Protein AF-A0A5F1B6A3-F1 (afdb_monomer_lite)

Sequence (398 aa):
MRKRKLPNDFSDVQSLKRFKNSGQEITPYPVIGRSVSDVEQKLSSSQVVKYSTTGDGNCFFHAVFGDNSSGPYKAERAQDMRMEWHKFLSQFTSLDDHNMPDSLRSQLEKVFNMFLNKPGDLTGESDKIKELVEQTKRKIENVEDNVKRLVNKVVSKLNIPCDQAMLNLREYAETLNNHSEDEYDDQYNSEFITRSFLNESKLYQAYLKAIERPNYFIFIEEVQVLASLANIEINVHCEVDGREEQQKFEPNPEMINPEMINNDQLNELLNRESYKLNDELWGSKERETIYLEGNHYSRAKTKEIQEQEDFLLAKRFQIDEILEYCNIPKNISERAKVEKRFDELLAKNADGKIGDVIGQCINDVQQRIKCLEEPVLSRRCSVEKVHVEKTFYQQHVP

Structure (mmCIF, N/CA/C/O backbone):
data_AF-A0A5F1B6A3-F1
#
_entry.id   AF-A0A5F1B6A3-F1
#
loop_
_atom_site.group_PDB
_atom_site.id
_atom_site.type_symbol
_atom_site.label_atom_id
_atom_site.label_alt_id
_atom_site.label_comp_id
_atom_site.label_asym_id
_atom_site.label_entity_id
_atom_site.label_seq_id
_atom_site.pdbx_PDB_ins_code
_atom_site.Cartn_x
_atom_site.Cartn_y
_atom_site.Cartn_z
_atom_site.occupancy
_atom_site.B_iso_or_equiv
_atom_site.auth_seq_id
_atom_site.auth_comp_id
_atom_site.auth_asym_id
_atom_site.auth_atom_id
_atom_site.pdbx_PDB_model_num
ATOM 1 N N . MET A 1 1 ? -9.289 26.537 -4.562 1.00 31.72 1 MET A N 1
ATOM 2 C CA . MET A 1 1 ? -8.331 25.501 -4.121 1.00 31.72 1 MET A CA 1
ATOM 3 C C . MET A 1 1 ? -7.733 25.921 -2.785 1.00 31.72 1 MET A C 1
ATOM 5 O O . MET A 1 1 ? -7.026 26.918 -2.738 1.00 31.72 1 MET A O 1
ATOM 9 N N . ARG A 1 2 ? -8.100 25.251 -1.684 1.00 23.91 2 ARG A N 1
ATOM 10 C CA . ARG A 1 2 ? -7.574 25.540 -0.338 1.00 23.91 2 ARG A CA 1
ATOM 11 C C . ARG A 1 2 ? -6.390 24.610 -0.067 1.00 23.91 2 ARG A C 1
ATOM 13 O O . ARG A 1 2 ? -6.583 23.400 -0.036 1.00 23.91 2 ARG A O 1
ATOM 20 N N . LYS A 1 3 ? -5.196 25.180 0.120 1.00 29.14 3 LYS A N 1
ATOM 21 C CA . LYS A 1 3 ? -4.011 24.478 0.636 1.00 29.14 3 LYS A CA 1
ATOM 22 C C . LYS A 1 3 ? -4.335 23.971 2.048 1.00 29.14 3 LYS A C 1
ATOM 24 O O . LYS A 1 3 ? -4.728 24.778 2.892 1.00 29.14 3 LYS A O 1
ATOM 29 N N . ARG A 1 4 ? -4.254 22.659 2.282 1.00 31.75 4 ARG A N 1
ATOM 30 C CA . ARG A 1 4 ? -4.461 22.058 3.610 1.00 31.75 4 ARG A CA 1
ATOM 31 C C . ARG A 1 4 ? -3.136 22.081 4.373 1.00 31.75 4 ARG A C 1
ATOM 33 O O . ARG A 1 4 ? -2.096 21.782 3.801 1.00 31.75 4 ARG A O 1
ATOM 40 N N . LYS A 1 5 ? -3.200 22.500 5.636 1.00 25.89 5 LYS A N 1
ATOM 41 C CA . LYS A 1 5 ? -2.109 22.452 6.615 1.00 25.89 5 LYS A CA 1
ATOM 42 C C . LYS A 1 5 ? -2.235 21.146 7.397 1.00 25.89 5 LYS A C 1
ATOM 44 O O . LYS A 1 5 ? -3.328 20.870 7.884 1.00 25.89 5 LYS A O 1
ATOM 49 N N . LEU A 1 6 ? -1.138 20.417 7.556 1.00 35.19 6 LEU A N 1
ATOM 50 C CA . LEU A 1 6 ? -0.937 19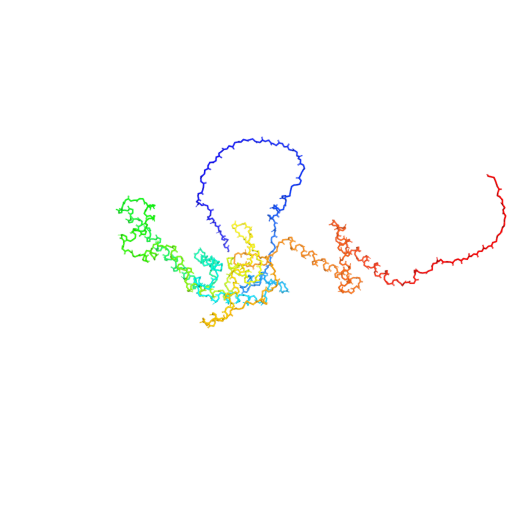.487 8.669 1.00 35.19 6 LEU A CA 1
ATOM 51 C C . LEU A 1 6 ? -0.174 20.241 9.768 1.00 35.19 6 LEU A C 1
ATOM 53 O O . LEU A 1 6 ? 0.682 21.070 9.437 1.00 35.19 6 LEU A O 1
ATOM 57 N N . PRO A 1 7 ? -0.555 20.078 11.045 1.00 36.78 7 PRO A N 1
ATOM 58 C CA . PRO A 1 7 ? 0.483 20.148 12.071 1.00 36.78 7 PRO A CA 1
ATOM 59 C C . PRO A 1 7 ? 0.305 19.181 13.257 1.00 36.78 7 PRO A C 1
ATOM 61 O O . PRO A 1 7 ? -0.812 18.964 13.721 1.00 36.78 7 PRO A O 1
ATOM 64 N N . ASN A 1 8 ? 1.475 18.761 13.757 1.00 29.48 8 ASN A N 1
ATOM 65 C CA . ASN A 1 8 ? 1.900 18.497 15.141 1.00 29.48 8 ASN A CA 1
ATOM 66 C C . ASN A 1 8 ? 1.094 17.521 16.018 1.00 29.48 8 ASN A C 1
ATOM 68 O O . ASN A 1 8 ? -0.027 17.819 16.406 1.00 29.48 8 ASN A O 1
ATOM 72 N N . ASP A 1 9 ? 1.739 16.422 16.435 1.00 29.38 9 ASP A N 1
ATOM 73 C CA . ASP A 1 9 ? 2.183 16.234 17.833 1.00 29.38 9 ASP A CA 1
ATOM 74 C C . ASP A 1 9 ? 2.911 14.882 18.013 1.00 29.38 9 ASP A C 1
ATOM 76 O O . ASP A 1 9 ? 2.305 13.816 18.021 1.00 29.38 9 ASP A O 1
ATOM 80 N N . PHE A 1 10 ? 4.234 14.936 18.199 1.00 30.09 10 PHE A N 1
ATOM 81 C CA . PHE A 1 10 ? 5.026 13.897 18.869 1.00 30.09 10 PHE A CA 1
ATOM 82 C C . PHE A 1 10 ? 6.061 14.590 19.758 1.00 30.09 10 PHE A C 1
ATOM 84 O O . PHE A 1 10 ? 7.218 14.760 19.385 1.00 30.09 10 PHE A O 1
ATOM 91 N N . SER A 1 11 ? 5.631 15.012 20.943 1.00 28.23 11 SER A N 1
ATOM 92 C CA . SER A 1 11 ? 6.508 15.131 22.109 1.00 28.23 11 SER A CA 1
ATOM 93 C C . SER A 1 11 ? 5.666 15.378 23.350 1.00 28.23 11 SER A C 1
ATOM 95 O O . SER A 1 11 ? 5.302 16.513 23.622 1.00 28.23 11 SER A O 1
ATOM 97 N N . ASP A 1 12 ? 5.376 14.321 24.098 1.00 25.55 12 ASP A N 1
ATOM 98 C CA . ASP A 1 12 ? 5.334 14.381 25.557 1.00 25.55 12 ASP A CA 1
ATOM 99 C C . ASP A 1 12 ? 5.190 12.960 26.089 1.00 25.55 12 ASP A C 1
ATOM 101 O O . ASP A 1 12 ? 4.111 12.397 26.028 1.00 25.55 12 ASP A O 1
ATOM 105 N N . VAL A 1 13 ? 6.297 12.371 26.556 1.00 26.31 13 VAL A N 1
ATOM 106 C CA . VAL A 1 13 ? 6.416 11.671 27.848 1.00 26.31 13 VAL A CA 1
ATOM 107 C C . VAL A 1 13 ? 7.916 11.425 28.103 1.00 26.31 13 VAL A C 1
ATOM 109 O O . VAL A 1 13 ? 8.553 10.586 27.482 1.00 26.31 13 VAL A O 1
ATOM 112 N N . GLN A 1 14 ? 8.436 12.177 29.079 1.00 25.69 14 GLN A N 1
ATOM 113 C CA . GLN A 1 14 ? 9.544 11.857 29.994 1.00 25.69 14 GLN A CA 1
ATOM 114 C C . GLN A 1 14 ? 10.969 11.658 29.444 1.00 25.69 14 GLN A C 1
ATOM 116 O O . GLN A 1 14 ? 11.328 10.604 28.936 1.00 25.69 14 GLN A O 1
ATOM 121 N N . SER A 1 15 ? 11.860 12.592 29.808 1.00 26.12 15 SER A N 1
ATOM 122 C CA . SER A 1 15 ? 13.053 12.269 30.617 1.00 26.12 15 SER A CA 1
ATOM 123 C C . SER A 1 15 ? 13.693 13.530 31.203 1.00 26.12 15 SER A C 1
ATOM 125 O O . SER A 1 15 ? 14.362 14.314 30.537 1.00 26.12 15 SER A O 1
ATOM 127 N N . LEU A 1 16 ? 13.483 13.702 32.505 1.00 24.09 16 LEU A N 1
ATOM 128 C CA . LEU A 1 16 ? 14.099 14.698 33.370 1.00 24.09 16 LEU A CA 1
ATOM 129 C C . LEU A 1 16 ? 15.436 14.143 33.901 1.00 24.09 16 LEU A C 1
ATOM 131 O O . LEU A 1 16 ? 15.403 13.119 34.582 1.00 24.09 16 LEU A O 1
ATOM 135 N N . LYS A 1 17 ? 16.575 14.827 33.670 1.00 28.08 17 LYS A N 1
ATOM 136 C CA . LYS A 1 17 ? 17.644 15.113 34.670 1.00 28.08 17 LYS A CA 1
ATOM 137 C C . LYS A 1 17 ? 18.908 15.761 34.055 1.00 28.08 17 LYS A C 1
ATOM 139 O O . LYS A 1 17 ? 19.594 15.149 33.254 1.00 28.08 17 LYS A O 1
ATOM 144 N N . ARG A 1 18 ? 19.186 16.994 34.528 1.00 23.05 18 ARG A N 1
ATOM 145 C CA . ARG A 1 18 ? 20.475 17.681 34.849 1.00 23.05 18 ARG A CA 1
ATOM 146 C C . ARG A 1 18 ? 21.770 17.111 34.222 1.00 23.05 18 ARG A C 1
ATOM 148 O O . ARG A 1 18 ? 22.057 15.941 34.397 1.00 23.05 18 ARG A O 1
ATOM 155 N N . PHE A 1 19 ? 22.678 17.921 33.662 1.00 23.97 19 PHE A N 1
ATOM 156 C CA . PHE A 1 19 ? 23.541 18.861 34.405 1.00 23.97 19 PHE A CA 1
ATOM 157 C C . PHE A 1 19 ? 24.215 19.919 33.496 1.00 23.97 19 PHE A C 1
ATOM 159 O O . PHE A 1 19 ? 24.553 19.645 32.351 1.00 23.97 19 PHE A O 1
ATOM 166 N N . LYS A 1 20 ? 24.444 21.120 34.054 1.00 24.88 20 LYS A N 1
ATOM 167 C CA . LYS A 1 20 ? 25.271 22.220 33.513 1.00 24.88 20 LYS A CA 1
ATOM 168 C C . LYS A 1 20 ? 26.768 21.939 33.726 1.00 24.88 20 LYS A C 1
ATOM 170 O O . LYS A 1 20 ? 27.087 21.368 34.762 1.00 24.88 20 LYS A O 1
ATOM 175 N N . ASN A 1 21 ? 27.622 22.429 32.816 1.00 23.70 21 ASN A N 1
ATOM 176 C CA . ASN A 1 21 ? 28.972 23.021 33.007 1.00 23.70 21 ASN A CA 1
ATOM 177 C C . ASN A 1 21 ? 29.483 23.448 31.605 1.00 23.70 21 ASN A C 1
ATOM 179 O O . ASN A 1 21 ? 29.552 22.615 30.715 1.00 23.70 21 ASN A O 1
ATOM 183 N N . SER A 1 22 ? 29.509 24.734 31.232 1.00 24.67 22 SER A N 1
ATOM 184 C CA . SER A 1 22 ? 30.537 25.772 31.468 1.00 24.67 22 SER A CA 1
ATOM 185 C C . SER A 1 22 ? 31.873 25.571 30.726 1.00 24.67 22 SER A C 1
ATOM 187 O O . SER A 1 22 ? 32.692 24.771 31.161 1.00 24.67 22 SER A O 1
ATOM 189 N N . GLY A 1 23 ? 32.136 26.432 29.733 1.00 23.67 23 GLY A N 1
ATOM 190 C CA . GLY A 1 23 ? 33.435 27.107 29.601 1.00 23.67 23 GLY A CA 1
ATOM 191 C C . GLY A 1 23 ? 34.327 26.774 28.397 1.00 23.67 23 GLY A C 1
ATOM 192 O O . GLY A 1 23 ? 34.851 25.676 28.293 1.00 23.67 23 GLY A O 1
ATOM 193 N N . GLN A 1 24 ? 34.601 27.842 27.637 1.00 26.19 24 GLN A N 1
ATOM 194 C CA . GLN A 1 24 ? 35.830 28.183 26.898 1.00 26.19 24 GLN A CA 1
ATOM 195 C C . GLN A 1 24 ? 35.996 27.797 25.418 1.00 26.19 24 GLN A C 1
ATOM 197 O O . GLN A 1 24 ? 36.400 26.702 25.043 1.00 26.19 24 GLN A O 1
ATOM 202 N N . GLU A 1 25 ? 35.785 28.838 24.603 1.00 26.45 25 GLU A N 1
ATOM 203 C CA . GLU A 1 25 ? 36.449 29.136 23.333 1.00 26.45 25 GLU A CA 1
ATOM 204 C C . GLU A 1 25 ? 37.976 29.063 23.457 1.00 26.45 25 GLU A C 1
ATOM 206 O O . GLU A 1 25 ? 38.511 29.707 24.354 1.00 26.45 25 GLU A O 1
ATOM 211 N N . ILE A 1 26 ? 38.651 28.404 22.503 1.00 27.20 26 ILE A N 1
ATOM 212 C CA . ILE A 1 26 ? 39.839 28.920 21.791 1.00 27.20 26 ILE A CA 1
ATOM 213 C C . ILE A 1 26 ? 39.856 28.285 20.382 1.00 27.20 26 ILE A C 1
ATOM 215 O O . ILE A 1 26 ? 39.816 27.067 20.237 1.00 27.20 26 ILE A O 1
ATOM 219 N N . THR A 1 27 ? 39.942 29.113 19.341 1.00 23.77 27 THR A N 1
ATOM 220 C CA . THR A 1 27 ? 40.439 28.767 17.989 1.00 23.77 27 THR A CA 1
ATOM 221 C C . THR A 1 27 ? 41.724 29.600 17.747 1.00 23.77 27 THR A C 1
ATOM 223 O O . THR A 1 27 ? 41.971 30.477 18.583 1.00 23.77 27 THR A O 1
ATOM 226 N N . PRO A 1 28 ? 42.531 29.462 16.658 1.00 38.03 28 PRO A N 1
ATOM 227 C CA . PRO A 1 28 ? 42.380 28.622 15.450 1.00 38.03 28 PRO A CA 1
ATOM 228 C C . PRO A 1 28 ? 43.697 28.018 14.841 1.00 38.03 28 PRO A C 1
ATOM 230 O O . PRO A 1 28 ? 44.808 28.365 15.232 1.00 38.03 28 PRO A O 1
ATOM 233 N N . TYR A 1 29 ? 43.516 27.219 13.767 1.00 25.03 29 TYR A N 1
ATOM 234 C CA . TYR A 1 29 ? 44.429 26.923 12.623 1.00 25.03 29 TYR A CA 1
ATOM 235 C C . TYR A 1 29 ? 45.428 25.728 12.702 1.00 25.03 29 TYR A C 1
ATOM 237 O O . TYR A 1 29 ? 45.734 25.241 13.784 1.00 25.03 29 TYR A O 1
ATOM 245 N N . PRO A 1 30 ? 45.886 25.163 11.553 1.00 31.50 30 PRO A N 1
ATOM 246 C CA . PRO A 1 30 ? 45.166 24.107 10.823 1.00 31.50 30 PRO A CA 1
ATOM 247 C C . PRO A 1 30 ? 46.099 22.940 10.416 1.00 31.50 30 PRO A C 1
ATOM 249 O O . PRO A 1 30 ? 47.187 23.163 9.890 1.00 31.50 30 PRO A O 1
ATOM 252 N N . VAL A 1 31 ? 45.692 21.676 10.563 1.00 26.77 31 VAL A N 1
ATOM 253 C CA . VAL A 1 31 ? 46.482 20.562 10.005 1.00 26.77 31 VAL A CA 1
ATOM 254 C C . VAL A 1 31 ? 45.612 19.625 9.183 1.00 26.77 31 VAL A C 1
ATOM 256 O O . VAL A 1 31 ? 44.613 19.075 9.630 1.00 26.77 31 VAL A O 1
ATOM 259 N N . ILE A 1 32 ? 46.062 19.517 7.940 1.00 34.00 32 ILE A N 1
ATOM 260 C CA . ILE A 1 32 ? 45.696 18.625 6.853 1.00 34.00 32 ILE A CA 1
ATOM 261 C C . ILE A 1 32 ? 45.537 17.184 7.350 1.00 34.00 32 ILE A C 1
ATOM 263 O O . ILE A 1 32 ? 46.470 16.594 7.888 1.00 34.00 32 ILE A O 1
ATOM 267 N N . GLY A 1 33 ? 44.373 16.599 7.078 1.00 25.95 33 GLY A N 1
ATOM 268 C CA . GLY A 1 33 ? 44.119 15.175 7.243 1.00 25.95 33 GLY A CA 1
ATOM 269 C C . GLY A 1 33 ? 42.725 14.831 6.740 1.00 25.95 33 GLY A C 1
ATOM 270 O O . GLY A 1 33 ? 41.749 15.036 7.448 1.00 25.95 33 GLY A O 1
ATOM 271 N N . ARG A 1 34 ? 42.631 14.332 5.500 1.00 35.75 34 ARG A N 1
ATOM 272 C CA . ARG A 1 34 ? 41.425 13.678 4.971 1.00 35.75 34 ARG A CA 1
ATOM 273 C C . ARG A 1 34 ? 41.052 12.530 5.916 1.00 35.75 34 ARG A C 1
ATOM 275 O O . ARG A 1 34 ? 41.773 11.535 5.956 1.00 35.75 34 ARG A O 1
ATOM 282 N N . SER A 1 35 ? 39.945 12.660 6.645 1.00 26.39 35 SER A N 1
ATOM 283 C CA . SER A 1 35 ? 39.275 11.544 7.313 1.00 26.39 35 SER A CA 1
ATOM 284 C C . SER A 1 35 ? 38.048 11.129 6.512 1.00 26.39 35 SER A C 1
ATOM 286 O O . SER A 1 35 ? 37.354 11.950 5.923 1.00 26.39 35 SER A O 1
ATOM 288 N N . VAL A 1 36 ? 37.823 9.822 6.486 1.00 33.91 36 VAL A N 1
ATOM 289 C CA . VAL A 1 36 ? 36.826 9.065 5.722 1.00 33.91 36 VAL A CA 1
ATOM 290 C C . VAL A 1 36 ? 35.405 9.300 6.269 1.00 33.91 36 VAL A C 1
ATOM 292 O O . VAL A 1 36 ? 34.741 8.375 6.715 1.00 33.91 36 VAL A O 1
ATOM 295 N N . SER A 1 37 ? 34.951 10.553 6.282 1.00 28.50 37 SER A N 1
ATOM 296 C CA . SER A 1 37 ? 33.636 10.964 6.805 1.00 28.50 37 SER A CA 1
ATOM 297 C C . SER A 1 37 ? 32.785 11.751 5.800 1.00 28.50 37 SER A C 1
ATOM 299 O O . SER A 1 37 ? 31.654 12.108 6.106 1.00 28.50 37 SER A O 1
ATOM 301 N N . ASP A 1 38 ? 33.273 11.965 4.576 1.00 28.14 38 ASP A N 1
ATOM 302 C CA . ASP A 1 38 ? 32.547 12.721 3.540 1.00 28.14 38 ASP A CA 1
ATOM 303 C C . ASP A 1 38 ? 31.496 11.891 2.773 1.00 28.14 38 ASP A C 1
ATOM 305 O O . ASP A 1 38 ? 30.896 12.384 1.819 1.00 28.14 38 ASP A O 1
ATOM 309 N N . VAL A 1 39 ? 31.246 10.636 3.169 1.00 34.47 39 VAL A N 1
ATOM 310 C CA . VAL A 1 39 ? 30.260 9.761 2.501 1.00 34.47 39 VAL A CA 1
ATOM 311 C C . VAL A 1 39 ? 28.857 9.880 3.112 1.00 34.47 39 VAL A C 1
ATOM 313 O O . VAL A 1 39 ? 27.879 9.585 2.436 1.00 34.47 39 VAL A O 1
ATOM 316 N N . GLU A 1 40 ? 28.710 10.395 4.335 1.00 32.44 40 GLU A N 1
ATOM 317 C CA . GLU A 1 40 ? 27.398 10.445 5.012 1.00 32.44 40 GLU A CA 1
ATOM 318 C C . GLU A 1 40 ? 26.740 11.830 5.054 1.00 32.44 40 GLU A C 1
ATOM 320 O O . GLU A 1 40 ? 25.639 11.974 5.580 1.00 32.44 40 GLU A O 1
ATOM 325 N N . GLN A 1 41 ? 27.343 12.862 4.453 1.00 34.84 41 GLN A N 1
ATOM 326 C CA . GLN A 1 41 ? 26.806 14.227 4.542 1.00 34.84 41 GLN A CA 1
ATOM 327 C C . GLN A 1 41 ? 26.660 14.933 3.191 1.00 34.84 41 GLN A C 1
ATOM 329 O O . GLN A 1 41 ? 27.028 16.095 3.022 1.00 34.84 41 GLN A O 1
ATOM 334 N N . LYS A 1 42 ? 26.079 14.228 2.211 1.00 32.03 42 LYS A N 1
ATOM 335 C CA . LYS A 1 42 ? 25.676 14.822 0.926 1.00 32.03 42 LYS A CA 1
ATOM 336 C C . LYS A 1 42 ? 24.410 14.203 0.315 1.00 32.03 42 LYS A C 1
ATOM 338 O O . LYS A 1 42 ? 24.324 14.045 -0.892 1.00 32.03 42 LYS A O 1
ATOM 343 N N . LEU A 1 43 ? 23.408 13.874 1.133 1.00 38.22 43 LEU A N 1
ATOM 344 C CA . LEU A 1 43 ? 22.072 13.478 0.643 1.00 38.22 43 LEU A CA 1
ATOM 345 C C . LEU A 1 43 ? 21.034 14.613 0.711 1.00 38.22 43 LEU A C 1
ATOM 347 O O . LEU A 1 43 ? 19.920 14.465 0.228 1.00 38.22 43 LEU A O 1
ATOM 351 N N . SER A 1 44 ? 21.390 15.780 1.252 1.00 39.50 44 SER A N 1
ATOM 352 C CA . SER A 1 44 ? 20.436 16.862 1.540 1.00 39.50 44 SER A CA 1
ATOM 353 C C . SER A 1 44 ? 20.068 17.768 0.350 1.00 39.50 44 SER A C 1
ATOM 355 O O . SER A 1 44 ? 19.540 18.856 0.568 1.00 39.50 44 SER A O 1
ATOM 357 N N . SER A 1 45 ? 20.339 17.381 -0.902 1.00 44.12 45 SER A N 1
ATOM 358 C CA . SER A 1 45 ? 19.900 18.174 -2.066 1.00 44.12 45 SER A CA 1
ATOM 359 C C . SER A 1 45 ? 19.735 17.371 -3.362 1.00 44.12 45 SER A C 1
ATOM 361 O O . SER A 1 45 ? 20.007 17.888 -4.451 1.00 44.12 45 SER A O 1
ATOM 363 N N . SER A 1 46 ? 19.334 16.103 -3.288 1.00 56.31 46 SER A N 1
ATOM 364 C CA . SER A 1 46 ? 18.964 15.346 -4.486 1.00 56.31 46 SER A CA 1
ATOM 365 C C . SER A 1 46 ? 17.605 15.847 -4.979 1.00 56.31 46 SER A C 1
ATOM 367 O O . SER A 1 46 ? 16.556 15.381 -4.559 1.00 56.31 46 SER A O 1
ATOM 369 N N . GLN A 1 47 ? 17.619 16.843 -5.867 1.00 73.69 47 GLN A N 1
ATOM 370 C CA . GLN A 1 47 ? 16.414 17.318 -6.545 1.00 73.69 47 GLN A CA 1
ATOM 371 C C . GLN A 1 47 ? 15.742 16.119 -7.240 1.00 73.69 47 GLN A C 1
ATOM 373 O O . GLN A 1 47 ? 16.340 15.499 -8.123 1.00 73.69 47 GLN A O 1
ATOM 378 N N . VAL A 1 48 ? 14.534 15.751 -6.809 1.00 80.94 48 VAL A N 1
ATOM 379 C CA . VAL A 1 48 ? 13.797 14.618 -7.379 1.00 80.94 48 VAL A CA 1
ATOM 380 C C . VAL A 1 48 ? 13.067 15.078 -8.637 1.00 80.94 48 VAL A C 1
ATOM 382 O O . VAL A 1 48 ? 12.300 16.041 -8.614 1.00 80.94 48 VAL A O 1
ATOM 385 N N . VAL A 1 49 ? 13.303 14.391 -9.753 1.00 87.06 49 VAL A N 1
ATOM 386 C CA . VAL A 1 49 ? 12.566 14.610 -11.001 1.00 87.06 49 VAL A CA 1
ATOM 387 C C . VAL A 1 49 ? 11.359 13.680 -11.011 1.00 87.06 49 VAL A C 1
ATOM 389 O O . VAL A 1 49 ? 11.506 12.468 -10.847 1.00 87.06 49 VAL A O 1
ATOM 392 N N . LYS A 1 50 ? 10.166 14.257 -11.190 1.00 90.69 50 LYS A N 1
ATOM 393 C CA . LYS A 1 50 ? 8.883 13.545 -11.206 1.00 90.69 50 LYS A CA 1
ATOM 394 C C . LYS A 1 50 ? 8.390 13.367 -12.641 1.00 90.69 50 LYS A C 1
ATOM 396 O O . LYS A 1 50 ? 8.430 14.309 -13.430 1.00 90.69 50 LYS A O 1
ATOM 401 N N . TYR A 1 51 ? 7.846 12.196 -12.942 1.00 91.25 51 TYR A N 1
ATOM 402 C CA . TYR A 1 51 ? 7.203 11.879 -14.213 1.00 91.25 51 TYR A CA 1
ATOM 403 C C . TYR A 1 51 ? 5.766 11.435 -13.973 1.00 91.25 51 TYR A C 1
ATOM 405 O O . TYR A 1 51 ? 5.496 10.610 -13.095 1.00 91.25 51 TYR A O 1
ATOM 413 N N . SER A 1 52 ? 4.849 11.979 -14.769 1.00 92.62 52 SER A N 1
ATOM 414 C CA . SER A 1 52 ? 3.431 11.658 -14.670 1.00 92.62 52 SER A CA 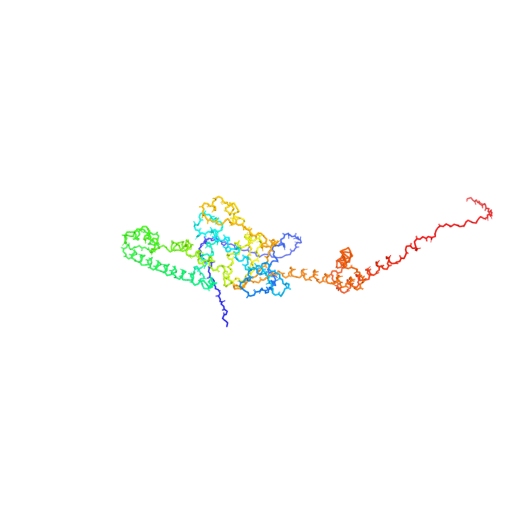1
ATOM 415 C C . SER A 1 52 ? 3.161 10.196 -15.010 1.00 92.62 52 SER A C 1
ATOM 417 O O . SER A 1 52 ? 3.822 9.593 -15.859 1.00 92.62 52 SER A O 1
ATOM 419 N N . THR A 1 53 ? 2.150 9.640 -14.353 1.00 94.44 53 THR A N 1
ATOM 420 C CA . THR A 1 53 ? 1.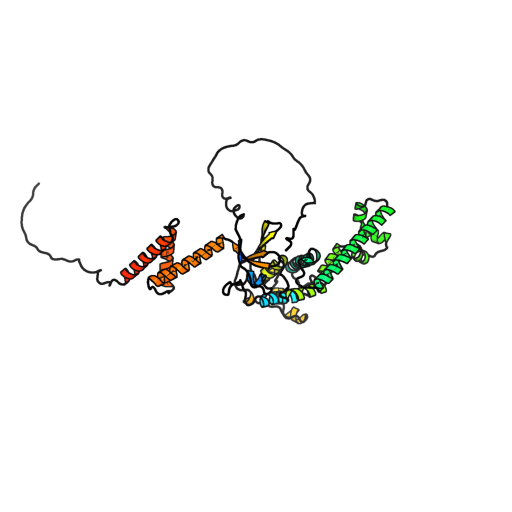600 8.315 -14.636 1.00 94.44 53 THR A CA 1
ATOM 421 C C . THR A 1 53 ? 0.246 8.440 -15.326 1.00 94.44 53 THR A C 1
ATOM 423 O O . THR A 1 53 ? -0.386 9.501 -15.318 1.00 94.44 53 THR A O 1
ATOM 426 N N . THR A 1 54 ? -0.203 7.358 -15.960 1.00 93.12 54 THR A N 1
ATOM 427 C CA . THR A 1 54 ? -1.553 7.293 -16.536 1.00 93.12 54 THR A CA 1
ATOM 428 C C . THR A 1 54 ? -2.624 7.461 -15.443 1.00 93.12 54 THR A C 1
ATOM 430 O O . THR A 1 54 ? -2.486 6.967 -14.326 1.00 93.12 54 THR A O 1
ATOM 433 N N . GLY A 1 55 ? -3.688 8.209 -15.753 1.00 89.06 55 GLY A N 1
ATOM 434 C CA . GLY A 1 55 ? -4.732 8.611 -14.803 1.00 89.06 55 GLY A CA 1
ATOM 435 C C . GLY A 1 55 ? -5.965 7.706 -14.799 1.00 89.06 55 GLY A C 1
ATOM 436 O O . GLY A 1 55 ? -7.072 8.205 -14.971 1.00 89.06 55 GLY A O 1
ATOM 437 N N . ASP A 1 56 ? -5.789 6.396 -14.636 1.00 90.75 56 ASP A N 1
ATOM 438 C CA . ASP A 1 56 ? -6.877 5.400 -14.628 1.00 90.75 56 ASP A CA 1
ATOM 439 C C . ASP A 1 56 ? -7.209 4.855 -13.221 1.00 90.75 56 ASP A C 1
ATOM 441 O O . ASP A 1 56 ? -8.075 3.995 -13.079 1.00 90.75 56 ASP A O 1
ATOM 445 N N . GLY A 1 57 ? -6.525 5.358 -12.186 1.00 89.00 57 GLY A N 1
ATOM 446 C CA . GLY A 1 57 ? -6.634 4.874 -10.805 1.00 89.00 57 GLY A CA 1
ATOM 447 C C . GLY A 1 57 ? -5.533 3.892 -10.382 1.00 89.00 57 GLY A C 1
ATOM 448 O O . GLY A 1 57 ? -5.406 3.567 -9.204 1.00 89.00 57 GLY A O 1
ATOM 449 N N . ASN A 1 58 ? -4.658 3.470 -11.296 1.00 94.25 58 ASN A N 1
ATOM 450 C CA . ASN A 1 58 ? -3.560 2.537 -11.025 1.00 94.25 58 ASN A CA 1
ATOM 451 C C . ASN A 1 58 ? -2.185 3.219 -10.950 1.00 94.25 58 ASN A C 1
ATOM 453 O O . ASN A 1 58 ? -1.153 2.610 -11.238 1.00 94.25 58 ASN A O 1
ATOM 457 N N . CYS A 1 59 ? -2.157 4.489 -10.534 1.00 94.56 59 CYS A N 1
ATOM 458 C CA . CYS A 1 59 ? -0.951 5.320 -10.536 1.00 94.56 59 CYS A CA 1
ATOM 459 C C . CYS A 1 59 ? 0.246 4.700 -9.790 1.00 94.56 59 CYS A C 1
ATOM 461 O O . CYS A 1 59 ? 1.375 4.869 -10.240 1.00 94.56 59 CYS A O 1
ATOM 463 N N . PHE A 1 60 ? 0.020 3.927 -8.719 1.00 95.94 60 PHE A N 1
ATOM 464 C CA . PHE A 1 60 ? 1.080 3.177 -8.033 1.00 95.94 60 PHE A CA 1
ATOM 465 C C . PHE A 1 60 ? 1.760 2.168 -8.970 1.00 95.94 60 PHE A C 1
ATOM 467 O O . PHE A 1 60 ? 2.966 2.238 -9.193 1.00 95.94 60 PHE A O 1
ATOM 474 N N . PHE A 1 61 ? 0.983 1.268 -9.579 1.00 96.06 61 PHE A N 1
ATOM 475 C CA . PHE A 1 61 ? 1.510 0.239 -10.479 1.00 96.06 61 PHE A CA 1
ATOM 476 C C . PHE A 1 61 ? 2.179 0.856 -11.708 1.00 96.06 61 PHE A C 1
ATOM 478 O O . PHE A 1 61 ? 3.217 0.381 -12.160 1.00 96.06 61 PHE A O 1
ATOM 485 N N . HIS A 1 62 ? 1.632 1.957 -12.221 1.00 96.00 62 HIS A N 1
ATOM 486 C CA . HIS A 1 62 ? 2.258 2.723 -13.293 1.00 96.00 62 HIS A CA 1
ATOM 487 C C . HIS A 1 62 ? 3.589 3.359 -12.883 1.00 96.00 62 HIS A C 1
ATOM 489 O O . HIS A 1 62 ? 4.537 3.321 -13.663 1.00 96.00 62 HIS A O 1
ATOM 495 N N . ALA A 1 63 ? 3.684 3.920 -11.676 1.00 95.81 63 ALA A N 1
ATOM 496 C CA . ALA A 1 63 ? 4.920 4.516 -11.179 1.00 95.81 63 ALA A CA 1
ATOM 497 C C . ALA A 1 63 ? 6.020 3.459 -10.999 1.00 95.81 63 ALA A C 1
ATOM 499 O O . ALA A 1 63 ? 7.170 3.688 -11.384 1.00 95.81 63 ALA A O 1
ATOM 500 N N . VAL A 1 64 ? 5.659 2.295 -10.451 1.00 95.50 64 VAL A N 1
ATOM 501 C CA . VAL A 1 64 ? 6.613 1.226 -10.141 1.00 95.50 64 VAL A CA 1
ATOM 502 C C . VAL A 1 64 ? 6.997 0.436 -11.399 1.00 95.50 64 VAL A C 1
ATOM 504 O O . VAL A 1 64 ? 8.172 0.327 -11.753 1.00 95.50 64 VAL A O 1
ATOM 507 N N . PHE A 1 65 ? 6.019 -0.082 -12.138 1.00 94.56 65 PHE A N 1
ATOM 508 C CA . PHE A 1 65 ? 6.255 -1.053 -13.214 1.00 94.56 65 PHE A CA 1
ATOM 509 C C . PHE A 1 65 ? 6.144 -0.469 -14.619 1.00 94.56 65 PHE A C 1
ATOM 511 O O . PHE A 1 65 ? 6.517 -1.139 -15.578 1.00 94.56 65 PHE A O 1
ATOM 518 N N . GLY A 1 66 ? 5.650 0.761 -14.760 1.00 92.25 66 GLY A N 1
ATOM 519 C CA . GLY A 1 66 ? 5.411 1.346 -16.070 1.00 92.25 66 GLY A CA 1
ATOM 520 C C . GLY A 1 66 ? 6.677 1.726 -16.833 1.00 92.25 66 GLY A C 1
ATOM 521 O O . GLY A 1 66 ? 7.756 1.907 -16.256 1.00 92.25 66 GLY A O 1
ATOM 522 N N . ASP A 1 67 ? 6.499 1.904 -18.137 1.00 90.00 67 ASP A N 1
ATOM 523 C CA . ASP A 1 67 ? 7.445 2.558 -19.036 1.00 90.00 67 ASP A CA 1
ATOM 524 C C . ASP A 1 67 ? 6.812 3.807 -19.664 1.00 90.00 67 ASP A C 1
ATOM 526 O O . ASP A 1 67 ? 5.609 4.044 -19.544 1.00 90.00 67 ASP A O 1
ATOM 530 N N . ASN A 1 68 ? 7.635 4.633 -20.306 1.00 88.25 68 ASN A N 1
ATOM 531 C CA . ASN A 1 68 ? 7.229 5.895 -20.923 1.00 88.25 68 ASN A CA 1
ATOM 532 C C . ASN A 1 68 ? 7.130 5.817 -22.458 1.00 88.25 68 ASN A C 1
ATOM 534 O O . ASN A 1 68 ? 7.155 6.851 -23.128 1.00 88.25 68 ASN A O 1
ATOM 538 N N . SER A 1 69 ? 7.021 4.614 -23.035 1.00 83.44 69 SER A N 1
ATOM 539 C CA . SER A 1 69 ? 7.035 4.411 -24.494 1.00 83.44 69 SER A CA 1
ATOM 540 C C . SER A 1 69 ? 5.875 5.101 -25.223 1.00 83.44 69 SER A C 1
ATOM 542 O O . SER A 1 69 ? 6.002 5.462 -26.392 1.00 83.44 69 SER A O 1
ATOM 544 N N . SER A 1 70 ? 4.757 5.324 -24.527 1.00 75.06 70 SER A N 1
ATOM 545 C CA . SER A 1 70 ? 3.524 5.919 -25.057 1.00 75.06 70 SER A CA 1
ATOM 546 C C . SER A 1 70 ? 3.175 7.286 -24.446 1.00 75.06 70 SER A C 1
ATOM 548 O O . SER A 1 70 ? 2.074 7.796 -24.660 1.00 75.06 70 SER A O 1
ATOM 550 N N . GLY A 1 71 ? 4.110 7.912 -23.719 1.00 86.62 71 GLY A N 1
ATOM 551 C CA . GLY A 1 71 ? 3.910 9.201 -23.050 1.00 86.62 71 GLY A CA 1
ATOM 552 C C . GLY A 1 71 ? 4.015 9.084 -21.523 1.00 86.62 71 GLY A C 1
ATOM 553 O O . GLY A 1 71 ? 5.110 8.800 -21.036 1.00 86.62 71 GLY A O 1
ATOM 554 N N . PRO A 1 72 ? 2.938 9.347 -20.749 1.00 91.25 72 PRO A N 1
ATOM 555 C CA . PRO A 1 72 ? 2.942 9.118 -19.303 1.00 91.25 72 PRO A CA 1
ATOM 556 C C . PRO A 1 72 ? 3.354 7.685 -18.964 1.00 91.25 72 PRO A C 1
ATOM 558 O O . PRO A 1 72 ? 3.053 6.763 -19.721 1.00 91.25 72 PRO A O 1
ATOM 561 N N . TYR A 1 73 ? 3.985 7.491 -17.803 1.00 93.88 73 TYR A N 1
ATOM 562 C CA . TYR A 1 73 ? 4.352 6.153 -17.350 1.00 93.88 73 TYR A CA 1
ATOM 563 C C . TYR A 1 73 ? 3.106 5.268 -17.264 1.00 93.88 73 TYR A C 1
ATOM 565 O O . TYR A 1 73 ? 2.107 5.633 -16.627 1.00 93.88 73 TYR A O 1
ATOM 573 N N . LYS A 1 74 ? 3.159 4.114 -17.928 1.00 94.88 74 LYS A N 1
ATOM 574 C CA . LYS A 1 74 ? 2.054 3.161 -17.996 1.00 94.88 74 LYS A CA 1
ATOM 575 C C . LYS A 1 74 ? 2.582 1.738 -17.908 1.00 94.88 74 LYS A C 1
ATOM 577 O O . LYS A 1 74 ? 3.554 1.376 -18.556 1.00 94.88 74 LYS A O 1
ATOM 582 N N . ALA A 1 75 ? 1.903 0.937 -17.100 1.00 94.00 75 ALA A N 1
ATOM 583 C CA . ALA A 1 75 ? 2.065 -0.508 -17.057 1.00 94.00 75 ALA A CA 1
ATOM 584 C C . ALA A 1 75 ? 0.816 -1.116 -17.697 1.00 94.00 75 ALA A C 1
ATOM 586 O O . ALA A 1 75 ? -0.290 -0.887 -17.206 1.00 94.00 75 ALA A O 1
ATOM 587 N N . GLU A 1 76 ? 0.970 -1.867 -18.788 1.00 92.44 76 GLU A N 1
ATOM 588 C CA . GLU A 1 76 ? -0.173 -2.417 -19.539 1.00 92.44 76 GLU A CA 1
ATOM 589 C C . GLU A 1 76 ? -1.032 -3.375 -18.700 1.00 92.44 76 GLU A C 1
ATOM 591 O O . GLU A 1 76 ? -2.236 -3.479 -18.912 1.00 92.44 76 GLU A O 1
ATOM 596 N N . ARG A 1 77 ? -0.427 -4.024 -17.700 1.00 93.44 77 ARG A N 1
ATOM 597 C CA . ARG A 1 77 ? -1.079 -4.992 -16.807 1.00 93.44 77 ARG A CA 1
ATOM 598 C C . ARG A 1 77 ? -1.355 -4.441 -15.404 1.00 93.44 77 ARG A C 1
ATOM 600 O O . ARG A 1 77 ? -1.461 -5.201 -14.451 1.00 93.44 77 ARG A O 1
ATOM 607 N N . ALA A 1 78 ? -1.472 -3.121 -15.255 1.00 94.56 78 ALA A N 1
ATOM 608 C CA . ALA A 1 78 ? -1.649 -2.489 -13.945 1.00 94.56 78 ALA A CA 1
ATOM 609 C C . ALA A 1 78 ? -2.908 -2.966 -13.195 1.00 94.56 78 ALA A C 1
ATOM 611 O O . ALA A 1 78 ? -2.860 -3.186 -11.987 1.00 94.56 78 ALA A O 1
ATOM 612 N N . GLN A 1 79 ? -4.021 -3.178 -13.906 1.00 94.94 79 GLN A N 1
ATOM 613 C CA . GLN A 1 79 ? -5.229 -3.736 -13.295 1.00 94.94 79 GLN A CA 1
ATOM 614 C C . GLN A 1 79 ? -5.034 -5.205 -12.892 1.00 94.94 79 GLN A C 1
ATOM 616 O O . GLN A 1 79 ? -5.496 -5.599 -11.826 1.00 94.94 79 GLN A O 1
ATOM 621 N N . ASP A 1 80 ? -4.319 -6.007 -13.685 1.00 95.19 80 ASP A N 1
ATOM 622 C CA . ASP A 1 80 ? -4.001 -7.393 -13.317 1.00 95.19 80 ASP A CA 1
ATOM 623 C C . ASP A 1 80 ? -3.147 -7.437 -12.039 1.00 95.19 80 ASP A C 1
ATOM 625 O O . ASP A 1 80 ? -3.416 -8.249 -11.162 1.00 95.19 80 ASP A O 1
ATOM 629 N N . MET A 1 81 ? -2.166 -6.535 -11.894 1.00 95.38 81 MET A N 1
ATOM 630 C CA . MET A 1 81 ? -1.338 -6.387 -10.682 1.00 95.38 81 MET A CA 1
ATOM 631 C C . MET A 1 81 ? -2.182 -6.062 -9.445 1.00 95.38 81 MET A C 1
ATOM 633 O O . MET A 1 81 ? -1.998 -6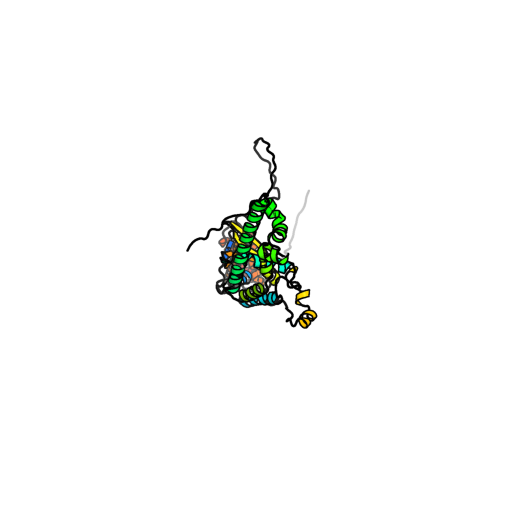.661 -8.384 1.00 95.38 81 MET A O 1
ATOM 637 N N . ARG A 1 82 ? -3.160 -5.159 -9.586 1.00 95.06 82 ARG A N 1
ATOM 638 C CA . ARG A 1 82 ? -4.149 -4.873 -8.536 1.00 95.06 82 ARG A CA 1
ATOM 639 C C . ARG A 1 82 ? -4.965 -6.115 -8.178 1.00 95.06 82 ARG A C 1
ATOM 641 O O . ARG A 1 82 ? -5.165 -6.400 -7.000 1.00 95.06 82 ARG A O 1
ATOM 648 N N . MET A 1 83 ? -5.432 -6.853 -9.182 1.00 94.56 83 MET A N 1
ATOM 649 C CA . MET A 1 83 ? -6.221 -8.062 -8.957 1.00 94.56 83 MET A CA 1
ATOM 650 C C . MET A 1 83 ? -5.397 -9.197 -8.349 1.00 94.56 83 MET A C 1
ATOM 652 O O . MET A 1 83 ? -5.942 -9.972 -7.571 1.00 94.56 83 MET A O 1
ATOM 656 N N . GLU A 1 84 ? -4.100 -9.280 -8.639 1.00 93.50 84 GLU A N 1
ATOM 657 C CA . GLU A 1 84 ? -3.189 -10.238 -8.009 1.00 93.50 84 GLU A CA 1
ATOM 658 C C . GLU A 1 84 ? -3.010 -9.935 -6.519 1.00 93.50 84 GLU A C 1
ATOM 660 O O . GLU A 1 84 ? -3.105 -10.839 -5.690 1.00 93.50 84 GLU A O 1
ATOM 665 N N . TRP A 1 85 ? -2.860 -8.658 -6.159 1.00 94.69 85 TRP A N 1
ATOM 666 C CA . TRP A 1 85 ? -2.869 -8.232 -4.760 1.00 94.69 85 TRP A CA 1
ATOM 667 C C . TRP A 1 85 ? -4.185 -8.584 -4.054 1.00 94.69 85 TRP A C 1
ATOM 669 O O . TRP A 1 85 ? -4.174 -9.149 -2.958 1.00 94.69 85 TRP A O 1
ATOM 679 N N . HIS A 1 86 ? -5.325 -8.329 -4.703 1.00 94.06 86 HIS A N 1
ATOM 680 C CA . HIS A 1 86 ? -6.627 -8.737 -4.178 1.00 94.06 86 HIS A CA 1
ATOM 681 C C . HIS A 1 86 ? -6.742 -10.252 -4.000 1.00 94.06 86 HIS A C 1
ATOM 683 O O . HIS A 1 86 ? -7.187 -10.723 -2.953 1.00 94.06 86 HIS A O 1
ATOM 689 N N . LYS A 1 87 ? -6.319 -11.026 -5.002 1.00 91.75 87 LYS A N 1
ATOM 690 C CA . LYS A 1 87 ? -6.348 -12.489 -4.980 1.00 91.75 87 LYS A CA 1
ATOM 691 C C . LYS A 1 87 ? -5.484 -13.045 -3.849 1.00 91.75 87 LYS A C 1
ATOM 693 O O . LYS A 1 87 ? -5.932 -13.947 -3.146 1.00 91.75 87 LYS A O 1
ATOM 698 N N . PHE A 1 88 ? -4.295 -12.479 -3.643 1.00 91.44 88 PHE A N 1
ATOM 699 C CA . PHE A 1 88 ? -3.418 -12.837 -2.533 1.00 91.44 88 PHE A CA 1
ATOM 700 C C . PHE A 1 88 ? -4.136 -12.674 -1.187 1.00 91.44 88 PHE A C 1
ATOM 702 O O . PHE A 1 88 ? -4.233 -13.634 -0.425 1.00 91.44 88 PHE A O 1
ATOM 709 N N . LEU A 1 89 ? -4.706 -11.495 -0.924 1.00 93.00 89 LEU A N 1
ATOM 710 C CA . LEU A 1 89 ? -5.385 -11.207 0.342 1.00 93.00 89 LEU A CA 1
ATOM 711 C C . LEU A 1 89 ? -6.711 -11.966 0.516 1.00 93.00 89 LEU A C 1
ATOM 713 O O . LEU A 1 89 ? -7.097 -12.286 1.636 1.00 93.00 89 LEU A O 1
ATOM 717 N N . SER A 1 90 ? -7.388 -12.325 -0.575 1.00 91.88 90 SER A N 1
ATOM 718 C CA . SER A 1 90 ? -8.663 -13.064 -0.540 1.00 91.88 90 SER A CA 1
ATOM 719 C C . SER A 1 90 ? -8.563 -14.471 0.062 1.00 91.88 90 SER A C 1
ATOM 721 O O . SER A 1 90 ? -9.587 -15.103 0.317 1.00 91.88 90 SER A O 1
ATOM 723 N N . GLN A 1 91 ? -7.350 -14.969 0.313 1.00 86.81 91 GLN A N 1
ATOM 724 C CA . GLN A 1 91 ? -7.126 -16.226 1.030 1.00 86.81 91 GLN A CA 1
ATOM 725 C C . GLN A 1 91 ? -7.487 -16.155 2.517 1.00 86.81 91 GLN A C 1
ATOM 727 O O . GLN A 1 91 ? -7.667 -17.201 3.141 1.00 86.81 91 GLN A O 1
ATOM 732 N N . PHE A 1 92 ? -7.593 -14.955 3.089 1.00 89.12 92 PHE A N 1
ATOM 733 C CA . PHE A 1 92 ? -7.874 -14.751 4.507 1.00 89.12 92 PHE A CA 1
ATOM 734 C C . PHE A 1 92 ? -9.285 -14.195 4.719 1.00 89.12 92 PHE A C 1
ATOM 736 O O . PHE A 1 92 ? -9.850 -13.520 3.859 1.00 89.12 92 PHE A O 1
ATOM 743 N N . THR A 1 93 ? -9.876 -14.468 5.883 1.00 88.75 93 THR A N 1
ATOM 744 C CA . THR A 1 93 ? -11.242 -14.001 6.203 1.00 88.75 93 THR A CA 1
ATOM 745 C C . THR A 1 93 ? -11.300 -12.794 7.143 1.00 88.75 93 THR A C 1
ATOM 747 O O . THR A 1 93 ? -12.336 -12.121 7.217 1.00 88.75 93 THR A O 1
ATOM 750 N N . SER A 1 94 ? -10.217 -12.545 7.880 1.00 92.19 94 SER A N 1
ATOM 751 C CA . SER A 1 94 ? -10.050 -11.479 8.877 1.00 92.19 94 SER A CA 1
ATOM 752 C C . SER A 1 94 ? -8.566 -11.338 9.253 1.00 92.19 94 SER A C 1
ATOM 754 O O . SER A 1 94 ? -7.751 -12.168 8.851 1.00 92.19 94 SER A O 1
ATOM 756 N N . LEU A 1 95 ? -8.212 -10.320 10.049 1.00 91.88 95 LEU A N 1
ATOM 757 C CA . LEU A 1 95 ? -6.862 -10.206 10.626 1.00 91.88 95 LEU A CA 1
ATOM 758 C C . LEU A 1 95 ? -6.532 -11.362 11.585 1.00 91.88 95 LEU A C 1
ATOM 760 O O . LEU A 1 95 ? -5.400 -11.834 11.606 1.00 91.88 95 LEU A O 1
ATOM 764 N N . ASP A 1 96 ? -7.529 -11.869 12.313 1.00 89.75 96 ASP A N 1
ATOM 765 C CA . ASP A 1 96 ? -7.394 -13.017 13.223 1.00 89.75 96 ASP A CA 1
ATOM 766 C C . ASP A 1 96 ? -7.392 -14.381 12.504 1.00 89.75 96 ASP A C 1
ATOM 768 O O . ASP A 1 96 ? -7.459 -15.425 13.157 1.00 89.75 96 ASP A O 1
ATOM 772 N N . ASP A 1 97 ? -7.341 -14.419 11.165 1.00 88.06 97 ASP A N 1
ATOM 773 C CA . ASP A 1 97 ? -7.190 -15.690 10.453 1.00 88.06 97 ASP A CA 1
ATOM 774 C C . ASP A 1 97 ? -5.868 -16.346 10.887 1.00 88.06 97 ASP A C 1
ATOM 776 O O . ASP A 1 97 ? -4.782 -15.776 10.746 1.00 88.06 97 ASP A O 1
ATOM 780 N N . HIS A 1 98 ? -5.971 -17.553 11.444 1.00 84.94 98 HIS A N 1
ATOM 781 C CA . HIS A 1 98 ? -4.834 -18.326 11.944 1.00 84.94 98 HIS A CA 1
ATOM 782 C C . HIS A 1 98 ? -3.824 -18.676 10.846 1.00 84.94 98 HIS A C 1
ATOM 784 O O . HIS A 1 98 ? -2.679 -18.989 11.159 1.00 84.94 98 HIS A O 1
ATOM 790 N N . ASN A 1 99 ? -4.237 -18.623 9.575 1.00 83.81 99 ASN A N 1
ATOM 791 C CA . ASN A 1 99 ? -3.350 -18.855 8.442 1.00 83.81 99 ASN A CA 1
ATOM 792 C C . ASN A 1 99 ? -2.630 -17.589 7.970 1.00 83.81 99 ASN A C 1
ATOM 794 O O . ASN A 1 99 ? -1.736 -17.688 7.133 1.00 83.81 99 ASN A O 1
ATOM 798 N N . MET A 1 100 ? -3.018 -16.405 8.458 1.00 89.56 100 MET A N 1
ATOM 799 C CA . MET A 1 100 ? -2.356 -15.155 8.102 1.00 89.56 100 MET A CA 1
ATOM 800 C C . MET A 1 100 ? -0.974 -15.090 8.763 1.00 89.56 100 MET A C 1
ATOM 802 O O . MET A 1 100 ? -0.900 -15.191 9.991 1.00 89.56 100 MET A O 1
ATOM 806 N N . PRO A 1 101 ? 0.111 -14.876 7.993 1.00 90.62 101 PRO A N 1
ATOM 807 C CA . PRO A 1 101 ? 1.433 -14.658 8.568 1.00 90.62 101 PRO A CA 1
ATOM 808 C C . PRO A 1 101 ? 1.437 -13.459 9.518 1.00 90.62 101 PRO A C 1
ATOM 810 O O . PRO A 1 101 ? 0.849 -12.421 9.206 1.00 90.62 101 PRO A O 1
ATOM 813 N N . ASP A 1 102 ? 2.139 -13.566 10.646 1.00 91.44 102 ASP A N 1
ATOM 814 C CA . ASP A 1 102 ? 2.168 -12.505 11.663 1.00 91.44 102 ASP A CA 1
ATOM 815 C C . ASP A 1 102 ? 2.700 -11.180 11.099 1.00 91.44 102 ASP A C 1
ATOM 817 O O . ASP A 1 102 ? 2.150 -10.117 11.379 1.00 91.44 102 ASP A O 1
ATOM 821 N N . SER A 1 103 ? 3.711 -11.238 10.229 1.00 92.94 103 SER A N 1
ATOM 822 C CA . SER A 1 103 ? 4.261 -10.066 9.540 1.00 92.94 103 SER A CA 1
ATOM 823 C C . SER A 1 103 ? 3.230 -9.381 8.632 1.00 92.94 103 SER A C 1
ATOM 825 O O . SER A 1 103 ? 3.154 -8.150 8.602 1.00 92.94 103 SER A O 1
ATOM 827 N N . LEU A 1 104 ? 2.388 -10.158 7.937 1.00 94.69 104 LEU A N 1
ATOM 828 C CA . LEU A 1 104 ? 1.277 -9.635 7.142 1.00 94.69 104 LEU A CA 1
ATOM 829 C C . LEU A 1 104 ? 0.185 -9.049 8.043 1.00 94.69 104 LEU A C 1
ATOM 831 O O . LEU A 1 104 ? -0.275 -7.936 7.782 1.00 94.69 104 LEU A O 1
ATOM 835 N N . ARG A 1 105 ? -0.182 -9.751 9.124 1.00 94.69 105 ARG A N 1
ATOM 836 C CA . ARG A 1 105 ? -1.176 -9.293 10.105 1.00 94.69 105 ARG A CA 1
ATOM 837 C C . ARG A 1 105 ? -0.775 -7.948 10.696 1.00 94.69 105 ARG A C 1
ATOM 839 O O . ARG A 1 105 ? -1.549 -7.000 10.610 1.00 94.69 105 ARG A O 1
ATOM 846 N N . SER A 1 106 ? 0.449 -7.831 11.210 1.00 94.81 106 SER A N 1
ATOM 847 C CA . SER A 1 106 ? 0.962 -6.585 11.786 1.00 94.81 106 SER A CA 1
ATOM 848 C C . SER A 1 106 ? 0.994 -5.437 10.777 1.00 94.81 106 SER A C 1
ATOM 850 O O . SER A 1 106 ? 0.801 -4.283 11.156 1.00 94.81 106 SER A O 1
ATOM 852 N N . GLN A 1 107 ? 1.231 -5.713 9.490 1.00 95.56 107 GLN A N 1
ATOM 853 C CA . GLN A 1 107 ? 1.208 -4.665 8.472 1.00 95.56 107 GLN A CA 1
ATOM 854 C C . GLN A 1 107 ? -0.220 -4.227 8.123 1.00 95.56 107 GLN A C 1
ATOM 856 O O . GLN A 1 107 ? -0.479 -3.026 8.046 1.00 95.56 107 GLN A O 1
ATOM 861 N N . LEU A 1 108 ? -1.160 -5.162 7.963 1.00 95.31 108 LEU A N 1
ATOM 862 C CA . LEU A 1 108 ? -2.567 -4.835 7.711 1.00 95.31 108 LEU A CA 1
ATOM 863 C C . LEU A 1 108 ? -3.234 -4.171 8.921 1.00 95.31 108 LEU A C 1
ATOM 865 O O . LEU A 1 108 ? -4.085 -3.305 8.746 1.00 95.31 108 LEU A O 1
ATOM 869 N N . GLU A 1 109 ? -2.806 -4.492 10.141 1.00 94.88 109 GLU A N 1
ATOM 870 C CA . GLU A 1 109 ? -3.250 -3.803 11.352 1.00 94.88 109 GLU A CA 1
ATOM 871 C C . GLU A 1 109 ? -2.907 -2.304 11.301 1.00 94.88 109 GLU A C 1
ATOM 873 O O . GLU A 1 109 ? -3.732 -1.470 11.677 1.00 94.88 109 GLU A O 1
ATOM 878 N N . LYS A 1 110 ? -1.738 -1.923 10.761 1.00 92.88 110 LYS A N 1
ATOM 879 C CA . LYS A 1 110 ? -1.395 -0.505 10.527 1.00 92.88 110 LYS A CA 1
ATOM 880 C C . LYS A 1 110 ? -2.348 0.137 9.519 1.00 92.88 110 LYS A C 1
ATOM 882 O O . LYS A 1 110 ? -2.851 1.228 9.777 1.00 92.88 110 LYS A O 1
ATOM 887 N N . VAL A 1 111 ? -2.639 -0.553 8.413 1.00 91.75 111 VAL A N 1
ATOM 888 C CA . VAL A 1 111 ? -3.594 -0.087 7.389 1.00 91.75 111 VAL A CA 1
ATOM 889 C C . VAL A 1 111 ? -4.985 0.117 8.001 1.00 91.75 111 VAL A C 1
ATOM 891 O O . VAL A 1 111 ? -5.626 1.143 7.783 1.00 91.75 111 VAL A O 1
ATOM 894 N N . PHE A 1 112 ? -5.452 -0.820 8.825 1.00 92.25 112 PHE A N 1
ATOM 895 C CA . PHE A 1 112 ? -6.794 -0.755 9.403 1.00 92.25 112 PHE A CA 1
ATOM 896 C C . PHE A 1 112 ? -6.896 0.297 10.512 1.00 92.25 112 PHE A C 1
ATOM 898 O O . PHE A 1 112 ? -7.896 1.013 10.591 1.00 92.25 112 PHE A O 1
ATOM 905 N N . ASN A 1 113 ? -5.842 0.467 11.313 1.00 90.19 113 ASN A N 1
ATOM 906 C CA . ASN A 1 113 ? -5.743 1.568 12.272 1.00 90.19 113 ASN A CA 1
ATOM 907 C C . ASN A 1 113 ? -5.787 2.931 11.578 1.00 90.19 113 ASN A C 1
ATOM 909 O O . ASN A 1 113 ? -6.408 3.872 12.082 1.00 90.19 113 ASN A O 1
ATOM 913 N N . MET A 1 114 ? -5.177 3.041 10.397 1.00 86.88 114 MET A N 1
ATOM 914 C CA . MET A 1 114 ? -5.239 4.265 9.614 1.00 86.88 114 MET A CA 1
ATOM 915 C C . MET A 1 114 ? -6.693 4.643 9.299 1.00 86.88 114 MET A C 1
ATOM 917 O O . MET A 1 114 ? -7.042 5.808 9.503 1.00 86.88 114 MET A O 1
ATOM 921 N N . PHE A 1 115 ? -7.579 3.697 8.952 1.00 87.44 115 PHE A N 1
ATOM 922 C CA . PHE A 1 115 ? -9.004 3.991 8.709 1.00 87.44 115 PHE A CA 1
ATOM 923 C C . PHE A 1 115 ? -9.687 4.727 9.869 1.00 87.44 115 PHE A C 1
ATOM 925 O O . PHE A 1 115 ? -10.455 5.662 9.631 1.00 87.44 115 PHE A O 1
ATOM 932 N N . LEU A 1 116 ? -9.385 4.355 11.117 1.00 85.31 116 LEU A N 1
ATOM 933 C CA . LEU A 1 116 ? -9.908 5.045 12.300 1.00 85.31 116 LEU A CA 1
ATOM 934 C C . LEU A 1 116 ? -9.273 6.425 12.483 1.00 85.31 116 LEU A C 1
ATOM 936 O O . LEU A 1 116 ? -9.976 7.405 12.754 1.00 85.31 116 LEU A O 1
ATOM 940 N N . ASN A 1 117 ? -7.959 6.525 12.306 1.00 81.56 117 ASN A N 1
ATOM 941 C CA . ASN A 1 117 ? -7.210 7.741 12.607 1.00 81.56 117 ASN A CA 1
ATOM 942 C C . ASN A 1 117 ? -7.423 8.844 11.559 1.00 81.56 117 ASN A C 1
ATOM 944 O O . ASN A 1 117 ? -7.514 10.019 11.916 1.00 81.56 117 ASN A O 1
ATOM 948 N N . LYS A 1 118 ? -7.568 8.491 10.274 1.00 73.56 118 LYS A N 1
ATOM 949 C CA . LYS A 1 118 ? -7.698 9.451 9.160 1.00 73.56 118 LYS A CA 1
ATOM 950 C C . LYS A 1 118 ? -8.797 9.068 8.149 1.00 73.56 118 LYS A C 1
ATOM 952 O O . LYS A 1 118 ? -8.536 8.965 6.952 1.00 73.56 118 LYS A O 1
ATOM 957 N N . PRO A 1 119 ? -10.070 8.930 8.561 1.00 66.50 119 PRO A N 1
ATOM 958 C CA . PRO A 1 119 ? -11.143 8.443 7.679 1.00 66.50 119 PRO A CA 1
ATOM 959 C C . PRO A 1 119 ? -11.380 9.302 6.429 1.00 66.50 119 PRO A C 1
ATOM 961 O O . PRO A 1 119 ? -11.838 8.792 5.408 1.00 66.50 119 PRO A O 1
ATOM 964 N N . GLY A 1 120 ? -11.081 10.606 6.509 1.00 59.59 120 GLY A N 1
ATOM 965 C CA . GLY A 1 120 ? -11.255 11.559 5.409 1.00 59.59 120 GLY A CA 1
ATOM 966 C C . GLY A 1 120 ? -10.187 11.480 4.315 1.00 59.59 120 GLY A C 1
ATOM 967 O O . GLY A 1 120 ? -10.434 11.985 3.222 1.00 59.59 120 GLY A O 1
ATOM 968 N N . ASP A 1 121 ? -9.046 10.845 4.595 1.00 60.84 121 ASP A N 1
ATOM 969 C CA . ASP A 1 121 ? -7.940 10.679 3.642 1.00 60.84 121 ASP A CA 1
ATOM 970 C C . ASP A 1 121 ? -7.935 9.274 3.003 1.00 60.84 121 ASP A C 1
ATOM 972 O O . ASP A 1 121 ? -7.328 9.076 1.954 1.00 60.84 121 ASP A O 1
ATOM 976 N N . LEU A 1 122 ? -8.646 8.310 3.608 1.00 55.47 122 LEU A N 1
ATOM 977 C CA . LEU A 1 122 ? -8.412 6.871 3.412 1.00 55.47 122 LEU A CA 1
ATOM 978 C C . LEU A 1 122 ? -9.613 6.074 2.890 1.00 55.47 122 LEU A C 1
ATOM 980 O O . LEU A 1 122 ? -9.591 4.847 2.833 1.00 55.47 122 LEU A O 1
ATOM 984 N N . THR A 1 123 ? -10.698 6.745 2.521 1.00 53.72 123 THR A N 1
ATOM 985 C CA . THR A 1 123 ? -11.839 6.089 1.878 1.00 53.72 123 THR A CA 1
ATOM 986 C C . THR A 1 123 ? -11.824 6.424 0.397 1.00 53.72 123 THR A C 1
ATOM 988 O O . THR A 1 123 ? -12.571 7.277 -0.072 1.00 53.72 123 THR A O 1
ATOM 991 N N . GLY A 1 124 ? -10.964 5.741 -0.365 1.00 55.78 124 GLY A N 1
ATOM 992 C CA . GLY A 1 124 ? -11.209 5.580 -1.797 1.00 55.78 124 GLY A CA 1
ATOM 993 C C . GLY A 1 124 ? -12.574 4.912 -1.957 1.00 55.78 124 GLY A C 1
ATOM 994 O O . GLY A 1 124 ? -12.691 3.726 -1.691 1.00 55.78 124 GLY A O 1
ATOM 995 N N . GLU A 1 125 ? -13.616 5.708 -2.212 1.00 56.31 125 GLU A N 1
ATOM 996 C CA . GLU A 1 125 ? -15.033 5.349 -2.416 1.00 56.31 125 GLU A CA 1
ATOM 997 C C . GLU A 1 125 ? -15.526 4.025 -1.779 1.00 56.31 125 GLU A C 1
ATOM 999 O O . GLU A 1 125 ? -16.226 3.228 -2.414 1.00 56.31 125 GLU A O 1
ATOM 1004 N N . SER A 1 126 ? -15.180 3.769 -0.512 1.00 72.62 126 SER A N 1
ATOM 1005 C CA . SER A 1 126 ? -15.702 2.628 0.244 1.00 72.62 126 SER A CA 1
ATOM 1006 C C . SER A 1 126 ? -16.635 3.131 1.332 1.00 72.62 126 SER A C 1
ATOM 1008 O O . SER A 1 126 ? -16.267 3.251 2.503 1.00 72.62 126 SER A O 1
ATOM 1010 N N . ASP A 1 127 ? -17.875 3.413 0.926 1.00 81.88 127 ASP A N 1
ATOM 1011 C CA . ASP A 1 127 ? -18.953 3.855 1.821 1.00 81.88 127 ASP A CA 1
ATOM 1012 C C . ASP A 1 127 ? -19.131 2.907 3.014 1.00 81.88 127 ASP A C 1
ATOM 1014 O O . ASP A 1 127 ? -19.432 3.346 4.118 1.00 81.88 127 ASP A O 1
ATOM 1018 N N . LYS A 1 128 ? -18.864 1.610 2.816 1.00 87.12 128 LYS A N 1
ATOM 1019 C CA . LYS A 1 128 ? -18.923 0.600 3.878 1.00 87.12 128 LYS A CA 1
ATOM 1020 C C . LYS A 1 128 ? -17.837 0.775 4.931 1.00 87.12 128 LYS A C 1
ATOM 1022 O O . LYS A 1 128 ? -18.154 0.727 6.112 1.00 87.12 128 LYS A O 1
ATOM 1027 N N . ILE A 1 129 ? -16.577 0.977 4.532 1.00 88.00 129 ILE A N 1
ATOM 1028 C CA . ILE A 1 129 ? -15.497 1.235 5.502 1.00 88.00 129 ILE A CA 1
ATOM 1029 C C . ILE A 1 129 ? -15.803 2.528 6.251 1.00 88.00 129 ILE A C 1
ATOM 1031 O O . ILE A 1 129 ? -15.695 2.569 7.472 1.00 88.00 129 ILE A O 1
ATOM 1035 N N . LYS A 1 130 ? -16.261 3.561 5.535 1.00 87.25 130 LYS A N 1
ATOM 1036 C CA . LYS A 1 130 ? -16.650 4.834 6.141 1.00 87.25 130 LYS A CA 1
ATOM 1037 C C . LYS A 1 130 ? -17.744 4.661 7.196 1.00 87.25 130 LYS A C 1
ATOM 1039 O O . LYS A 1 130 ? -17.596 5.161 8.306 1.00 87.25 130 LYS A O 1
ATOM 1044 N N . GLU A 1 131 ? -18.809 3.935 6.865 1.00 88.88 131 GLU A N 1
ATOM 1045 C CA . GLU A 1 131 ? -19.910 3.653 7.786 1.00 88.88 131 GLU A CA 1
ATOM 1046 C C . GLU A 1 131 ? -19.426 2.886 9.025 1.00 88.88 131 GLU A C 1
ATOM 1048 O O . GLU A 1 131 ? -19.752 3.277 10.147 1.00 88.88 131 GLU A O 1
ATOM 1053 N N . LEU A 1 132 ? -18.607 1.844 8.842 1.00 90.81 132 LEU A N 1
ATOM 1054 C CA . LEU A 1 132 ? -18.035 1.073 9.951 1.00 90.81 132 LEU A CA 1
ATOM 1055 C C . LEU A 1 132 ? -17.165 1.957 10.855 1.00 90.81 132 LEU A C 1
ATOM 1057 O O . LEU A 1 132 ? -17.312 1.922 12.075 1.00 90.81 132 LEU A O 1
ATOM 1061 N N . VAL A 1 133 ? -16.310 2.804 10.275 1.00 90.69 133 VAL A N 1
ATOM 1062 C CA . VAL A 1 133 ? -15.479 3.744 11.038 1.00 90.69 133 VAL A CA 1
ATOM 1063 C C . VAL A 1 133 ? -16.340 4.741 11.813 1.00 90.69 133 VAL A C 1
ATOM 1065 O O . VAL A 1 133 ? -16.083 4.976 12.991 1.00 90.69 133 VAL A O 1
ATOM 1068 N N . GLU A 1 134 ? -17.371 5.322 11.196 1.00 90.69 134 GLU A N 1
ATOM 1069 C CA . GLU A 1 134 ? -18.276 6.255 11.879 1.00 90.69 134 GLU A CA 1
ATOM 1070 C C . GLU A 1 134 ? -19.020 5.584 13.042 1.00 90.69 134 GLU A C 1
ATOM 1072 O O . GLU A 1 134 ? -19.143 6.174 14.118 1.00 90.69 134 GLU A O 1
ATOM 1077 N N . GLN A 1 135 ? -19.486 4.346 12.858 1.00 91.81 135 GLN A N 1
ATOM 1078 C CA . GLN A 1 135 ? -20.122 3.567 13.921 1.00 91.81 135 GLN A CA 1
ATOM 1079 C C . GLN A 1 135 ? -19.147 3.291 15.074 1.00 91.81 135 GLN A C 1
ATOM 1081 O O . GLN A 1 135 ? -19.506 3.495 16.235 1.00 91.81 135 GLN A O 1
ATOM 1086 N N . THR A 1 136 ? -17.912 2.886 14.773 1.00 92.94 136 THR A N 1
ATOM 1087 C CA . THR A 1 136 ? -16.876 2.625 15.782 1.00 92.94 136 THR A CA 1
ATOM 1088 C C . THR A 1 136 ? -16.474 3.890 16.531 1.00 92.94 136 THR A C 1
ATOM 1090 O O . THR A 1 136 ? -16.395 3.864 17.756 1.00 92.94 136 THR A O 1
ATOM 1093 N N . LYS A 1 137 ? -16.308 5.027 15.844 1.00 91.56 137 LYS A N 1
ATOM 1094 C CA . LYS A 1 137 ? -16.005 6.311 16.500 1.00 91.56 137 LYS A CA 1
ATOM 1095 C C . LYS A 1 137 ? -17.081 6.717 17.499 1.00 91.56 137 LYS A C 1
ATOM 1097 O O . LYS A 1 137 ? -16.750 7.057 18.627 1.00 91.56 137 LYS A O 1
ATOM 1102 N N . ARG A 1 138 ? -18.363 6.578 17.140 1.00 93.06 138 ARG A N 1
ATOM 1103 C CA . ARG A 1 138 ? -19.471 6.833 18.079 1.00 93.06 138 ARG A CA 1
ATOM 1104 C C . ARG A 1 138 ? -19.431 5.904 19.294 1.00 93.06 138 ARG A C 1
ATOM 1106 O O . ARG A 1 138 ? -19.772 6.328 20.393 1.00 93.06 138 ARG A O 1
ATOM 1113 N N . LYS A 1 139 ? -19.032 4.637 19.120 1.00 94.38 139 LYS A N 1
ATOM 1114 C CA . LYS A 1 139 ? -18.847 3.711 20.250 1.00 94.38 139 LYS A CA 1
ATOM 1115 C C . LYS A 1 139 ? -17.709 4.169 21.162 1.00 94.38 139 LYS A C 1
ATOM 1117 O O . LYS A 1 139 ? -17.906 4.198 22.370 1.00 94.38 139 LYS A O 1
ATOM 1122 N N . ILE A 1 140 ? -16.569 4.569 20.597 1.00 93.44 140 ILE A N 1
ATOM 1123 C CA . ILE A 1 140 ? -15.424 5.089 21.359 1.00 93.44 140 ILE A CA 1
ATOM 1124 C C . ILE A 1 140 ? -15.822 6.350 22.141 1.00 93.44 140 ILE A C 1
ATOM 1126 O O . ILE A 1 140 ? -15.594 6.408 23.343 1.00 93.44 140 ILE A O 1
ATOM 1130 N N . GLU A 1 141 ? -16.503 7.306 21.506 1.00 94.44 141 GLU A N 1
ATOM 1131 C CA . GLU A 1 141 ? -17.010 8.519 22.169 1.00 94.44 141 GLU A CA 1
ATOM 1132 C C . GLU A 1 141 ? -17.963 8.184 23.334 1.00 94.44 141 GLU A C 1
ATOM 1134 O O . GLU A 1 141 ? -17.828 8.719 24.436 1.00 94.44 141 GLU A O 1
ATOM 1139 N N . ASN A 1 142 ? -18.893 7.241 23.131 1.00 94.94 142 ASN A N 1
ATOM 1140 C CA . ASN A 1 142 ? -19.796 6.782 24.191 1.00 94.94 142 ASN A CA 1
ATOM 1141 C C . ASN A 1 142 ? -19.040 6.142 25.364 1.00 94.94 142 ASN A C 1
ATOM 1143 O O . ASN A 1 142 ? -19.401 6.367 26.522 1.00 94.94 142 ASN A O 1
ATOM 1147 N N . VAL A 1 143 ? -18.004 5.351 25.072 1.00 94.19 143 VAL A N 1
ATOM 1148 C CA . VAL A 1 143 ? -17.129 4.741 26.077 1.00 94.19 143 VAL A CA 1
ATOM 1149 C C . VAL A 1 143 ? -16.391 5.818 26.871 1.00 94.19 143 VAL A C 1
ATOM 1151 O O . VAL A 1 143 ? -16.417 5.798 28.099 1.00 94.19 143 VAL A O 1
ATOM 1154 N N . GLU A 1 144 ? -15.806 6.815 26.210 1.00 93.94 144 GLU A N 1
ATOM 1155 C CA . GLU A 1 144 ? -15.133 7.928 26.889 1.00 93.94 144 GLU A CA 1
ATOM 1156 C C . GLU A 1 144 ? -16.081 8.697 27.821 1.00 93.94 144 GLU A C 1
ATOM 1158 O O . GLU A 1 144 ? -15.716 9.056 28.945 1.00 93.94 144 GLU A O 1
ATOM 1163 N N . ASP A 1 145 ? -17.326 8.918 27.400 1.00 95.50 145 ASP A N 1
ATOM 1164 C CA . ASP A 1 145 ? -18.339 9.576 28.227 1.00 95.50 145 ASP A CA 1
ATOM 1165 C C . ASP A 1 145 ? -18.836 8.694 29.382 1.00 95.50 145 ASP A C 1
ATOM 1167 O O . ASP A 1 145 ? -19.146 9.195 30.471 1.00 95.50 145 ASP A O 1
ATOM 1171 N N . ASN A 1 146 ? -18.887 7.375 29.195 1.00 93.44 146 ASN A N 1
ATOM 1172 C CA . ASN A 1 146 ? -19.137 6.417 30.270 1.00 93.44 146 ASN A CA 1
ATOM 1173 C C . ASN A 1 146 ? -18.016 6.446 31.314 1.00 93.44 146 ASN A C 1
ATOM 1175 O O . ASN A 1 146 ? -18.308 6.549 32.509 1.00 93.44 146 ASN A O 1
ATOM 1179 N N . VAL A 1 147 ? -16.753 6.427 30.876 1.00 93.44 147 VAL A N 1
ATOM 1180 C CA . VAL A 1 147 ? -15.572 6.525 31.746 1.00 93.44 147 VAL A CA 1
ATOM 1181 C C . VAL A 1 147 ? -15.632 7.811 32.567 1.00 93.44 147 VAL A C 1
ATOM 1183 O O . VAL A 1 147 ? -15.603 7.748 33.796 1.00 93.44 147 VAL A O 1
ATOM 1186 N N . LYS A 1 148 ? -15.832 8.976 31.930 1.00 94.62 148 LYS A N 1
ATOM 1187 C CA . LYS A 1 148 ? -15.966 10.268 32.635 1.00 94.62 148 LYS A CA 1
ATOM 1188 C C . LYS A 1 148 ? -17.072 10.233 33.695 1.00 94.62 148 LYS A C 1
ATOM 1190 O O . LYS A 1 148 ? -16.880 10.712 34.815 1.00 94.62 148 LYS A O 1
ATOM 1195 N N . ARG A 1 149 ? -18.238 9.662 33.368 1.00 93.31 149 ARG A N 1
ATOM 1196 C CA . ARG A 1 149 ? -19.364 9.531 34.311 1.00 93.31 149 ARG A CA 1
ATOM 1197 C C . ARG A 1 149 ? -19.020 8.639 35.499 1.00 93.31 149 ARG A C 1
ATOM 1199 O O . ARG A 1 149 ? -19.340 9.002 36.633 1.00 93.31 149 ARG A O 1
ATOM 1206 N N . LEU A 1 150 ? -18.372 7.501 35.257 1.00 92.06 150 LEU A N 1
ATOM 1207 C CA . LEU A 1 150 ? -17.970 6.579 36.313 1.00 92.06 150 LEU A CA 1
ATOM 1208 C C . LEU A 1 150 ? -16.906 7.205 37.222 1.00 92.06 150 LEU A C 1
ATOM 1210 O O . LEU A 1 150 ? -17.084 7.192 38.436 1.00 92.06 150 LEU A O 1
ATOM 1214 N N . VAL A 1 151 ? -15.879 7.844 36.659 1.00 93.44 151 VAL A N 1
ATOM 1215 C CA . VAL A 1 151 ? -14.843 8.555 37.429 1.00 93.44 151 VAL A CA 1
ATOM 1216 C C . VAL A 1 151 ? -15.467 9.610 38.338 1.00 93.44 151 VAL A C 1
ATOM 1218 O O . VAL A 1 151 ? -15.218 9.608 39.541 1.00 93.44 151 VAL A O 1
ATOM 1221 N N . ASN A 1 152 ? -16.354 10.459 37.814 1.00 93.25 152 ASN A N 1
ATOM 1222 C CA . ASN A 1 152 ? -17.037 11.477 38.620 1.00 93.25 152 ASN A CA 1
ATOM 1223 C C . ASN A 1 152 ? -17.894 10.860 39.742 1.00 93.25 152 ASN A C 1
ATOM 1225 O O . ASN A 1 152 ? -17.934 11.370 40.867 1.00 93.25 152 ASN A O 1
ATOM 1229 N N . LYS A 1 153 ? -18.565 9.733 39.467 1.00 92.12 153 LYS A N 1
ATOM 1230 C CA . LYS A 1 153 ? -19.332 8.977 40.470 1.00 92.12 153 LYS A CA 1
ATOM 1231 C C . LYS A 1 153 ? -18.420 8.415 41.567 1.00 92.12 153 LYS A C 1
ATOM 1233 O O . LYS A 1 153 ? -18.774 8.499 42.738 1.00 92.12 153 LYS A O 1
ATOM 1238 N N . VAL A 1 154 ? -17.256 7.881 41.207 1.00 92.38 154 VAL A N 1
ATOM 1239 C CA . VAL A 1 154 ? -16.265 7.334 42.146 1.00 92.38 154 VAL A CA 1
ATOM 1240 C C . VAL A 1 154 ? -15.667 8.440 43.012 1.00 92.38 154 VAL A C 1
ATOM 1242 O O . VAL A 1 154 ? -15.711 8.341 44.235 1.00 92.38 154 VAL A O 1
ATOM 1245 N N . VAL A 1 155 ? -15.182 9.521 42.397 1.00 93.31 155 VAL A N 1
ATOM 1246 C CA . VAL A 1 155 ? -14.585 10.671 43.095 1.00 93.31 155 VAL A CA 1
ATOM 1247 C C . VAL A 1 155 ? -15.577 11.271 44.093 1.00 93.31 155 VAL A C 1
ATOM 1249 O O . VAL A 1 155 ? -15.228 11.498 45.248 1.00 93.31 155 VAL A O 1
ATOM 1252 N N . SER A 1 156 ? -16.838 11.461 43.690 1.00 92.62 156 SER A N 1
ATOM 1253 C CA . SER A 1 156 ? -17.874 12.024 44.570 1.00 92.62 156 SER A CA 1
ATOM 1254 C C . SER A 1 156 ? -18.308 11.090 45.706 1.00 92.62 156 SER A C 1
ATOM 1256 O O . SER A 1 156 ? -18.588 11.568 46.803 1.00 92.62 156 SER A O 1
ATOM 1258 N N . LYS A 1 157 ? -18.373 9.770 45.475 1.00 91.88 157 LYS A N 1
ATOM 1259 C CA . LYS A 1 157 ? -18.819 8.806 46.494 1.00 91.88 157 LYS A CA 1
ATOM 1260 C C . LYS A 1 157 ? -17.717 8.390 47.460 1.00 91.88 157 LYS A C 1
ATOM 1262 O O . LYS A 1 157 ? -18.003 8.185 48.635 1.00 91.88 157 LYS A O 1
ATOM 1267 N N . LEU A 1 158 ? -16.496 8.214 46.962 1.00 90.56 158 LEU A N 1
ATOM 1268 C CA . LEU A 1 158 ? -15.371 7.670 47.727 1.00 90.56 158 LEU A CA 1
ATOM 1269 C C . LEU A 1 158 ? -14.367 8.742 48.163 1.00 90.56 158 LEU A C 1
ATOM 1271 O O . LEU A 1 158 ? -13.484 8.443 48.961 1.00 90.56 158 LEU A O 1
ATOM 1275 N N . ASN A 1 159 ? -14.513 9.982 47.681 1.00 91.94 159 ASN A N 1
ATOM 1276 C CA . ASN A 1 159 ? -13.638 11.110 48.004 1.00 91.94 159 ASN A CA 1
ATOM 1277 C C . ASN A 1 159 ? -12.150 10.816 47.721 1.00 91.94 159 ASN A C 1
ATOM 1279 O O . ASN A 1 159 ? -11.276 11.118 48.535 1.00 91.94 159 ASN A O 1
ATOM 1283 N N . ILE A 1 160 ? -11.876 10.199 46.567 1.00 92.88 160 ILE A N 1
ATOM 1284 C CA . ILE A 1 160 ? -10.523 9.870 46.093 1.00 92.88 160 ILE A CA 1
ATOM 1285 C C . ILE A 1 160 ? -10.113 10.758 44.905 1.00 92.88 160 ILE A C 1
ATOM 1287 O O . ILE A 1 160 ? -10.988 11.291 44.220 1.00 92.88 160 ILE A O 1
ATOM 1291 N N . PRO A 1 161 ? -8.807 10.912 44.618 1.00 93.00 161 PRO A N 1
ATOM 1292 C CA . PRO A 1 161 ? -8.332 11.637 43.438 1.00 93.00 161 PRO A CA 1
ATOM 1293 C C . PRO A 1 161 ? -8.752 10.979 42.114 1.00 93.00 161 PRO A C 1
ATOM 1295 O O . PRO A 1 161 ? -8.841 9.753 42.027 1.00 93.00 161 PRO A O 1
ATOM 1298 N N . CYS A 1 162 ? -8.925 11.786 41.058 1.00 90.81 162 CYS A N 1
ATOM 1299 C CA . CYS A 1 162 ? -9.277 11.304 39.714 1.00 90.81 162 CYS A CA 1
ATOM 1300 C C . CYS A 1 162 ? -8.302 10.243 39.185 1.00 90.81 162 CYS A C 1
ATOM 1302 O O . CYS A 1 162 ? -8.743 9.230 38.653 1.00 90.81 162 CYS A O 1
ATOM 1304 N N . ASP A 1 163 ? -6.996 10.436 39.377 1.00 92.12 163 ASP A N 1
ATOM 1305 C CA . ASP A 1 163 ? -5.975 9.505 38.878 1.00 92.12 163 ASP A CA 1
ATOM 1306 C C . ASP A 1 163 ? -6.113 8.119 39.525 1.00 92.12 163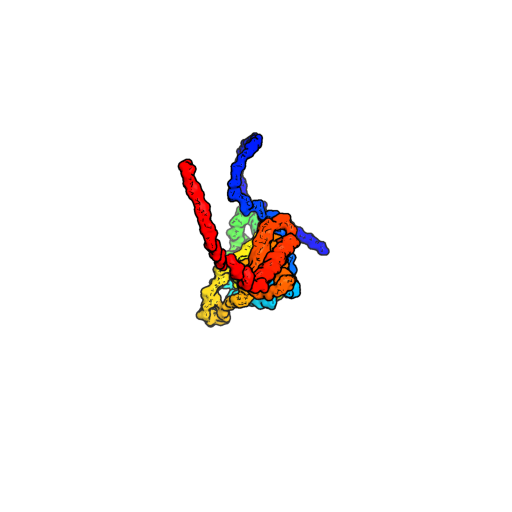 ASP A C 1
ATOM 1308 O O . ASP A 1 163 ? -5.994 7.091 38.862 1.00 92.12 163 ASP A O 1
ATOM 1312 N N . GLN A 1 164 ? -6.452 8.082 40.818 1.00 92.25 164 GLN A N 1
ATOM 1313 C CA . GLN A 1 164 ? -6.709 6.836 41.539 1.00 92.25 164 GLN A CA 1
ATOM 1314 C C . GLN A 1 164 ? -8.030 6.185 41.100 1.00 92.25 164 GLN A C 1
ATOM 1316 O O . GLN A 1 164 ? -8.122 4.960 41.036 1.00 92.25 164 GLN A O 1
ATOM 1321 N N . ALA A 1 165 ? -9.046 6.989 40.770 1.00 90.06 165 ALA A N 1
ATOM 1322 C CA . ALA A 1 165 ? -10.299 6.492 40.204 1.00 90.06 165 ALA A CA 1
ATOM 1323 C C . ALA A 1 165 ? -10.101 5.869 38.810 1.00 90.06 165 ALA A C 1
ATOM 1325 O O . ALA A 1 165 ? -10.705 4.841 38.516 1.00 90.06 165 ALA A O 1
ATOM 1326 N N . MET A 1 166 ? -9.235 6.460 37.981 1.00 89.50 166 MET A N 1
ATOM 1327 C CA . MET A 1 166 ? -8.880 5.942 36.656 1.00 89.50 166 MET A CA 1
ATOM 1328 C C . MET A 1 166 ? -8.087 4.632 36.728 1.00 89.50 166 MET A C 1
ATOM 1330 O O . MET A 1 166 ? -8.363 3.721 35.954 1.00 89.50 166 MET A O 1
ATOM 1334 N N . LEU A 1 167 ? -7.137 4.508 37.663 1.00 91.00 167 LEU A N 1
ATOM 1335 C CA . LEU A 1 167 ? -6.321 3.294 37.816 1.00 91.00 167 LEU A CA 1
ATOM 1336 C C . LEU A 1 167 ? -7.150 2.052 38.176 1.00 91.00 167 LEU A C 1
ATOM 1338 O O . LEU A 1 167 ? -6.860 0.966 37.685 1.00 91.00 167 LEU A O 1
ATOM 1342 N N . ASN A 1 168 ? -8.201 2.220 38.983 1.00 90.69 168 ASN A N 1
ATOM 1343 C CA . ASN A 1 168 ? -9.042 1.116 39.462 1.00 90.69 168 ASN A CA 1
ATOM 1344 C C . ASN A 1 168 ? -10.440 1.125 38.814 1.00 90.69 168 ASN A C 1
ATOM 1346 O O . ASN A 1 168 ? -11.409 0.640 39.400 1.00 90.69 168 ASN A O 1
ATOM 1350 N N . LEU A 1 169 ? -10.574 1.702 37.613 1.00 90.00 169 LEU A N 1
ATOM 1351 C CA . LEU A 1 169 ? -11.871 1.923 36.963 1.00 90.00 169 LEU A CA 1
ATOM 1352 C C . LEU A 1 169 ? -12.692 0.630 36.814 1.00 90.00 169 LEU A C 1
ATOM 1354 O O . LEU A 1 169 ? -13.904 0.645 37.028 1.00 90.00 169 LEU A O 1
ATOM 1358 N N . ARG A 1 170 ? -12.022 -0.486 36.498 1.00 89.44 170 ARG A N 1
ATOM 1359 C CA . ARG A 1 170 ? -12.633 -1.817 36.356 1.00 89.44 170 ARG A CA 1
ATOM 1360 C C . ARG A 1 170 ? -13.295 -2.290 37.652 1.00 89.44 170 ARG A C 1
ATOM 1362 O O . ARG A 1 170 ? -14.476 -2.623 37.640 1.00 89.44 170 ARG A O 1
ATOM 1369 N N . GLU A 1 171 ? -12.580 -2.218 38.773 1.00 89.06 171 GLU A N 1
ATOM 1370 C CA . GLU A 1 171 ? -13.109 -2.588 40.096 1.00 89.06 171 GLU A CA 1
ATOM 1371 C C . GLU A 1 171 ? -14.312 -1.714 40.483 1.00 89.06 171 GLU A C 1
ATOM 1373 O O . GLU A 1 171 ? -15.292 -2.179 41.071 1.00 89.06 171 GLU A O 1
ATOM 1378 N N . TYR A 1 172 ? -14.277 -0.427 40.128 1.00 89.38 172 TYR A N 1
ATOM 1379 C CA . TYR A 1 172 ? -15.387 0.481 40.403 1.00 89.38 172 TYR A CA 1
ATOM 1380 C C . TYR A 1 172 ? -16.600 0.252 39.505 1.00 89.38 172 TYR A C 1
ATOM 1382 O O . TYR A 1 172 ? -17.727 0.434 39.967 1.00 89.38 172 TYR A O 1
ATOM 1390 N N . ALA A 1 173 ? -16.407 -0.141 38.248 1.00 87.38 173 ALA A N 1
ATOM 1391 C CA . ALA A 1 173 ? -17.509 -0.514 37.369 1.00 87.38 173 ALA A CA 1
ATOM 1392 C C . ALA A 1 173 ? -18.250 -1.743 37.916 1.00 87.38 173 ALA A C 1
ATOM 1394 O O . ALA A 1 173 ? -19.478 -1.717 38.031 1.00 87.38 173 ALA A O 1
ATOM 1395 N N . GLU A 1 174 ? -17.504 -2.765 38.339 1.00 86.44 174 GLU A N 1
ATOM 1396 C CA . GLU A 1 174 ? -18.055 -3.973 38.954 1.00 86.44 174 GLU A CA 1
ATOM 1397 C C . GLU A 1 174 ? -18.803 -3.635 40.252 1.00 86.44 174 GLU A C 1
ATOM 1399 O O . GLU A 1 174 ? -19.990 -3.918 40.393 1.00 86.44 174 GLU A O 1
ATOM 1404 N N . THR A 1 175 ? -18.160 -2.928 41.183 1.00 85.25 175 THR A N 1
ATOM 1405 C CA . THR A 1 175 ? -18.737 -2.676 42.516 1.00 85.25 175 THR A CA 1
ATOM 1406 C C . THR A 1 175 ? -19.867 -1.641 42.540 1.00 85.25 175 THR A C 1
ATOM 1408 O O . THR A 1 175 ? -20.762 -1.732 43.382 1.00 85.25 175 THR A O 1
ATOM 1411 N N . LEU A 1 176 ? -19.851 -0.626 41.664 1.00 82.00 176 LEU A N 1
ATOM 1412 C CA . LEU A 1 176 ? -20.842 0.464 41.686 1.00 82.00 176 LEU A CA 1
ATOM 1413 C C . LEU A 1 176 ? -21.984 0.301 40.685 1.00 82.00 176 LEU A C 1
ATOM 1415 O O . LEU A 1 176 ? -23.002 0.994 40.848 1.00 82.00 176 LEU A O 1
ATOM 1419 N N . ASN A 1 177 ? -21.800 -0.525 39.653 1.00 80.56 177 ASN A N 1
ATOM 1420 C CA . ASN A 1 177 ? -22.791 -0.755 38.604 1.00 80.56 177 ASN A CA 1
ATOM 1421 C C . ASN A 1 177 ? -23.146 -2.243 38.419 1.00 80.56 177 ASN A C 1
ATOM 1423 O O . ASN A 1 177 ? -24.059 -2.519 37.650 1.00 80.56 177 ASN A O 1
ATOM 1427 N N . ASN A 1 178 ? -22.511 -3.175 39.146 1.00 79.75 178 ASN A N 1
ATOM 1428 C CA . ASN A 1 178 ? -22.686 -4.629 39.003 1.00 79.75 178 ASN A CA 1
ATOM 1429 C C . ASN A 1 178 ? -22.398 -5.141 37.584 1.00 79.75 178 ASN A C 1
ATOM 1431 O O . ASN A 1 178 ? -23.063 -6.071 37.131 1.00 79.75 178 ASN A O 1
ATOM 1435 N N . HIS A 1 179 ? -21.454 -4.521 36.873 1.00 76.12 179 HIS A N 1
ATOM 1436 C CA . HIS A 1 179 ? -21.110 -4.978 35.529 1.00 76.12 179 HIS A CA 1
ATOM 1437 C C . HIS A 1 179 ? -20.273 -6.256 35.574 1.00 76.12 179 HIS A C 1
ATOM 1439 O O . HIS A 1 179 ? -19.385 -6.383 36.421 1.00 76.12 179 HIS A O 1
ATOM 1445 N N . SER A 1 180 ? -20.534 -7.169 34.639 1.00 76.81 180 SER A N 1
ATOM 1446 C CA . SER A 1 180 ? -19.632 -8.284 34.339 1.00 76.81 180 SER A CA 1
ATOM 1447 C C . SER A 1 180 ? -18.348 -7.803 33.644 1.00 76.81 180 SER A C 1
ATOM 1449 O O . SER A 1 180 ? -18.236 -6.645 33.234 1.00 76.81 180 SER A O 1
ATOM 1451 N N . GLU A 1 181 ? -17.367 -8.697 33.494 1.00 70.12 181 GLU A N 1
ATOM 1452 C CA . GLU A 1 181 ? -16.123 -8.395 32.772 1.00 70.12 181 GLU A CA 1
ATOM 1453 C C . GLU A 1 181 ? -16.387 -8.011 31.305 1.00 70.12 181 GLU A C 1
ATOM 1455 O O . GLU A 1 181 ? -15.885 -6.987 30.842 1.00 70.12 181 GLU A O 1
ATOM 1460 N N . ASP A 1 182 ? -17.265 -8.748 30.620 1.00 75.62 182 ASP A N 1
ATOM 1461 C CA . ASP A 1 182 ? -17.663 -8.451 29.238 1.00 75.62 182 ASP A CA 1
ATOM 1462 C C . ASP A 1 182 ? -18.388 -7.094 29.134 1.00 75.62 182 ASP A C 1
ATOM 1464 O O . ASP A 1 182 ? -18.141 -6.296 28.230 1.00 75.62 182 ASP A O 1
ATOM 1468 N N . GLU A 1 183 ? -19.248 -6.779 30.109 1.00 82.88 183 GLU A N 1
ATOM 1469 C CA . GLU A 1 183 ? -19.959 -5.497 30.164 1.00 82.88 183 GLU A CA 1
ATOM 1470 C C . GLU A 1 183 ? -19.030 -4.319 30.476 1.00 82.88 183 GLU A C 1
ATOM 1472 O O . GLU A 1 183 ? -19.347 -3.179 30.123 1.00 82.88 183 GLU A O 1
ATOM 1477 N N . TYR A 1 184 ? -17.899 -4.560 31.146 1.00 88.00 184 TYR A N 1
ATOM 1478 C CA . TYR A 1 184 ? -16.887 -3.531 31.343 1.00 88.00 184 TYR A CA 1
ATOM 1479 C C . TYR A 1 184 ? -16.215 -3.175 30.021 1.00 88.00 184 TYR A C 1
ATOM 1481 O O . TYR A 1 184 ? -16.135 -1.992 29.679 1.00 88.00 184 TYR A O 1
ATOM 1489 N N . ASP A 1 185 ? -15.744 -4.179 29.284 1.00 87.31 185 ASP A N 1
ATOM 1490 C CA . ASP A 1 185 ? -14.969 -3.947 28.070 1.00 87.31 185 ASP A CA 1
ATOM 1491 C C . ASP A 1 185 ? -15.811 -3.248 26.985 1.00 87.31 185 ASP A C 1
ATOM 1493 O O . ASP A 1 185 ? -15.357 -2.268 26.390 1.00 87.31 185 ASP A O 1
ATOM 1497 N N . ASP A 1 186 ? -17.084 -3.624 26.835 1.00 85.62 186 ASP A N 1
ATOM 1498 C CA . ASP A 1 186 ? -18.009 -2.974 25.898 1.00 85.62 186 ASP A CA 1
ATOM 1499 C C . ASP A 1 186 ? -18.372 -1.525 26.272 1.00 85.62 186 ASP A C 1
ATOM 1501 O O . ASP A 1 186 ? -18.706 -0.715 25.399 1.00 85.62 186 ASP A O 1
ATOM 1505 N N . GLN A 1 187 ? -18.355 -1.176 27.564 1.00 87.81 187 GLN A N 1
ATOM 1506 C CA . GLN A 1 187 ? -18.869 0.114 28.042 1.00 87.81 187 GLN A CA 1
ATOM 1507 C C . GLN A 1 187 ? -17.796 1.108 28.484 1.00 87.81 187 GLN A C 1
ATOM 1509 O O . GLN A 1 187 ? -18.093 2.305 28.529 1.00 87.81 187 GLN A O 1
ATOM 1514 N N . TYR A 1 188 ? -16.588 0.646 28.810 1.00 88.88 188 TYR A N 1
ATOM 1515 C CA . TYR A 1 188 ? -15.537 1.466 29.421 1.00 88.88 188 TYR A CA 1
ATOM 1516 C C . TYR A 1 188 ? -14.145 1.292 28.796 1.00 88.88 188 TYR A C 1
ATOM 1518 O O . TYR A 1 188 ? -13.257 2.080 29.120 1.00 88.88 188 TYR A O 1
ATOM 1526 N N . ASN A 1 189 ? -13.929 0.322 27.900 1.00 90.31 189 ASN A N 1
ATOM 1527 C CA . ASN A 1 189 ? -12.606 0.035 27.341 1.00 90.31 189 ASN A CA 1
ATOM 1528 C C . ASN A 1 189 ? -12.510 0.402 25.847 1.00 90.31 189 ASN A C 1
ATOM 1530 O O . ASN A 1 189 ? -12.856 -0.376 24.960 1.00 90.31 189 ASN A O 1
ATOM 1534 N N . SER A 1 190 ? -12.001 1.600 25.543 1.00 89.38 190 SER A N 1
ATOM 1535 C CA . SER A 1 190 ? -11.864 2.070 24.155 1.00 89.38 190 SER A CA 1
ATOM 1536 C C . SER A 1 190 ? -10.839 1.265 23.345 1.00 89.38 190 SER A C 1
ATOM 1538 O O . SER A 1 190 ? -10.990 1.125 22.127 1.00 89.38 190 SER A O 1
ATOM 1540 N N . GLU A 1 191 ? -9.829 0.689 24.001 1.00 90.81 191 GLU A N 1
ATOM 1541 C CA . GLU A 1 191 ? -8.849 -0.190 23.361 1.00 90.81 191 GLU A CA 1
ATOM 1542 C C . GLU A 1 191 ? -9.508 -1.496 22.903 1.00 90.81 191 GLU A C 1
ATOM 1544 O O . GLU A 1 191 ? -9.284 -1.936 21.774 1.00 90.81 191 GLU A O 1
ATOM 1549 N N . PHE A 1 192 ? -10.390 -2.070 23.727 1.00 90.44 192 PHE A N 1
ATOM 1550 C CA . PHE A 1 192 ? -11.173 -3.249 23.357 1.00 90.44 192 PHE A CA 1
ATOM 1551 C C . PHE A 1 192 ? -12.074 -2.984 22.144 1.00 90.44 192 PHE A C 1
ATOM 1553 O O . PHE A 1 192 ? -12.088 -3.780 21.201 1.00 90.44 192 PHE A O 1
ATOM 1560 N N . ILE A 1 193 ? -12.768 -1.840 22.113 1.00 90.69 193 ILE A N 1
ATOM 1561 C CA . ILE A 1 193 ? -13.589 -1.434 20.959 1.00 90.69 193 ILE A CA 1
ATOM 1562 C C . ILE A 1 193 ? -12.735 -1.279 19.695 1.00 90.69 193 ILE A C 1
ATOM 1564 O O . ILE A 1 193 ? -13.139 -1.719 18.618 1.00 90.69 193 ILE A O 1
ATOM 1568 N N . THR A 1 194 ? -11.546 -0.686 19.825 1.00 90.75 194 THR A N 1
ATOM 1569 C CA . THR A 1 194 ? -10.610 -0.507 18.707 1.00 90.75 194 THR A CA 1
ATOM 1570 C C . THR A 1 194 ? -10.154 -1.856 18.158 1.00 90.75 194 THR A C 1
ATOM 1572 O O . THR A 1 194 ? -10.318 -2.110 16.968 1.00 90.75 194 THR A O 1
ATOM 1575 N N . ARG A 1 195 ? -9.669 -2.764 19.015 1.00 90.00 195 ARG A N 1
ATOM 1576 C CA . ARG A 1 195 ? -9.254 -4.118 18.606 1.00 90.00 195 ARG A CA 1
ATOM 1577 C C . ARG A 1 195 ? -10.402 -4.908 17.974 1.00 90.00 195 ARG A C 1
ATOM 1579 O O . ARG A 1 195 ? -10.222 -5.522 16.926 1.00 90.00 195 ARG A O 1
ATOM 1586 N N . SER A 1 196 ? -11.599 -4.818 18.554 1.00 89.75 196 SER A N 1
ATOM 1587 C CA . SER A 1 196 ? -12.805 -5.460 18.016 1.00 89.75 196 SER A CA 1
ATOM 1588 C C . SER A 1 196 ? -13.144 -4.980 16.603 1.00 89.75 196 SER A C 1
ATOM 1590 O O . SER A 1 196 ? -13.550 -5.782 15.765 1.00 89.75 196 SER A O 1
ATOM 1592 N N . PHE A 1 197 ? -12.954 -3.689 16.313 1.00 91.00 197 PHE A N 1
ATOM 1593 C CA . PHE A 1 197 ? -13.129 -3.145 14.966 1.00 91.00 197 PHE A CA 1
ATOM 1594 C C . PHE A 1 197 ? -12.079 -3.677 13.983 1.00 91.00 197 PHE A C 1
ATOM 1596 O O . PHE A 1 197 ? -12.442 -4.092 12.884 1.00 91.00 197 PHE A O 1
ATOM 1603 N N . LEU A 1 198 ? -10.797 -3.691 14.368 1.00 90.44 198 LEU A N 1
ATOM 1604 C CA . LEU A 1 198 ? -9.709 -4.169 13.502 1.00 90.44 198 LEU A CA 1
ATOM 1605 C C . LEU A 1 198 ? -9.925 -5.632 13.083 1.00 90.44 198 LEU A C 1
ATOM 1607 O O . LEU A 1 198 ? -9.672 -5.999 11.936 1.00 90.44 198 LEU A O 1
ATOM 1611 N N . ASN A 1 199 ? -10.475 -6.441 13.988 1.00 89.31 199 ASN A N 1
ATOM 1612 C CA . ASN A 1 199 ? -10.721 -7.862 13.761 1.00 89.31 199 ASN A CA 1
ATOM 1613 C C . ASN A 1 199 ? -12.100 -8.157 13.148 1.00 89.31 199 ASN A C 1
ATOM 1615 O O . ASN A 1 199 ? -12.433 -9.317 12.886 1.00 89.31 199 ASN A O 1
ATOM 1619 N N . GLU A 1 200 ? -12.911 -7.133 12.867 1.00 89.19 200 GLU A N 1
ATOM 1620 C CA . GLU A 1 200 ? -14.240 -7.327 12.302 1.00 89.19 200 GLU A CA 1
ATOM 1621 C C . GLU A 1 200 ? -14.141 -7.878 10.871 1.00 89.19 200 GLU A C 1
ATOM 1623 O O . GLU A 1 200 ? -13.669 -7.216 9.946 1.00 89.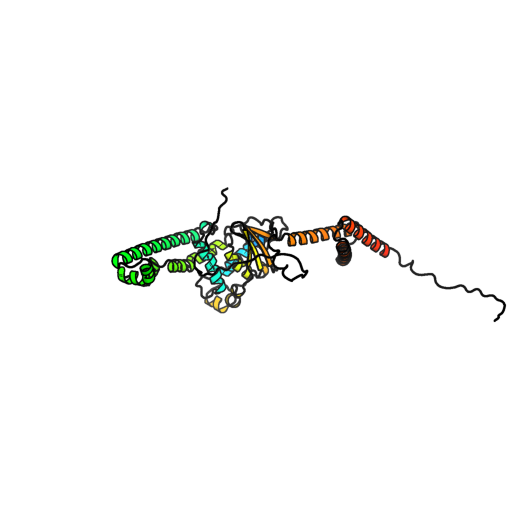19 200 GLU A O 1
ATOM 1628 N N . SER A 1 201 ? -14.673 -9.083 10.638 1.00 90.06 201 SER A N 1
ATOM 1629 C CA . SER A 1 201 ? -14.672 -9.690 9.296 1.00 90.06 201 SER A CA 1
ATOM 1630 C C . SER A 1 201 ? -15.331 -8.783 8.244 1.00 90.06 201 SER A C 1
ATOM 1632 O O . SER A 1 201 ? -14.888 -8.727 7.098 1.00 90.06 201 SER A O 1
ATOM 1634 N N . LYS A 1 202 ? -16.344 -7.988 8.622 1.00 92.12 202 LYS A N 1
ATOM 1635 C CA . LYS A 1 202 ? -16.968 -7.014 7.711 1.00 92.12 202 LYS A CA 1
ATOM 1636 C C . LYS A 1 202 ? -16.005 -5.918 7.256 1.00 92.12 202 LYS A C 1
ATOM 1638 O O . LYS A 1 202 ? -16.111 -5.509 6.101 1.00 92.12 202 LYS A O 1
ATOM 1643 N N . LEU A 1 203 ? -15.093 -5.462 8.120 1.00 92.19 203 LEU A N 1
ATOM 1644 C CA . LEU A 1 203 ? -14.059 -4.496 7.751 1.00 92.19 203 LEU A CA 1
ATOM 1645 C C . LEU A 1 203 ? -13.123 -5.110 6.712 1.00 92.19 203 LEU A C 1
ATOM 1647 O O . LEU A 1 203 ? -12.929 -4.522 5.651 1.00 92.19 203 LEU A O 1
ATOM 1651 N N . TYR A 1 204 ? -12.640 -6.329 6.964 1.00 93.75 204 TYR A N 1
ATOM 1652 C CA . TYR A 1 204 ? -11.778 -7.050 6.025 1.00 93.75 204 TYR A CA 1
ATOM 1653 C C . TYR A 1 204 ? -12.453 -7.256 4.658 1.00 93.75 204 TYR A C 1
ATOM 1655 O O . TYR A 1 204 ? -11.881 -6.974 3.610 1.00 93.75 204 TYR A O 1
ATOM 1663 N N . GLN A 1 205 ? -13.722 -7.665 4.647 1.00 92.25 205 GLN A N 1
ATOM 1664 C CA . GLN A 1 205 ? -14.492 -7.836 3.412 1.00 92.25 205 GLN A CA 1
ATOM 1665 C C . GLN A 1 205 ? -14.761 -6.512 2.684 1.00 92.25 205 GLN A C 1
ATOM 1667 O O . GLN A 1 205 ? -14.827 -6.470 1.454 1.00 92.25 205 GLN A O 1
ATOM 1672 N N . ALA A 1 206 ? -14.955 -5.419 3.423 1.00 91.69 206 ALA A N 1
ATOM 1673 C CA . ALA A 1 206 ? -15.099 -4.093 2.834 1.00 91.69 206 ALA A CA 1
ATOM 1674 C C . ALA A 1 206 ? -13.772 -3.590 2.247 1.00 91.69 206 ALA A C 1
ATOM 1676 O O . ALA A 1 206 ? -13.792 -2.930 1.209 1.00 91.69 206 ALA A O 1
ATOM 1677 N N . TYR A 1 207 ? -12.650 -3.946 2.874 1.00 93.00 207 TYR A N 1
ATOM 1678 C CA . TYR A 1 207 ? -11.299 -3.689 2.393 1.00 93.00 207 TYR A CA 1
ATOM 1679 C C . TYR A 1 207 ? -10.999 -4.433 1.087 1.00 93.00 207 TYR A C 1
ATOM 1681 O O . TYR A 1 207 ? -10.668 -3.784 0.097 1.00 93.00 207 TYR A O 1
ATOM 1689 N N . LEU A 1 208 ? -11.241 -5.748 1.027 1.00 93.06 208 LEU A N 1
ATOM 1690 C CA . LEU A 1 208 ? -11.094 -6.532 -0.209 1.00 93.06 208 LEU A CA 1
ATOM 1691 C C . LEU A 1 208 ? -11.909 -5.936 -1.370 1.00 93.06 208 LEU A C 1
ATOM 1693 O O . LEU A 1 208 ? -11.398 -5.713 -2.461 1.00 93.06 208 LEU A O 1
ATOM 1697 N N . LYS A 1 209 ? -13.165 -5.555 -1.120 1.00 91.25 209 LYS A N 1
ATOM 1698 C CA . LYS A 1 209 ? -14.009 -4.908 -2.142 1.00 91.25 209 LYS A CA 1
ATOM 1699 C C . LYS A 1 209 ? -13.520 -3.528 -2.571 1.00 91.25 209 LYS A C 1
ATOM 1701 O O . LYS A 1 209 ? -13.903 -3.057 -3.641 1.00 91.25 209 LYS A O 1
ATOM 1706 N N . ALA A 1 210 ? -12.767 -2.842 -1.716 1.00 90.38 210 ALA A N 1
ATOM 1707 C CA . ALA A 1 210 ? -12.208 -1.542 -2.037 1.00 90.38 210 ALA A CA 1
ATOM 1708 C C . ALA A 1 210 ? -11.007 -1.707 -2.974 1.00 90.38 210 ALA A C 1
ATOM 1710 O O . ALA A 1 210 ? -10.995 -1.096 -4.038 1.00 90.38 210 ALA A O 1
ATOM 1711 N N . ILE A 1 211 ? -10.061 -2.595 -2.645 1.00 91.62 211 ILE A N 1
ATOM 1712 C CA . ILE A 1 211 ? -8.820 -2.769 -3.416 1.00 91.62 211 ILE A CA 1
ATOM 1713 C C . ILE A 1 211 ? -9.052 -3.214 -4.866 1.00 91.62 211 ILE A C 1
ATOM 1715 O O . ILE A 1 211 ? -8.262 -2.840 -5.730 1.00 91.62 211 ILE A O 1
ATOM 1719 N N . GLU A 1 212 ? -10.146 -3.930 -5.164 1.00 89.88 212 GLU A N 1
ATOM 1720 C CA . GLU A 1 212 ? -10.542 -4.304 -6.535 1.00 89.88 212 GLU A CA 1
ATOM 1721 C C . GLU A 1 212 ? -10.774 -3.085 -7.442 1.00 89.88 212 GLU A C 1
ATOM 1723 O O . GLU A 1 212 ? -10.605 -3.152 -8.665 1.00 89.88 212 GLU A O 1
ATOM 1728 N N . ARG A 1 213 ? -11.194 -1.958 -6.858 1.00 87.00 213 ARG A N 1
ATOM 1729 C CA . ARG A 1 213 ? -11.663 -0.797 -7.608 1.00 87.00 213 ARG A CA 1
ATOM 1730 C C . ARG A 1 213 ? -10.502 0.141 -7.951 1.00 87.00 213 ARG A C 1
ATOM 1732 O O . ARG A 1 213 ? -9.718 0.488 -7.070 1.00 87.00 213 ARG A O 1
ATOM 1739 N N . PRO A 1 214 ? -10.426 0.665 -9.186 1.00 84.75 214 PRO A N 1
ATOM 1740 C CA . PRO A 1 214 ? -9.385 1.627 -9.558 1.00 84.75 214 PRO A CA 1
ATOM 1741 C C . PRO A 1 214 ? -9.436 2.944 -8.766 1.00 84.75 214 PRO A C 1
ATOM 1743 O O . PRO A 1 214 ? -8.422 3.611 -8.607 1.00 84.75 214 PRO A O 1
ATOM 1746 N N . ASN A 1 215 ? -10.601 3.327 -8.238 1.00 83.56 215 ASN A N 1
ATOM 1747 C CA . ASN A 1 215 ? -10.758 4.518 -7.392 1.00 83.56 215 ASN A CA 1
ATOM 1748 C C . ASN A 1 215 ? -10.191 4.342 -5.969 1.00 83.56 215 ASN A C 1
ATOM 1750 O O . ASN A 1 215 ? -10.143 5.311 -5.208 1.00 83.56 215 ASN A O 1
ATOM 1754 N N . TYR A 1 216 ? -9.767 3.130 -5.602 1.00 87.50 216 TYR A N 1
ATOM 1755 C CA . TYR A 1 216 ? -9.057 2.889 -4.362 1.00 87.50 216 TYR A CA 1
ATOM 1756 C C . TYR A 1 216 ? -7.588 3.273 -4.515 1.00 87.50 216 TYR A C 1
ATOM 1758 O O . TYR A 1 216 ? -6.830 2.659 -5.281 1.00 87.50 216 TYR A O 1
ATOM 1766 N N . PHE A 1 217 ? -7.207 4.301 -3.763 1.00 85.75 217 PHE A N 1
ATOM 1767 C CA . PHE A 1 217 ? -5.839 4.784 -3.664 1.00 85.75 217 PHE A CA 1
ATOM 1768 C C . PHE A 1 217 ? -5.045 3.878 -2.731 1.00 85.75 217 PHE A C 1
ATOM 1770 O O . PHE A 1 217 ? -5.476 3.627 -1.611 1.00 85.75 217 PHE A O 1
ATOM 1777 N N . ILE A 1 218 ? -3.886 3.420 -3.200 1.00 90.44 218 ILE A N 1
ATOM 1778 C CA . ILE A 1 218 ? -2.955 2.638 -2.387 1.00 90.44 218 ILE A CA 1
ATOM 1779 C C . ILE A 1 218 ? -2.342 3.552 -1.324 1.00 90.44 218 ILE A C 1
ATOM 1781 O O . ILE A 1 218 ? -1.880 4.649 -1.641 1.00 90.44 218 ILE A O 1
ATOM 1785 N N . PHE A 1 219 ? -2.342 3.111 -0.073 1.00 89.19 219 PHE A N 1
ATOM 1786 C CA . PHE A 1 219 ? -1.700 3.814 1.029 1.00 89.19 219 PHE A CA 1
ATOM 1787 C C . PHE A 1 219 ? -0.227 3.465 1.125 1.00 89.19 219 PHE A C 1
ATOM 1789 O O . PHE A 1 219 ? 0.212 2.384 0.732 1.00 89.19 219 PHE A O 1
ATOM 1796 N N . ILE A 1 220 ? 0.543 4.375 1.718 1.00 90.31 220 ILE A N 1
ATOM 1797 C CA . ILE A 1 220 ? 1.968 4.146 1.936 1.00 90.31 220 ILE A CA 1
ATOM 1798 C C . ILE A 1 220 ? 2.208 2.911 2.818 1.00 90.31 220 ILE A C 1
ATOM 1800 O O . ILE A 1 220 ? 3.135 2.147 2.567 1.00 90.31 220 ILE A O 1
ATOM 1804 N N . GLU A 1 221 ? 1.315 2.633 3.770 1.00 91.25 221 GLU A N 1
ATOM 1805 C CA . GLU A 1 221 ? 1.349 1.428 4.599 1.00 91.25 221 GLU A CA 1
ATOM 1806 C C . GLU A 1 221 ? 1.098 0.137 3.794 1.00 91.25 221 GLU A C 1
ATOM 1808 O O . GLU A 1 221 ? 1.533 -0.938 4.199 1.00 91.25 221 GLU A O 1
ATOM 1813 N N . GLU A 1 222 ? 0.448 0.202 2.634 1.00 94.75 222 GLU A N 1
ATOM 1814 C CA . GLU A 1 222 ? 0.218 -0.968 1.774 1.00 94.75 222 GLU A CA 1
ATOM 1815 C C . GLU A 1 222 ? 1.414 -1.262 0.860 1.00 94.75 222 GLU A C 1
ATOM 1817 O O . GLU A 1 222 ? 1.567 -2.388 0.380 1.00 94.75 222 GLU A O 1
ATOM 1822 N N . VAL A 1 223 ? 2.310 -0.286 0.669 1.00 96.00 223 VAL A N 1
ATOM 1823 C CA . VAL A 1 223 ? 3.500 -0.424 -0.185 1.00 96.00 223 VAL A CA 1
ATOM 1824 C C . VAL A 1 223 ? 4.385 -1.574 0.281 1.00 96.00 223 VAL A C 1
ATOM 1826 O O . VAL A 1 223 ? 4.901 -2.302 -0.557 1.00 96.00 223 VAL A O 1
ATOM 1829 N N . GLN A 1 224 ? 4.504 -1.812 1.591 1.00 96.75 224 GLN A N 1
ATOM 1830 C CA . GLN A 1 224 ? 5.273 -2.941 2.125 1.00 96.75 224 GLN A CA 1
ATOM 1831 C C . GLN A 1 224 ? 4.713 -4.304 1.676 1.00 96.75 224 GLN A C 1
ATOM 1833 O O . GLN A 1 224 ? 5.479 -5.217 1.359 1.00 96.75 224 GLN A O 1
ATOM 1838 N N . VAL A 1 225 ? 3.382 -4.450 1.619 1.00 96.00 225 VAL A N 1
ATOM 1839 C CA . VAL A 1 225 ? 2.727 -5.679 1.137 1.00 96.00 225 VAL A CA 1
ATOM 1840 C C . VAL A 1 225 ? 3.021 -5.860 -0.352 1.00 96.00 225 VAL A C 1
ATOM 1842 O O . VAL A 1 225 ? 3.424 -6.940 -0.774 1.00 96.00 225 VAL A O 1
ATOM 1845 N N . LEU A 1 226 ? 2.881 -4.789 -1.136 1.00 96.19 226 LEU A N 1
ATOM 1846 C CA . LEU A 1 226 ? 3.090 -4.805 -2.585 1.00 96.19 226 LEU A CA 1
ATOM 1847 C C . LEU A 1 226 ? 4.561 -5.030 -2.970 1.00 96.19 226 LEU A C 1
ATOM 1849 O O . LEU A 1 226 ? 4.833 -5.801 -3.885 1.00 96.19 226 LEU A O 1
ATOM 1853 N N . ALA A 1 227 ? 5.505 -4.423 -2.246 1.00 96.12 227 ALA A N 1
ATOM 1854 C CA . ALA A 1 227 ? 6.945 -4.645 -2.399 1.00 96.12 227 ALA A CA 1
ATOM 1855 C C . ALA A 1 227 ? 7.313 -6.113 -2.150 1.00 96.12 227 ALA A C 1
ATOM 1857 O O . ALA A 1 227 ? 8.088 -6.702 -2.901 1.00 96.12 227 ALA A O 1
ATOM 1858 N N . SER A 1 228 ? 6.704 -6.722 -1.127 1.00 94.12 228 SER A N 1
ATOM 1859 C CA . SER A 1 228 ? 6.907 -8.135 -0.797 1.00 94.12 228 SER A CA 1
ATOM 1860 C C . SER A 1 228 ? 6.290 -9.058 -1.849 1.00 94.12 228 SER A C 1
ATOM 1862 O O . SER A 1 228 ? 6.941 -10.002 -2.281 1.00 94.12 228 SER A O 1
ATOM 1864 N N . LEU A 1 229 ? 5.069 -8.758 -2.309 1.00 92.50 229 LEU A N 1
ATOM 1865 C CA . LEU A 1 229 ? 4.362 -9.551 -3.319 1.00 92.50 229 LEU A CA 1
ATOM 1866 C C . LEU A 1 229 ? 5.075 -9.539 -4.678 1.00 92.50 229 LEU A C 1
ATOM 1868 O O . LEU A 1 229 ? 5.146 -10.564 -5.346 1.00 92.50 229 LEU A O 1
ATOM 1872 N N . ALA A 1 230 ? 5.615 -8.386 -5.072 1.00 93.00 230 ALA A N 1
ATOM 1873 C CA . ALA A 1 230 ? 6.345 -8.214 -6.324 1.00 93.00 230 ALA A CA 1
ATOM 1874 C C . ALA A 1 230 ? 7.855 -8.490 -6.203 1.00 93.00 230 ALA A C 1
ATOM 1876 O O . ALA A 1 230 ? 8.570 -8.381 -7.197 1.00 93.00 230 ALA A O 1
ATOM 1877 N N . ASN A 1 231 ? 8.340 -8.812 -4.999 1.00 92.81 231 ASN A N 1
ATOM 1878 C CA . ASN A 1 231 ? 9.753 -9.025 -4.687 1.00 92.81 231 ASN A CA 1
ATOM 1879 C C . ASN A 1 231 ? 10.681 -7.906 -5.216 1.00 92.81 231 ASN A C 1
ATOM 1881 O O . ASN A 1 231 ? 11.693 -8.162 -5.867 1.00 92.81 231 ASN A O 1
ATOM 1885 N N . ILE A 1 232 ? 10.316 -6.651 -4.938 1.00 94.69 232 ILE A N 1
ATOM 1886 C CA . ILE A 1 232 ? 11.020 -5.444 -5.392 1.00 94.69 232 ILE A CA 1
ATOM 1887 C C . ILE A 1 232 ? 11.246 -4.456 -4.243 1.00 94.69 232 ILE A C 1
ATOM 1889 O O . ILE A 1 232 ? 10.353 -4.208 -3.435 1.00 94.69 232 ILE A O 1
ATOM 1893 N N . GLU A 1 233 ? 12.426 -3.839 -4.184 1.00 96.69 233 GLU A N 1
ATOM 1894 C CA . GLU A 1 233 ? 12.674 -2.705 -3.288 1.00 96.69 233 GLU A CA 1
ATOM 1895 C C . GLU A 1 233 ? 11.977 -1.440 -3.816 1.00 96.69 233 GLU A C 1
ATOM 1897 O O . GLU A 1 233 ? 12.221 -1.019 -4.946 1.00 96.69 233 GLU A O 1
ATOM 1902 N N . ILE A 1 234 ? 11.150 -0.780 -3.003 1.00 96.94 234 ILE A N 1
ATOM 1903 C CA . ILE A 1 234 ? 10.462 0.459 -3.393 1.00 96.94 234 ILE A CA 1
ATOM 1904 C C . ILE A 1 234 ? 10.929 1.610 -2.503 1.00 96.94 234 ILE A C 1
ATOM 1906 O O . ILE A 1 234 ? 10.755 1.597 -1.287 1.00 96.94 234 ILE A O 1
ATOM 1910 N N . ASN A 1 235 ? 11.493 2.640 -3.124 1.00 94.94 235 ASN A N 1
ATOM 1911 C CA . ASN A 1 235 ? 11.867 3.896 -2.489 1.00 94.94 235 ASN A CA 1
ATOM 1912 C C . ASN A 1 235 ? 10.786 4.942 -2.772 1.00 94.94 235 ASN A C 1
ATOM 1914 O O . ASN A 1 235 ? 10.606 5.363 -3.916 1.00 94.94 235 ASN A O 1
ATOM 1918 N N . VAL A 1 236 ? 10.066 5.371 -1.740 1.00 94.75 236 VAL A N 1
ATOM 1919 C CA . VAL A 1 236 ? 8.999 6.371 -1.847 1.00 94.75 236 VAL A CA 1
ATOM 1920 C C . VAL A 1 236 ? 9.507 7.702 -1.315 1.00 94.75 236 VAL A C 1
ATOM 1922 O O . VAL A 1 236 ? 9.808 7.826 -0.131 1.00 94.75 236 VAL A O 1
ATOM 1925 N N . HIS A 1 237 ? 9.571 8.707 -2.181 1.00 92.50 237 HIS A N 1
ATOM 1926 C CA . HIS A 1 237 ? 9.724 10.097 -1.764 1.00 92.50 237 HIS A CA 1
ATOM 1927 C C . HIS A 1 237 ? 8.350 10.689 -1.458 1.00 92.50 237 HIS A C 1
ATOM 1929 O O . HIS A 1 237 ? 7.441 10.594 -2.281 1.00 92.50 237 HIS A O 1
ATOM 1935 N N . CYS A 1 238 ? 8.188 11.312 -0.299 1.00 88.81 238 CYS A N 1
ATOM 1936 C CA . CYS A 1 238 ? 6.947 11.968 0.097 1.00 88.81 238 CYS A CA 1
ATOM 1937 C C . CYS A 1 238 ? 7.237 13.258 0.863 1.00 88.81 238 CYS A C 1
ATOM 1939 O O . CYS A 1 238 ? 8.252 13.372 1.544 1.00 88.81 238 CYS A O 1
ATOM 1941 N N . GLU A 1 239 ? 6.339 14.234 0.775 1.00 79.50 239 GLU A N 1
ATOM 1942 C CA . GLU A 1 239 ? 6.440 15.462 1.564 1.00 79.50 239 GLU A CA 1
ATOM 1943 C C . GLU A 1 239 ? 5.730 15.275 2.913 1.00 79.50 239 GLU A C 1
ATOM 1945 O O . GLU A 1 239 ? 4.512 15.092 2.965 1.00 79.50 239 GLU A O 1
ATOM 1950 N N . VAL A 1 240 ? 6.490 15.336 4.007 1.00 71.50 240 VAL A N 1
ATOM 1951 C CA . VAL A 1 240 ? 5.998 15.274 5.388 1.00 71.50 240 VAL A CA 1
ATOM 1952 C C . VAL A 1 240 ? 6.305 16.613 6.056 1.00 71.50 240 VAL A C 1
ATOM 1954 O O . VAL A 1 240 ? 7.456 17.034 6.153 1.00 71.50 240 VAL A O 1
ATOM 1957 N N . ASP A 1 241 ? 5.261 17.338 6.461 1.00 66.94 241 ASP A N 1
ATOM 1958 C CA . ASP A 1 241 ? 5.366 18.652 7.118 1.00 66.94 241 ASP A CA 1
ATOM 1959 C C . ASP A 1 241 ? 6.233 19.684 6.367 1.00 66.94 241 ASP A C 1
ATOM 1961 O O . ASP A 1 241 ? 6.956 20.487 6.963 1.00 66.94 241 ASP A O 1
ATOM 1965 N N . GLY A 1 242 ? 6.159 19.678 5.032 1.00 68.31 242 GLY A N 1
ATOM 1966 C CA . GLY A 1 242 ? 6.929 20.592 4.183 1.00 68.31 242 GLY A CA 1
ATOM 1967 C C . GLY A 1 242 ? 8.389 20.183 3.970 1.00 68.31 242 GLY A C 1
ATOM 1968 O O . GLY A 1 242 ? 9.170 20.970 3.431 1.00 68.31 242 GLY A O 1
ATOM 1969 N N . ARG A 1 243 ? 8.782 18.985 4.421 1.00 73.12 243 ARG A N 1
ATOM 1970 C CA . ARG A 1 243 ? 10.100 18.387 4.186 1.00 73.12 243 ARG A CA 1
ATOM 1971 C C . ARG A 1 243 ? 9.953 17.147 3.319 1.00 73.12 243 ARG A C 1
ATOM 1973 O O . ARG A 1 243 ? 9.073 16.327 3.551 1.00 73.12 243 ARG A O 1
ATOM 1980 N N . GLU A 1 244 ? 10.816 17.011 2.318 1.00 77.56 244 GLU A N 1
ATOM 1981 C CA . GLU A 1 244 ? 10.894 15.767 1.556 1.00 77.56 244 GLU A CA 1
ATOM 1982 C C . GLU A 1 244 ? 11.559 14.694 2.419 1.00 77.56 244 GLU A C 1
ATOM 1984 O O . GLU A 1 244 ? 12.708 14.836 2.841 1.00 77.56 244 GLU A O 1
ATOM 1989 N N . GLU A 1 245 ? 10.817 13.626 2.680 1.00 83.81 245 GLU A N 1
ATOM 1990 C CA . GLU A 1 245 ? 11.286 12.415 3.332 1.00 83.81 245 GLU A CA 1
ATOM 1991 C C . GLU A 1 245 ? 11.342 11.274 2.317 1.00 83.81 245 GLU A C 1
ATOM 1993 O O . GLU A 1 245 ? 10.606 11.245 1.326 1.00 83.81 245 GLU A O 1
ATOM 1998 N N . GLN A 1 246 ? 12.236 10.322 2.568 1.00 86.94 246 GLN A N 1
ATOM 1999 C CA . GLN A 1 246 ? 12.336 9.093 1.798 1.00 86.94 246 GLN A CA 1
ATOM 2000 C C . GLN A 1 246 ? 12.032 7.917 2.719 1.00 86.94 246 GLN A C 1
ATOM 2002 O O . GLN A 1 246 ? 12.672 7.751 3.756 1.00 86.94 246 GLN A O 1
ATOM 2007 N N . GLN A 1 247 ? 11.083 7.084 2.309 1.00 92.12 247 GLN A N 1
ATOM 2008 C CA . GLN A 1 247 ? 10.782 5.815 2.955 1.00 92.12 247 GLN A CA 1
ATOM 2009 C C . GLN A 1 247 ? 11.214 4.669 2.049 1.00 92.12 247 GLN A C 1
ATOM 2011 O O . GLN A 1 247 ? 10.918 4.657 0.852 1.00 92.12 247 GLN A O 1
ATOM 2016 N N . LYS A 1 248 ? 11.937 3.714 2.628 1.00 94.62 248 LYS A N 1
ATOM 2017 C CA . LYS A 1 248 ? 12.440 2.531 1.938 1.00 94.62 248 LYS A CA 1
ATOM 2018 C C . LYS A 1 248 ? 11.610 1.315 2.344 1.00 94.62 248 LYS A C 1
ATOM 2020 O O . LYS A 1 248 ? 11.481 1.045 3.535 1.00 94.62 248 LYS A O 1
ATOM 2025 N N . PHE A 1 249 ? 11.104 0.582 1.358 1.00 96.44 249 PHE A N 1
ATOM 2026 C CA . PHE A 1 249 ? 10.343 -0.653 1.537 1.00 96.44 249 PHE A CA 1
ATOM 2027 C C . PHE A 1 249 ? 11.095 -1.804 0.872 1.00 96.44 249 PHE A C 1
ATOM 2029 O O . PHE A 1 249 ? 11.146 -1.894 -0.355 1.00 96.44 249 PHE A O 1
ATOM 2036 N N . GLU A 1 250 ? 11.708 -2.663 1.679 1.00 95.69 250 GLU A N 1
ATOM 2037 C CA . GLU A 1 250 ? 12.369 -3.881 1.202 1.00 95.69 250 GLU A CA 1
ATOM 2038 C C . GLU A 1 250 ? 11.371 -5.047 1.198 1.00 95.69 250 GLU A C 1
ATOM 2040 O O . GLU A 1 250 ? 10.530 -5.113 2.098 1.00 95.69 250 GLU A O 1
ATOM 2045 N N . PRO A 1 251 ? 11.436 -5.982 0.233 1.00 93.31 251 PRO A N 1
ATOM 2046 C CA . PRO A 1 251 ? 10.585 -7.168 0.239 1.00 93.31 251 PRO A CA 1
ATOM 2047 C C . PRO A 1 251 ? 10.736 -7.960 1.537 1.00 93.31 251 PRO A C 1
ATOM 2049 O O . PRO A 1 251 ? 11.850 -8.299 1.936 1.00 93.31 251 PRO A O 1
ATOM 2052 N N . ASN A 1 252 ? 9.615 -8.296 2.174 1.00 93.00 252 ASN A N 1
ATOM 2053 C CA . ASN A 1 252 ? 9.600 -9.188 3.323 1.00 93.00 252 ASN A CA 1
ATOM 2054 C C . ASN A 1 252 ? 9.000 -10.549 2.921 1.00 93.00 252 ASN A C 1
ATOM 2056 O O . ASN A 1 252 ? 7.773 -10.677 2.856 1.00 93.00 252 ASN A O 1
ATOM 2060 N N . PRO A 1 253 ? 9.829 -11.581 2.680 1.00 87.31 253 PRO A N 1
ATOM 2061 C CA . PRO A 1 253 ? 9.341 -12.894 2.267 1.00 87.31 253 PRO A CA 1
ATOM 2062 C C . PRO A 1 253 ? 8.464 -13.569 3.331 1.00 87.31 253 PRO A C 1
ATOM 2064 O O . PRO A 1 253 ? 7.609 -14.378 2.983 1.00 87.31 253 PRO A O 1
ATOM 2067 N N . GLU A 1 254 ? 8.595 -13.208 4.614 1.00 89.00 254 GLU A N 1
ATOM 2068 C CA . GLU A 1 254 ? 7.743 -13.749 5.680 1.00 89.00 254 GLU A CA 1
ATOM 2069 C C . GLU A 1 254 ? 6.275 -13.328 5.520 1.00 89.00 254 GLU A C 1
ATOM 2071 O O . GLU A 1 254 ? 5.385 -14.013 6.021 1.00 89.00 254 GLU A O 1
ATOM 2076 N N . MET A 1 255 ? 6.002 -12.214 4.825 1.00 89.19 255 MET A N 1
ATOM 2077 C CA . MET A 1 255 ? 4.631 -11.759 4.550 1.00 89.19 255 MET A CA 1
ATOM 2078 C C . MET A 1 255 ? 3.950 -12.599 3.469 1.00 89.19 255 MET A C 1
ATOM 2080 O O . MET A 1 255 ? 2.726 -12.698 3.453 1.00 89.19 255 MET A O 1
ATOM 2084 N N . ILE A 1 256 ? 4.738 -13.191 2.571 1.00 83.56 256 ILE A N 1
ATOM 2085 C CA . ILE A 1 256 ? 4.287 -13.971 1.418 1.00 83.56 256 ILE A CA 1
ATOM 2086 C C . ILE A 1 256 ? 4.744 -15.419 1.634 1.00 83.56 256 ILE A C 1
ATOM 2088 O O . ILE A 1 256 ? 5.493 -15.961 0.833 1.00 83.56 256 ILE A O 1
ATOM 2092 N N . ASN A 1 257 ? 4.380 -16.036 2.764 1.00 68.00 257 ASN A N 1
ATOM 2093 C CA . ASN A 1 257 ? 4.870 -17.375 3.106 1.00 68.00 257 ASN A CA 1
ATOM 2094 C C . ASN A 1 257 ? 4.431 -18.423 2.048 1.00 68.00 257 ASN A C 1
ATOM 2096 O O . ASN A 1 257 ? 3.251 -18.800 2.020 1.00 68.00 257 ASN A O 1
ATOM 2100 N N . PRO A 1 258 ? 5.346 -18.949 1.206 1.00 56.09 258 PRO A N 1
ATOM 2101 C CA . PRO A 1 258 ? 4.989 -19.828 0.091 1.00 56.09 258 PRO A CA 1
ATOM 2102 C C . PRO A 1 258 ? 4.518 -21.216 0.541 1.00 56.09 258 PRO A C 1
ATOM 2104 O O . PRO A 1 258 ? 3.791 -21.883 -0.197 1.00 56.09 258 PRO A O 1
ATOM 2107 N N . GLU A 1 259 ? 4.924 -21.658 1.736 1.00 55.88 259 GLU A N 1
ATOM 2108 C CA . GLU A 1 259 ? 4.598 -22.984 2.277 1.00 55.88 259 GLU A CA 1
ATOM 2109 C C . GLU A 1 259 ? 3.133 -23.087 2.730 1.00 55.88 259 GLU A C 1
ATOM 2111 O O . GLU A 1 259 ? 2.542 -24.164 2.671 1.00 55.88 259 GLU A O 1
ATOM 2116 N N . MET A 1 260 ? 2.515 -21.968 3.126 1.00 53.78 260 MET A N 1
ATOM 2117 C CA . MET A 1 260 ? 1.089 -21.918 3.486 1.00 53.78 260 MET A CA 1
ATOM 2118 C C . MET A 1 260 ? 0.193 -21.682 2.266 1.00 53.78 260 MET A C 1
ATOM 2120 O O . MET A 1 260 ? -0.894 -22.245 2.173 1.00 53.78 260 MET A O 1
ATOM 2124 N N . ILE A 1 261 ? 0.689 -20.908 1.302 1.00 54.84 261 ILE A N 1
ATOM 2125 C CA . ILE A 1 261 ? 0.028 -20.599 0.029 1.00 54.84 261 ILE A CA 1
ATOM 2126 C C . ILE A 1 261 ? -0.143 -21.859 -0.848 1.00 54.84 261 ILE A C 1
ATOM 2128 O O . ILE A 1 261 ? -1.191 -22.056 -1.464 1.00 54.84 261 ILE A O 1
ATOM 2132 N N . ASN A 1 262 ? 0.852 -22.755 -0.842 1.00 52.31 262 ASN A N 1
ATOM 2133 C CA . ASN A 1 262 ? 0.881 -23.974 -1.662 1.00 52.31 262 ASN A CA 1
ATOM 2134 C C . ASN A 1 262 ? 0.504 -25.262 -0.904 1.00 52.31 262 ASN A C 1
ATOM 2136 O O . ASN A 1 262 ? 0.843 -26.358 -1.355 1.00 52.31 262 ASN A O 1
ATOM 2140 N N . ASN A 1 263 ? -0.173 -25.183 0.248 1.00 59.47 263 ASN A N 1
ATOM 2141 C CA . ASN A 1 263 ? -0.613 -26.396 0.939 1.00 59.47 263 ASN A CA 1
ATOM 2142 C C . ASN A 1 263 ? -1.899 -26.947 0.302 1.00 59.47 263 ASN A C 1
ATOM 2144 O O . ASN A 1 263 ? -3.006 -26.743 0.802 1.00 59.47 263 ASN A O 1
ATOM 2148 N N . ASP A 1 264 ? -1.738 -27.647 -0.822 1.00 60.22 264 ASP A N 1
ATOM 2149 C CA . ASP A 1 264 ? -2.832 -28.235 -1.602 1.00 60.22 264 ASP A CA 1
ATOM 2150 C C . ASP A 1 264 ? -3.764 -29.119 -0.743 1.00 60.22 264 ASP A C 1
ATOM 2152 O O . ASP A 1 264 ? -4.971 -29.114 -0.960 1.00 60.22 264 ASP A O 1
ATOM 2156 N N . GLN A 1 265 ? -3.249 -29.792 0.297 1.00 57.88 265 GLN A N 1
ATOM 2157 C CA . GLN A 1 265 ? -4.058 -30.623 1.204 1.00 57.88 265 GLN A CA 1
ATOM 2158 C C . GLN A 1 265 ? -4.960 -29.799 2.138 1.00 57.88 265 GLN A C 1
ATOM 2160 O O . GLN A 1 265 ? -6.105 -30.174 2.387 1.00 57.88 265 GLN A O 1
ATOM 2165 N N . LEU A 1 266 ? -4.463 -28.674 2.664 1.00 59.12 266 LEU A N 1
ATOM 2166 C CA . LEU A 1 266 ? -5.250 -27.771 3.513 1.00 59.12 266 LEU A CA 1
ATOM 2167 C C . LEU A 1 266 ? -6.279 -26.989 2.684 1.00 59.12 266 LEU A C 1
ATOM 2169 O O . LEU A 1 266 ? -7.411 -26.785 3.123 1.00 59.12 266 LEU A O 1
ATOM 2173 N N . ASN A 1 267 ? -5.901 -26.598 1.467 1.00 59.91 267 ASN A N 1
ATOM 2174 C CA . ASN A 1 267 ? -6.774 -25.911 0.520 1.00 59.91 267 ASN A CA 1
ATOM 2175 C C . ASN A 1 267 ? -7.938 -26.808 0.062 1.00 59.91 267 ASN A C 1
ATOM 2177 O O . ASN A 1 267 ? -9.084 -26.358 0.047 1.00 59.91 267 ASN A O 1
ATOM 2181 N N . GLU A 1 268 ? -7.679 -28.095 -0.194 1.00 61.69 268 GLU A N 1
ATOM 2182 C CA . GLU A 1 268 ? -8.711 -29.093 -0.507 1.00 61.69 268 GLU A CA 1
ATOM 2183 C C . GLU A 1 268 ? -9.647 -29.356 0.691 1.00 61.69 268 GLU A C 1
ATOM 2185 O O . GLU A 1 268 ? -10.862 -29.449 0.520 1.00 61.69 268 GLU A O 1
ATOM 2190 N N . LEU A 1 269 ? -9.120 -29.375 1.925 1.00 57.50 269 LEU A N 1
ATOM 2191 C CA . LEU A 1 269 ? -9.920 -29.520 3.151 1.00 57.50 269 LEU A CA 1
ATOM 2192 C C . LEU A 1 269 ? -10.841 -28.311 3.415 1.00 57.50 269 LEU A C 1
ATOM 2194 O O . LEU A 1 269 ? -11.938 -28.471 3.953 1.00 57.50 269 LEU A O 1
ATOM 2198 N N . LEU A 1 270 ? -10.399 -27.102 3.056 1.00 59.12 270 LEU A N 1
ATOM 2199 C CA . LEU A 1 270 ? -11.112 -25.844 3.306 1.00 59.12 270 LEU A CA 1
ATOM 2200 C C . LEU A 1 270 ? -11.936 -25.346 2.104 1.00 59.12 270 LEU A C 1
ATOM 2202 O O . LEU A 1 270 ? -12.520 -24.265 2.195 1.00 59.12 270 LEU A O 1
ATOM 2206 N N . ASN A 1 271 ? -12.003 -26.102 0.997 1.00 57.28 271 ASN A N 1
ATOM 2207 C CA . ASN A 1 271 ? -12.583 -25.660 -0.283 1.00 57.28 271 ASN A CA 1
ATOM 2208 C C . ASN A 1 271 ? -12.027 -24.297 -0.754 1.00 57.28 271 ASN A C 1
ATOM 2210 O O . ASN A 1 271 ? -12.773 -23.446 -1.244 1.00 57.28 271 ASN A O 1
ATOM 2214 N N . ARG A 1 272 ? -10.722 -24.065 -0.578 1.00 57.75 272 ARG A N 1
ATOM 2215 C CA . ARG A 1 272 ? -10.022 -22.861 -1.051 1.00 57.75 272 ARG A CA 1
ATOM 2216 C C . ARG A 1 272 ? -9.269 -23.199 -2.339 1.00 57.75 272 ARG A C 1
ATOM 2218 O O . ARG A 1 272 ? -8.647 -24.253 -2.431 1.00 57.75 272 ARG A O 1
ATOM 2225 N N . GLU A 1 273 ? -9.312 -22.321 -3.341 1.00 56.56 273 GLU A N 1
ATOM 2226 C CA . GLU A 1 273 ? -8.392 -22.436 -4.481 1.00 56.56 273 GLU A CA 1
ATOM 2227 C C . GLU A 1 273 ? -6.965 -22.219 -3.968 1.00 56.56 273 GLU A C 1
ATOM 2229 O O . GLU A 1 273 ? -6.708 -21.219 -3.293 1.00 56.56 273 GLU A O 1
ATOM 2234 N N . SER A 1 274 ? -6.039 -23.140 -4.262 1.00 62.66 274 SER A N 1
ATOM 2235 C CA . SER A 1 274 ? -4.639 -22.924 -3.902 1.00 62.66 274 SER A CA 1
ATOM 2236 C C . SER A 1 274 ? -4.113 -21.693 -4.634 1.00 62.66 274 SER A C 1
ATOM 2238 O O . SER A 1 274 ? -4.221 -21.564 -5.859 1.00 62.66 274 SER A O 1
ATOM 2240 N N . TYR A 1 275 ? -3.597 -20.734 -3.869 1.00 71.31 275 TYR A N 1
ATOM 2241 C CA . TYR A 1 275 ? -3.014 -19.540 -4.451 1.00 71.31 275 TYR A CA 1
ATOM 2242 C C . TYR A 1 275 ? -1.636 -19.888 -5.000 1.00 71.31 275 TYR A C 1
ATOM 2244 O O . TYR A 1 275 ? -0.859 -20.617 -4.395 1.00 71.31 275 TYR A O 1
ATOM 2252 N N . LYS A 1 276 ? -1.340 -19.366 -6.184 1.00 75.12 276 LYS A N 1
ATOM 2253 C CA . LYS A 1 276 ? -0.014 -19.425 -6.785 1.00 75.12 276 LYS A CA 1
ATOM 2254 C C . LYS A 1 276 ? 0.322 -18.020 -7.226 1.00 75.12 276 LYS A C 1
ATOM 2256 O O . LYS A 1 276 ? -0.463 -17.424 -7.968 1.00 75.12 276 LYS A O 1
ATOM 2261 N N . LEU A 1 277 ? 1.452 -17.524 -6.732 1.00 78.75 277 LEU A N 1
ATOM 2262 C CA . LEU A 1 277 ? 1.975 -16.217 -7.094 1.00 78.75 277 LEU A CA 1
ATOM 2263 C C . LEU A 1 277 ? 2.216 -16.174 -8.604 1.00 78.75 277 LEU A C 1
ATOM 2265 O O . LEU A 1 277 ? 2.791 -17.101 -9.180 1.00 78.75 277 LEU A O 1
ATOM 2269 N N . ASN A 1 278 ? 1.742 -15.114 -9.250 1.00 81.25 278 ASN A N 1
ATOM 2270 C CA . ASN A 1 278 ? 1.977 -14.906 -10.671 1.00 81.25 278 ASN A CA 1
ATOM 2271 C C . ASN A 1 278 ? 3.294 -14.153 -10.912 1.00 81.25 278 ASN A C 1
ATOM 2273 O O . ASN A 1 278 ? 3.290 -12.937 -11.098 1.00 81.25 278 ASN A O 1
ATOM 2277 N N . ASP A 1 279 ? 4.415 -14.873 -10.945 1.00 76.06 279 ASP A N 1
ATOM 2278 C CA . ASP A 1 279 ? 5.743 -14.269 -11.148 1.00 76.06 279 ASP A CA 1
ATOM 2279 C C . ASP A 1 279 ? 5.873 -13.547 -12.503 1.00 76.06 279 ASP A C 1
ATOM 2281 O O . ASP A 1 279 ? 6.564 -12.535 -12.617 1.00 76.06 279 ASP A O 1
ATOM 2285 N N . GLU A 1 280 ? 5.157 -14.006 -13.537 1.00 84.06 280 GLU A N 1
ATOM 2286 C CA . GLU A 1 280 ? 5.170 -13.383 -14.870 1.00 84.06 280 GLU A CA 1
ATOM 2287 C C . GLU A 1 280 ? 4.530 -11.986 -14.884 1.00 84.06 280 GLU A C 1
ATOM 2289 O O . GLU A 1 280 ? 4.695 -11.223 -15.841 1.00 84.06 280 GLU A O 1
ATOM 2294 N N . LEU A 1 281 ? 3.771 -11.641 -13.842 1.00 87.25 281 LEU A N 1
ATOM 2295 C CA . LEU A 1 281 ? 3.091 -10.359 -13.737 1.00 87.25 281 LEU A CA 1
ATOM 2296 C C . LEU A 1 281 ? 4.033 -9.223 -13.332 1.00 87.25 281 LEU A C 1
ATOM 2298 O O . LEU A 1 281 ? 3.844 -8.093 -13.782 1.00 87.25 281 LEU A O 1
ATOM 2302 N N . TRP A 1 282 ? 5.033 -9.513 -12.497 1.00 84.00 282 TRP A N 1
ATOM 2303 C CA . TRP A 1 282 ? 5.754 -8.495 -11.725 1.00 84.00 282 TRP A CA 1
ATOM 2304 C C . TRP A 1 282 ? 7.018 -7.934 -12.397 1.00 84.00 282 TRP A C 1
ATOM 2306 O O . TRP A 1 282 ? 7.630 -6.994 -11.893 1.00 84.00 282 TRP A O 1
ATOM 2316 N N . GLY A 1 283 ? 7.370 -8.398 -13.596 1.00 79.69 283 GLY A N 1
ATOM 2317 C CA . GLY A 1 283 ? 8.594 -7.966 -14.277 1.00 79.69 283 GLY A CA 1
ATOM 2318 C C . GLY A 1 283 ? 9.861 -8.356 -13.503 1.00 79.69 283 GLY A C 1
ATOM 2319 O O . GLY A 1 283 ? 9.812 -9.081 -12.519 1.00 79.69 283 GLY A O 1
ATOM 2320 N N . SER A 1 284 ? 11.028 -7.902 -13.963 1.00 83.06 284 SER A N 1
ATOM 2321 C CA . SER A 1 284 ? 12.330 -8.313 -13.404 1.00 83.06 284 SER A CA 1
ATOM 2322 C C . SER A 1 284 ? 13.071 -7.179 -12.687 1.00 83.06 284 SER A C 1
ATOM 2324 O O . SER A 1 284 ? 14.302 -7.146 -12.683 1.00 83.06 284 SER A O 1
ATOM 2326 N N . LYS A 1 285 ? 12.347 -6.176 -12.182 1.00 87.44 285 LYS A N 1
ATOM 2327 C CA . LYS A 1 285 ? 12.964 -5.019 -11.524 1.00 87.44 285 LYS A CA 1
ATOM 2328 C C . LYS A 1 285 ? 13.333 -5.376 -10.087 1.00 87.44 285 LYS A C 1
ATOM 2330 O O . LYS A 1 285 ? 12.477 -5.795 -9.326 1.00 87.44 285 LYS A O 1
ATOM 2335 N N . GLU A 1 286 ? 14.585 -5.136 -9.709 1.00 89.81 286 GLU A N 1
ATOM 2336 C CA . GLU A 1 286 ? 15.050 -5.354 -8.329 1.00 89.81 286 GLU A CA 1
ATOM 2337 C C . GLU A 1 286 ? 14.712 -4.186 -7.398 1.00 89.81 286 GLU A C 1
ATOM 2339 O O . GLU A 1 286 ? 14.524 -4.370 -6.197 1.00 89.81 286 GLU A O 1
ATOM 2344 N N . ARG A 1 287 ? 14.660 -2.965 -7.943 1.00 92.62 287 ARG A N 1
ATOM 2345 C CA . ARG A 1 287 ? 14.392 -1.749 -7.177 1.00 92.62 287 ARG A CA 1
ATOM 2346 C C . ARG A 1 287 ? 13.683 -0.697 -8.005 1.00 92.62 287 ARG A C 1
ATOM 2348 O O . ARG A 1 287 ? 13.850 -0.649 -9.226 1.00 92.62 287 ARG A O 1
ATOM 2355 N N . GLU A 1 288 ? 12.975 0.194 -7.328 1.00 94.00 288 GLU A N 1
ATOM 2356 C CA . GLU A 1 288 ? 12.328 1.324 -7.963 1.00 94.00 288 GLU A CA 1
ATOM 2357 C C . GLU A 1 288 ? 12.190 2.550 -7.063 1.00 94.00 288 GLU A C 1
ATOM 2359 O O . GLU A 1 288 ? 12.076 2.426 -5.846 1.00 94.00 288 GLU A O 1
ATOM 2364 N N . THR A 1 289 ? 12.164 3.738 -7.673 1.00 93.31 289 THR A N 1
ATOM 2365 C CA . THR A 1 289 ? 11.931 5.007 -6.977 1.00 93.31 289 THR A CA 1
ATOM 2366 C C . THR A 1 289 ? 10.659 5.682 -7.487 1.00 93.31 289 THR A C 1
ATOM 2368 O O . THR A 1 289 ? 10.468 5.909 -8.684 1.00 93.31 289 THR A O 1
ATOM 2371 N N . ILE A 1 290 ? 9.773 6.039 -6.562 1.00 95.50 290 ILE A N 1
ATOM 2372 C CA . ILE A 1 290 ? 8.499 6.708 -6.842 1.00 95.50 290 ILE A CA 1
ATOM 2373 C C . ILE A 1 290 ? 8.319 7.922 -5.930 1.00 95.50 290 ILE A C 1
ATOM 2375 O O . ILE A 1 290 ? 9.003 8.068 -4.918 1.00 95.50 290 ILE A O 1
ATOM 2379 N N . TYR A 1 291 ? 7.402 8.809 -6.300 1.00 94.38 291 TYR A N 1
ATOM 2380 C CA . TYR A 1 291 ? 7.014 9.962 -5.494 1.00 94.38 291 TYR A CA 1
ATOM 2381 C C . TYR A 1 291 ? 5.537 9.865 -5.136 1.00 94.38 291 TYR A C 1
ATOM 2383 O O . TYR A 1 291 ? 4.719 9.587 -6.014 1.00 94.38 291 TYR A O 1
ATOM 2391 N N . LEU A 1 292 ? 5.200 10.138 -3.881 1.00 92.38 292 LEU A N 1
ATOM 2392 C CA . LEU A 1 292 ? 3.837 10.243 -3.380 1.00 92.38 292 LEU A CA 1
ATOM 2393 C C . LEU A 1 292 ? 3.505 11.711 -3.091 1.00 92.38 292 LEU A C 1
ATOM 2395 O O . LEU A 1 292 ? 4.108 12.339 -2.222 1.00 92.38 292 LEU A O 1
ATOM 2399 N N . GLU A 1 293 ? 2.525 12.252 -3.816 1.00 88.19 293 GLU A N 1
ATOM 2400 C CA . GLU A 1 293 ? 1.996 13.604 -3.613 1.00 88.19 293 GLU A CA 1
ATOM 2401 C C . GLU A 1 293 ? 0.481 13.539 -3.378 1.00 88.19 293 GLU A C 1
ATOM 2403 O O . GLU A 1 293 ? -0.302 13.231 -4.282 1.00 88.19 293 GLU A O 1
ATOM 2408 N N . GLY A 1 294 ? 0.054 13.792 -2.137 1.00 84.38 294 GLY A N 1
ATOM 2409 C CA . GLY A 1 294 ? -1.321 13.517 -1.717 1.00 84.38 294 GLY A CA 1
ATOM 2410 C C . GLY A 1 294 ? -1.639 12.025 -1.860 1.00 84.38 294 GLY A C 1
ATOM 2411 O O . GLY A 1 294 ? -1.013 11.207 -1.198 1.00 84.38 294 GLY A O 1
ATOM 2412 N N . ASN A 1 295 ? -2.569 11.684 -2.757 1.00 83.88 295 ASN A N 1
ATOM 2413 C CA . ASN A 1 295 ? -2.982 10.301 -3.042 1.00 83.88 295 ASN A CA 1
ATOM 2414 C C . ASN A 1 295 ? -2.500 9.814 -4.422 1.00 83.88 295 ASN A C 1
ATOM 2416 O O . ASN A 1 295 ? -3.039 8.853 -4.970 1.00 83.88 295 ASN A O 1
ATOM 2420 N N . HIS A 1 296 ? -1.549 10.522 -5.038 1.00 90.00 296 HIS A N 1
ATOM 2421 C CA . HIS A 1 296 ? -1.076 10.223 -6.383 1.00 90.00 296 HIS A CA 1
ATOM 2422 C C . HIS A 1 296 ? 0.383 9.780 -6.373 1.00 90.00 296 HIS A C 1
ATOM 2424 O O . HIS A 1 296 ? 1.254 10.485 -5.859 1.00 90.00 296 HIS A O 1
ATOM 2430 N N . TYR A 1 297 ? 0.640 8.636 -7.007 1.00 94.12 297 TYR A N 1
ATOM 2431 C CA . TYR A 1 297 ? 1.987 8.150 -7.256 1.00 94.12 297 TYR A CA 1
ATOM 2432 C C . TYR A 1 297 ? 2.472 8.566 -8.639 1.00 94.12 297 TYR A C 1
ATOM 2434 O O . TYR A 1 297 ? 1.821 8.344 -9.663 1.00 94.12 297 TYR A O 1
ATOM 2442 N N . SER A 1 298 ? 3.663 9.143 -8.658 1.00 94.75 298 SER A N 1
ATOM 2443 C CA . SER A 1 298 ? 4.410 9.477 -9.862 1.00 94.75 298 SER A CA 1
ATOM 2444 C C . SER A 1 298 ? 5.709 8.694 -9.893 1.00 94.75 298 SER A C 1
ATOM 2446 O O . SER A 1 298 ? 6.258 8.313 -8.857 1.00 94.75 298 SER A O 1
ATOM 2448 N N . ARG A 1 299 ? 6.236 8.477 -11.093 1.00 93.81 299 ARG A N 1
ATOM 2449 C CA . ARG A 1 299 ? 7.580 7.931 -11.235 1.00 93.81 299 ARG A CA 1
ATOM 2450 C C . ARG A 1 299 ? 8.593 8.986 -10.791 1.00 93.81 299 ARG A C 1
ATOM 2452 O O . ARG A 1 299 ? 8.436 10.157 -11.128 1.00 93.81 299 ARG A O 1
ATOM 2459 N N . ALA A 1 300 ? 9.633 8.580 -10.068 1.00 91.50 300 ALA A N 1
ATOM 2460 C CA . ALA A 1 300 ? 10.684 9.473 -9.611 1.00 91.50 300 ALA A CA 1
ATOM 2461 C C . ALA A 1 300 ? 12.075 8.975 -9.992 1.00 91.50 300 ALA A C 1
ATOM 2463 O O . ALA A 1 300 ? 12.334 7.776 -10.061 1.00 91.50 300 ALA A O 1
ATOM 2464 N N . LYS A 1 301 ? 12.981 9.921 -10.227 1.00 86.44 301 LYS A N 1
ATOM 2465 C CA . LYS A 1 301 ? 14.417 9.671 -10.352 1.00 86.44 301 LYS A CA 1
ATOM 2466 C C . LYS A 1 301 ? 15.169 10.763 -9.612 1.00 86.44 301 LYS A C 1
ATOM 2468 O O . LYS A 1 301 ? 14.735 11.916 -9.591 1.00 86.44 301 LYS A O 1
ATOM 2473 N N . THR A 1 302 ? 16.307 10.420 -9.019 1.00 80.44 302 THR A N 1
ATOM 2474 C CA . THR A 1 302 ? 17.230 11.457 -8.557 1.00 80.44 302 THR A CA 1
ATOM 2475 C C . THR A 1 302 ? 17.832 12.151 -9.775 1.00 80.44 302 THR A C 1
ATOM 2477 O O . THR A 1 302 ? 18.049 11.527 -10.816 1.00 80.44 302 THR A O 1
ATOM 2480 N N . LYS A 1 303 ? 18.100 13.453 -9.657 1.00 79.31 303 LYS A N 1
ATOM 2481 C CA . LYS A 1 303 ? 18.703 14.232 -10.741 1.00 79.31 303 LYS A CA 1
ATOM 2482 C C . LYS A 1 303 ? 20.011 13.630 -11.259 1.00 79.31 303 LYS A C 1
ATOM 2484 O O . LYS A 1 303 ? 20.207 13.602 -12.460 1.00 79.31 303 LYS A O 1
ATOM 2489 N N . GLU A 1 304 ? 20.848 13.088 -10.380 1.00 76.56 304 GLU A N 1
ATOM 2490 C CA . GLU A 1 304 ? 22.105 12.435 -10.765 1.00 76.56 304 GLU A CA 1
ATOM 2491 C C . GLU A 1 304 ? 21.873 11.196 -11.646 1.00 76.56 304 GLU A C 1
ATOM 2493 O O . GLU A 1 304 ? 22.514 11.044 -12.683 1.00 76.56 304 GLU A O 1
ATOM 2498 N N . ILE A 1 305 ? 20.901 10.346 -11.289 1.00 76.75 305 ILE A N 1
ATOM 2499 C CA . ILE A 1 305 ? 20.519 9.191 -12.117 1.00 76.75 305 ILE A CA 1
ATOM 2500 C C . ILE A 1 305 ? 19.958 9.667 -13.459 1.00 76.75 305 ILE A C 1
ATOM 2502 O O . ILE A 1 305 ? 20.310 9.118 -14.501 1.00 76.75 305 ILE A O 1
ATOM 2506 N N . GLN A 1 306 ? 19.114 10.701 -13.445 1.00 78.50 306 GLN A N 1
ATOM 2507 C CA . GLN A 1 306 ? 18.539 11.258 -14.665 1.00 78.50 306 GLN A CA 1
ATOM 2508 C C . GLN A 1 306 ? 19.615 11.829 -15.599 1.00 78.50 306 GLN A C 1
ATOM 2510 O O . GLN A 1 306 ? 19.636 11.496 -16.780 1.00 78.50 306 GLN A O 1
ATOM 2515 N N . GLU A 1 307 ? 20.530 12.642 -15.073 1.00 81.25 307 GLU A N 1
ATOM 2516 C CA . GLU A 1 307 ? 21.637 13.233 -15.829 1.00 81.25 307 GLU A CA 1
ATOM 2517 C C . GLU A 1 307 ? 22.546 12.152 -16.427 1.00 81.25 307 GLU A C 1
ATOM 2519 O O . GLU A 1 307 ? 22.969 12.269 -17.578 1.00 81.25 307 GLU A O 1
ATOM 2524 N N . GLN A 1 308 ? 22.795 11.068 -15.688 1.00 81.06 308 GLN A N 1
ATOM 2525 C CA . GLN A 1 308 ? 23.577 9.936 -16.176 1.00 81.06 308 GLN A CA 1
ATOM 2526 C C . GLN A 1 308 ? 22.875 9.192 -17.324 1.00 81.06 308 GLN A C 1
ATOM 2528 O O . GLN A 1 308 ? 23.516 8.844 -18.318 1.00 81.06 308 GLN A O 1
ATOM 2533 N N . GLU A 1 309 ? 21.572 8.933 -17.216 1.00 81.19 309 GLU A N 1
ATOM 2534 C CA . GLU A 1 309 ? 20.806 8.293 -18.291 1.00 81.19 309 GLU A CA 1
ATOM 2535 C C . GLU A 1 309 ? 20.706 9.182 -19.537 1.00 81.19 309 GLU A C 1
ATOM 2537 O O . GLU A 1 309 ? 20.912 8.696 -20.652 1.00 81.19 309 GLU A O 1
ATOM 2542 N N . ASP A 1 310 ? 20.456 10.481 -19.356 1.00 84.50 310 ASP A N 1
ATOM 2543 C CA . ASP A 1 310 ? 20.411 11.460 -20.445 1.00 84.50 310 ASP A CA 1
ATOM 2544 C C . ASP A 1 310 ? 21.761 11.548 -21.158 1.00 84.50 310 ASP A C 1
ATOM 2546 O O . ASP A 1 310 ? 21.820 11.571 -22.391 1.00 84.50 310 ASP A O 1
ATOM 2550 N N . PHE A 1 311 ? 22.859 11.519 -20.399 1.00 86.50 311 PHE A N 1
ATOM 2551 C CA . PHE A 1 311 ? 24.207 11.451 -20.950 1.00 86.50 311 PHE A CA 1
ATOM 2552 C C . PHE A 1 311 ? 24.415 10.188 -21.798 1.00 86.50 311 PHE A C 1
ATOM 2554 O O . PHE A 1 311 ? 24.891 10.279 -22.933 1.00 86.50 311 PHE A O 1
ATOM 2561 N N . LEU A 1 312 ? 24.033 9.011 -21.290 1.00 86.56 312 LEU A N 1
ATOM 2562 C CA . LEU A 1 312 ? 24.158 7.749 -22.027 1.00 86.56 312 LEU A CA 1
ATOM 2563 C C . LEU A 1 312 ? 23.293 7.733 -23.297 1.00 86.56 312 LEU A C 1
ATOM 2565 O O . LEU A 1 312 ? 23.734 7.236 -24.338 1.00 86.56 312 LEU A O 1
ATOM 2569 N N . LEU A 1 313 ? 22.086 8.299 -23.244 1.00 87.50 313 LEU A N 1
ATOM 2570 C CA . LEU A 1 313 ? 21.197 8.412 -24.398 1.00 87.50 313 LEU A CA 1
ATOM 2571 C C . LEU A 1 313 ? 21.761 9.372 -25.453 1.00 87.50 313 LEU A C 1
ATOM 2573 O O . LEU A 1 313 ? 21.823 9.025 -26.634 1.00 87.50 313 LEU A O 1
ATOM 2577 N N . ALA A 1 314 ? 22.229 10.548 -25.033 1.00 87.75 314 ALA A N 1
ATOM 2578 C CA . ALA A 1 314 ? 22.881 11.507 -25.917 1.00 87.75 314 ALA A CA 1
ATOM 2579 C C . ALA A 1 314 ? 24.125 10.893 -26.576 1.00 87.75 314 ALA A C 1
ATOM 2581 O O . ALA A 1 314 ? 24.275 10.970 -27.796 1.00 87.75 314 ALA A O 1
ATOM 2582 N N . LYS A 1 315 ? 24.968 10.199 -25.798 1.00 90.62 315 LYS A N 1
ATOM 2583 C CA . LYS A 1 315 ? 26.119 9.439 -26.306 1.00 90.62 315 LYS A CA 1
ATOM 2584 C C . LYS A 1 315 ? 25.690 8.430 -27.370 1.00 90.62 315 LYS A C 1
ATOM 2586 O O . LYS A 1 315 ? 26.308 8.352 -28.432 1.00 90.62 315 LYS A O 1
ATOM 2591 N N . ARG A 1 316 ? 24.622 7.670 -27.114 1.00 89.31 316 ARG A N 1
ATOM 2592 C CA . ARG A 1 316 ? 24.101 6.675 -28.058 1.00 89.31 316 ARG A CA 1
ATOM 2593 C C . ARG A 1 316 ? 23.711 7.313 -29.393 1.00 89.31 316 ARG A C 1
ATOM 2595 O O . ARG A 1 316 ? 24.113 6.788 -30.431 1.00 89.31 316 ARG A O 1
ATOM 2602 N N . PHE A 1 317 ? 22.975 8.425 -29.366 1.00 90.19 317 PHE A N 1
ATOM 2603 C CA . PHE A 1 317 ? 22.580 9.141 -30.581 1.00 90.19 317 PHE A CA 1
ATOM 2604 C C . PHE A 1 317 ? 23.776 9.718 -31.335 1.00 90.19 317 PHE A C 1
ATOM 2606 O O . PHE A 1 317 ? 23.838 9.582 -32.553 1.00 90.19 317 PHE A O 1
ATOM 2613 N N . GLN A 1 318 ? 24.756 10.278 -30.625 1.00 91.88 318 GLN A N 1
ATOM 2614 C CA . GLN A 1 318 ? 25.981 10.786 -31.242 1.00 91.88 318 GLN A CA 1
ATOM 2615 C C . GLN A 1 318 ? 26.779 9.676 -31.938 1.00 91.88 318 GLN A C 1
ATOM 2617 O O . GLN A 1 318 ? 27.244 9.856 -33.059 1.00 91.88 318 GLN A O 1
ATOM 2622 N N . ILE A 1 319 ? 26.885 8.490 -31.331 1.00 90.31 319 ILE A N 1
ATOM 2623 C CA . ILE A 1 319 ? 27.522 7.333 -31.980 1.00 90.31 319 ILE A CA 1
ATOM 2624 C C . ILE A 1 319 ? 26.744 6.908 -33.230 1.00 90.31 319 ILE A C 1
ATOM 2626 O O . ILE A 1 319 ? 27.358 6.620 -34.256 1.00 90.31 319 ILE A O 1
ATOM 2630 N N . ASP A 1 320 ? 25.411 6.872 -33.166 1.00 89.44 320 ASP A N 1
ATOM 2631 C CA . ASP A 1 320 ? 24.577 6.527 -34.322 1.00 89.44 320 ASP A CA 1
ATOM 2632 C C . ASP A 1 320 ? 24.738 7.529 -35.477 1.00 89.44 320 ASP A C 1
ATOM 2634 O O . ASP A 1 320 ? 24.822 7.102 -36.630 1.00 89.44 320 ASP A O 1
ATOM 2638 N N . GLU A 1 321 ? 24.849 8.823 -35.171 1.00 91.06 321 GLU A N 1
ATOM 2639 C CA . GLU A 1 321 ? 25.105 9.898 -36.136 1.00 91.06 321 GLU A CA 1
ATOM 2640 C C . GLU A 1 321 ? 26.507 9.790 -36.757 1.00 91.06 321 GLU A C 1
ATOM 2642 O O . GLU A 1 321 ? 26.646 9.881 -37.974 1.00 91.06 321 GLU A O 1
ATOM 2647 N N . ILE A 1 322 ? 27.545 9.509 -35.957 1.00 90.25 322 ILE A N 1
ATOM 2648 C CA . ILE A 1 322 ? 28.916 9.288 -36.454 1.00 90.25 322 ILE A CA 1
ATOM 2649 C C . ILE A 1 322 ? 28.966 8.079 -37.392 1.00 90.25 322 ILE A C 1
ATOM 2651 O O . ILE A 1 322 ? 29.571 8.151 -38.462 1.00 90.25 322 ILE A O 1
ATOM 2655 N N . LEU A 1 323 ? 28.339 6.963 -37.005 1.00 89.56 323 LEU A N 1
ATOM 2656 C CA . LEU A 1 323 ? 28.281 5.762 -37.841 1.00 89.56 323 LEU A CA 1
ATOM 2657 C C . LEU A 1 323 ? 27.614 6.064 -39.185 1.00 89.56 323 LEU A C 1
ATOM 2659 O O . LEU A 1 323 ? 28.114 5.637 -40.224 1.00 89.56 323 LEU A O 1
ATOM 2663 N N . GLU A 1 324 ? 26.520 6.824 -39.168 1.00 90.50 324 GLU A N 1
ATOM 2664 C CA . GLU A 1 324 ? 25.786 7.223 -40.366 1.00 90.50 324 GLU A CA 1
ATOM 2665 C C . GLU A 1 324 ? 26.599 8.175 -41.250 1.00 90.50 324 GLU A C 1
ATOM 2667 O O . GLU A 1 324 ? 26.757 7.919 -42.442 1.00 90.50 324 GLU A O 1
ATOM 2672 N N . TYR A 1 325 ? 27.217 9.199 -40.660 1.00 90.44 325 TYR A N 1
ATOM 2673 C CA . TYR A 1 325 ? 28.081 10.146 -41.364 1.00 90.44 325 TYR A CA 1
ATOM 2674 C C . TYR A 1 325 ? 29.296 9.467 -42.015 1.00 90.44 325 TYR A C 1
ATOM 2676 O O . TYR A 1 325 ? 29.696 9.806 -43.130 1.00 90.44 325 TYR A O 1
ATOM 2684 N N . CYS A 1 326 ? 29.886 8.482 -41.337 1.00 87.12 326 CYS A N 1
ATOM 2685 C CA . CYS A 1 326 ? 31.028 7.718 -41.833 1.00 87.12 326 CYS A CA 1
ATOM 2686 C C . CYS A 1 326 ? 30.636 6.540 -42.743 1.00 87.12 326 CYS A C 1
ATOM 2688 O O . CYS A 1 326 ? 31.523 5.790 -43.149 1.00 87.12 326 CYS A O 1
ATOM 2690 N N . ASN A 1 327 ? 29.348 6.360 -43.069 1.00 87.06 327 ASN A N 1
ATOM 2691 C CA . ASN A 1 327 ? 28.820 5.230 -43.846 1.00 87.06 327 ASN A CA 1
ATOM 2692 C C . ASN A 1 327 ? 29.212 3.848 -43.281 1.00 87.06 327 ASN A C 1
ATOM 2694 O O . ASN A 1 327 ? 29.443 2.892 -44.025 1.00 87.06 327 ASN A O 1
ATOM 2698 N N . ILE A 1 328 ? 29.294 3.725 -41.956 1.00 85.00 328 ILE A N 1
ATOM 2699 C CA . ILE A 1 328 ? 29.630 2.474 -41.276 1.00 85.00 328 ILE A CA 1
ATOM 2700 C C . ILE A 1 328 ? 28.348 1.691 -40.967 1.00 85.00 328 ILE A C 1
ATOM 2702 O O . ILE A 1 328 ? 27.400 2.248 -40.407 1.00 85.00 328 ILE A O 1
ATOM 2706 N N . PRO A 1 329 ? 28.306 0.373 -41.246 1.00 81.56 329 PRO A N 1
ATOM 2707 C CA . PRO A 1 329 ? 27.185 -0.466 -40.841 1.00 81.56 329 PRO A CA 1
ATOM 2708 C C . PRO A 1 329 ? 26.979 -0.425 -39.321 1.00 81.56 329 PRO A C 1
ATOM 2710 O O . PRO A 1 329 ? 27.918 -0.660 -38.561 1.00 81.56 329 PRO A O 1
ATOM 2713 N N . LYS A 1 330 ? 25.734 -0.235 -38.863 1.00 80.50 330 LYS A N 1
ATOM 2714 C CA . LYS A 1 330 ? 25.353 -0.190 -37.432 1.00 80.50 330 LYS A CA 1
ATOM 2715 C C . LYS A 1 330 ? 25.409 -1.568 -36.730 1.00 80.50 330 LYS A C 1
ATOM 2717 O O . LYS A 1 330 ? 24.624 -1.846 -35.828 1.00 80.50 330 LYS A O 1
ATOM 2722 N N . ASN A 1 331 ? 26.310 -2.459 -37.152 1.00 84.06 331 ASN A N 1
ATOM 2723 C CA . ASN A 1 331 ? 26.503 -3.765 -36.524 1.00 84.06 331 ASN A CA 1
ATOM 2724 C C . ASN A 1 331 ? 27.217 -3.636 -35.164 1.00 84.06 331 ASN A C 1
ATOM 2726 O O . ASN A 1 331 ? 27.898 -2.647 -34.886 1.00 84.06 331 ASN A O 1
ATOM 2730 N N . ILE A 1 332 ? 27.070 -4.658 -34.315 1.00 79.88 332 ILE A N 1
ATOM 2731 C CA . ILE A 1 332 ? 27.559 -4.647 -32.925 1.00 79.88 332 ILE A CA 1
ATOM 2732 C C . ILE A 1 332 ? 29.078 -4.410 -32.854 1.00 79.88 332 ILE A C 1
ATOM 2734 O O . ILE A 1 332 ? 29.549 -3.679 -31.985 1.00 79.88 332 ILE A O 1
ATOM 2738 N N . SER A 1 333 ? 29.853 -4.991 -33.777 1.00 85.62 333 SER A N 1
ATOM 2739 C CA . SER A 1 333 ? 31.318 -4.918 -33.731 1.00 85.62 333 SER A CA 1
ATOM 2740 C C . SER A 1 333 ? 31.854 -3.526 -34.060 1.00 85.62 333 SER A C 1
ATOM 2742 O O . SER A 1 333 ? 32.731 -3.034 -33.352 1.00 85.62 333 SER A O 1
ATOM 2744 N N . GLU A 1 334 ? 31.349 -2.877 -35.110 1.00 84.25 334 GLU A N 1
ATOM 2745 C CA . GLU A 1 334 ? 31.811 -1.535 -35.471 1.00 84.25 334 GLU A CA 1
ATOM 2746 C C . GLU A 1 334 ? 31.278 -0.475 -34.510 1.00 84.25 334 GLU A C 1
ATOM 2748 O O . GLU A 1 334 ? 32.041 0.405 -34.106 1.00 84.25 334 GLU A O 1
ATOM 2753 N N . ARG A 1 335 ? 30.032 -0.623 -34.037 1.00 90.06 335 ARG A N 1
ATOM 2754 C CA . ARG A 1 335 ? 29.481 0.234 -32.981 1.00 90.06 335 ARG A CA 1
ATOM 2755 C C . ARG A 1 335 ? 30.368 0.232 -31.738 1.00 90.06 335 ARG A C 1
ATOM 2757 O O . ARG A 1 335 ? 30.754 1.300 -31.282 1.00 90.06 335 ARG A O 1
ATOM 2764 N N . ALA A 1 336 ? 30.763 -0.945 -31.247 1.00 89.19 336 ALA A N 1
ATOM 2765 C CA . ALA A 1 336 ? 31.605 -1.064 -30.056 1.00 89.19 336 ALA A CA 1
ATOM 2766 C C . ALA A 1 336 ? 32.991 -0.410 -30.225 1.00 89.19 336 ALA A C 1
ATOM 2768 O O . ALA A 1 336 ? 33.545 0.135 -29.272 1.00 89.19 336 ALA A O 1
ATOM 2769 N N . LYS A 1 337 ? 33.568 -0.437 -31.435 1.00 89.38 337 LYS A N 1
ATOM 2770 C CA . LYS A 1 337 ? 34.865 0.205 -31.717 1.00 89.38 337 LYS A CA 1
ATOM 2771 C C . LYS A 1 337 ? 34.756 1.728 -31.732 1.00 89.38 337 LYS A C 1
ATOM 2773 O O . LYS A 1 337 ? 35.629 2.393 -31.177 1.00 89.38 337 LYS A O 1
ATOM 2778 N N . VAL A 1 338 ? 33.708 2.263 -32.362 1.00 90.75 338 VAL A N 1
ATOM 2779 C CA . VAL A 1 338 ? 33.432 3.709 -32.368 1.00 90.75 338 VAL A CA 1
ATOM 2780 C C . VAL A 1 338 ? 33.120 4.184 -30.954 1.00 90.75 338 VAL A C 1
ATOM 2782 O O . VAL A 1 338 ? 33.708 5.162 -30.508 1.00 90.75 338 VAL A O 1
ATOM 2785 N N . GLU A 1 339 ? 32.292 3.444 -30.218 1.00 93.12 339 GLU A N 1
ATOM 2786 C CA . GLU A 1 339 ? 31.961 3.734 -28.824 1.00 93.12 339 GLU A CA 1
ATOM 2787 C C . GLU A 1 339 ? 33.204 3.782 -27.933 1.00 93.12 339 GLU A C 1
ATOM 2789 O O . GLU A 1 339 ? 33.435 4.783 -27.260 1.00 93.12 339 GLU A O 1
ATOM 2794 N N . LYS A 1 340 ? 34.066 2.759 -28.005 1.00 93.06 340 LYS A N 1
ATOM 2795 C CA . LYS A 1 340 ? 35.324 2.734 -27.250 1.00 93.06 340 LYS A CA 1
ATOM 2796 C C . LYS A 1 340 ? 36.192 3.955 -27.554 1.00 93.06 340 LYS A C 1
ATOM 2798 O O . LYS A 1 340 ? 36.768 4.547 -26.644 1.00 93.06 340 LYS A O 1
ATOM 2803 N N . ARG A 1 341 ? 36.306 4.338 -28.830 1.00 91.56 341 ARG A N 1
ATOM 2804 C CA . ARG A 1 341 ? 37.110 5.503 -29.211 1.00 91.56 341 ARG A CA 1
ATOM 2805 C C . ARG A 1 341 ? 36.487 6.810 -28.726 1.00 91.56 341 ARG A C 1
ATOM 2807 O O . ARG A 1 341 ? 37.212 7.688 -28.270 1.00 91.56 341 ARG A O 1
ATOM 2814 N N . PHE A 1 342 ? 35.168 6.928 -28.813 1.00 93.00 342 PHE A N 1
ATOM 2815 C CA . PHE A 1 342 ? 34.425 8.071 -28.297 1.00 93.00 342 PHE A CA 1
ATOM 2816 C C . PHE A 1 342 ? 34.653 8.236 -26.786 1.00 93.00 342 PHE A C 1
ATOM 2818 O O . PHE A 1 342 ? 34.985 9.330 -26.341 1.00 93.00 342 PHE A O 1
ATOM 2825 N N . ASP A 1 343 ? 34.606 7.142 -26.021 1.00 92.62 343 ASP A N 1
ATOM 2826 C CA . ASP A 1 343 ? 34.883 7.140 -24.577 1.00 92.62 343 ASP A CA 1
ATOM 2827 C C . ASP A 1 343 ? 36.321 7.549 -24.242 1.00 92.62 343 ASP A C 1
ATOM 2829 O O . ASP A 1 343 ? 36.550 8.348 -23.333 1.00 92.62 343 ASP A O 1
ATOM 2833 N N . GLU A 1 344 ? 37.306 7.059 -25.001 1.00 93.25 344 GLU A N 1
ATOM 2834 C CA . GLU A 1 344 ? 38.706 7.471 -24.842 1.00 93.25 344 GLU A CA 1
ATOM 2835 C C . GLU A 1 344 ? 38.898 8.978 -25.065 1.00 93.25 344 GLU A C 1
ATOM 2837 O O . GLU A 1 344 ? 39.723 9.601 -24.393 1.00 93.25 344 GLU A O 1
ATOM 2842 N N . LEU A 1 345 ? 38.177 9.560 -26.027 1.00 92.50 345 LEU A N 1
ATOM 2843 C CA . LEU A 1 345 ? 38.251 10.986 -26.340 1.00 92.50 345 LEU A CA 1
ATOM 2844 C C . LEU A 1 345 ? 37.501 11.834 -25.307 1.00 92.50 345 LEU A C 1
ATOM 2846 O O . LEU A 1 345 ? 38.026 12.866 -24.896 1.00 92.50 345 LEU A O 1
ATOM 2850 N N . LEU A 1 346 ? 36.340 11.375 -24.831 1.00 89.75 346 LEU A N 1
ATOM 2851 C CA . LEU A 1 346 ? 35.619 11.999 -23.719 1.00 89.75 346 LEU A CA 1
ATOM 2852 C C . LEU A 1 346 ? 36.486 12.065 -22.458 1.00 89.75 346 LEU A C 1
ATOM 2854 O O . LEU A 1 346 ? 36.620 13.129 -21.862 1.00 89.75 346 LEU A O 1
ATOM 2858 N N . ALA A 1 347 ? 37.138 10.959 -22.089 1.00 89.94 347 ALA A N 1
ATOM 2859 C CA . ALA A 1 347 ? 37.996 10.905 -20.905 1.00 89.94 347 ALA A CA 1
ATOM 2860 C C . ALA A 1 347 ? 39.213 11.842 -21.008 1.00 89.94 347 ALA A C 1
ATOM 2862 O O . ALA A 1 347 ? 39.648 12.416 -20.012 1.00 89.94 347 ALA A O 1
ATOM 2863 N N . LYS A 1 348 ? 39.769 12.013 -22.215 1.00 89.38 348 LYS A N 1
ATOM 2864 C CA . LYS A 1 348 ? 40.895 12.930 -22.471 1.00 89.38 348 LYS A CA 1
ATOM 2865 C C . LYS A 1 348 ? 40.479 14.396 -22.531 1.00 89.38 348 LYS A C 1
ATOM 2867 O O . LYS A 1 348 ? 41.336 15.258 -22.367 1.00 89.38 348 LYS A O 1
ATOM 2872 N N . ASN A 1 349 ? 39.203 14.667 -22.790 1.00 87.50 349 ASN A N 1
ATOM 2873 C CA . ASN A 1 349 ? 38.674 16.007 -23.005 1.00 87.50 349 ASN A CA 1
ATOM 2874 C C . ASN A 1 349 ? 37.571 16.352 -21.993 1.00 87.50 349 ASN A C 1
ATOM 2876 O O . ASN A 1 349 ? 36.560 16.946 -22.361 1.00 87.50 349 ASN A O 1
ATOM 2880 N N . ALA A 1 350 ? 37.770 15.963 -20.728 1.00 75.31 350 ALA A N 1
ATOM 2881 C CA . ALA A 1 350 ? 36.770 16.073 -19.663 1.00 75.31 350 ALA A CA 1
ATOM 2882 C C . ALA A 1 350 ? 36.221 17.503 -19.463 1.00 75.31 350 ALA A C 1
ATOM 2884 O O . ALA A 1 350 ? 35.051 17.655 -19.129 1.00 75.31 350 ALA A O 1
ATOM 2885 N N . ASP A 1 351 ? 37.031 18.533 -19.739 1.00 78.75 351 ASP A N 1
ATOM 2886 C CA . ASP A 1 351 ? 36.656 19.953 -19.612 1.00 78.75 351 ASP A CA 1
ATOM 2887 C C . ASP A 1 351 ? 36.428 20.656 -20.969 1.00 78.75 351 ASP A C 1
ATOM 2889 O O . ASP A 1 351 ? 36.253 21.877 -21.036 1.00 78.75 351 ASP A O 1
ATOM 2893 N N . GLY A 1 352 ? 36.490 19.915 -22.078 1.00 79.19 352 GLY A N 1
ATOM 2894 C CA . GLY A 1 352 ? 36.413 20.468 -23.429 1.00 79.19 352 GLY A CA 1
ATOM 2895 C C . GLY A 1 352 ? 35.012 20.479 -24.029 1.00 79.19 352 GLY A C 1
ATOM 2896 O O . GLY A 1 352 ? 34.036 19.993 -23.461 1.00 79.19 352 GLY A O 1
ATOM 2897 N N . LYS A 1 353 ? 34.898 21.036 -25.240 1.00 87.81 353 LYS A N 1
ATOM 2898 C CA . LYS A 1 353 ? 33.628 21.043 -25.973 1.00 87.81 353 LYS A CA 1
ATOM 2899 C C . LYS A 1 353 ? 33.376 19.673 -26.594 1.00 87.81 353 LYS A C 1
ATOM 2901 O O . LYS A 1 353 ? 34.225 19.135 -27.302 1.00 87.81 353 LYS A O 1
ATOM 2906 N N . ILE A 1 354 ? 32.153 19.167 -26.436 1.00 86.38 354 ILE A N 1
ATOM 2907 C CA . ILE A 1 354 ? 31.721 17.896 -27.039 1.00 86.38 354 ILE A CA 1
ATOM 2908 C C . ILE A 1 354 ? 31.897 17.869 -28.568 1.00 86.38 354 ILE A C 1
ATOM 2910 O O . ILE A 1 354 ? 32.232 16.832 -29.132 1.00 86.38 354 ILE A O 1
ATOM 2914 N N . GLY A 1 355 ? 31.762 19.020 -29.239 1.00 86.88 355 GLY A N 1
ATOM 2915 C CA . GLY A 1 355 ? 31.987 19.139 -30.684 1.00 86.88 355 GLY A CA 1
ATOM 2916 C C . GLY A 1 355 ? 33.409 18.763 -31.116 1.00 86.88 355 GLY A C 1
ATOM 2917 O O . GLY A 1 355 ? 33.582 18.158 -32.171 1.00 86.88 355 GLY A O 1
ATOM 2918 N N . ASP A 1 356 ? 34.414 19.038 -30.280 1.00 88.94 356 ASP A N 1
ATOM 2919 C CA . ASP A 1 356 ? 35.805 18.677 -30.571 1.00 88.94 356 ASP A CA 1
ATOM 2920 C C . ASP A 1 356 ? 36.004 17.159 -30.469 1.00 88.94 356 ASP A C 1
ATOM 2922 O O . ASP A 1 356 ? 36.685 16.562 -31.302 1.00 88.94 356 ASP A O 1
ATOM 2926 N N . VAL A 1 357 ? 35.357 16.523 -29.484 1.00 90.25 357 VAL A N 1
ATOM 2927 C CA . VAL A 1 357 ? 35.345 15.061 -29.309 1.00 90.25 357 VAL A CA 1
ATOM 2928 C C . VAL A 1 357 ? 34.688 14.382 -30.509 1.00 90.25 357 VAL A C 1
ATOM 2930 O O . VAL A 1 357 ? 35.269 13.458 -31.077 1.00 90.25 357 VAL A O 1
ATOM 2933 N N . ILE A 1 358 ? 33.516 14.865 -30.932 1.00 89.88 358 ILE A N 1
ATOM 2934 C CA . ILE A 1 358 ? 32.793 14.341 -32.099 1.00 89.88 358 ILE A CA 1
ATOM 2935 C C . ILE A 1 358 ? 33.651 14.485 -33.362 1.00 89.88 358 ILE A C 1
ATOM 2937 O O . ILE A 1 358 ? 33.862 13.506 -34.078 1.00 89.88 358 ILE A O 1
ATOM 2941 N N . GLY A 1 359 ? 34.210 15.675 -33.609 1.00 88.81 359 GLY A N 1
ATOM 2942 C CA . GLY A 1 359 ? 35.052 15.934 -34.778 1.00 88.81 359 GLY A CA 1
ATOM 2943 C C . GLY A 1 359 ? 36.310 15.062 -34.818 1.00 88.81 359 GLY A C 1
ATOM 2944 O O . GLY A 1 359 ? 36.650 14.511 -35.865 1.00 88.81 359 GLY A O 1
ATOM 2945 N N . GLN A 1 360 ? 36.983 14.879 -33.677 1.00 91.38 360 GLN A N 1
ATOM 2946 C CA . GLN A 1 360 ? 38.135 13.977 -33.571 1.00 91.38 360 GLN A CA 1
ATOM 2947 C C . GLN A 1 360 ? 37.736 12.516 -33.790 1.00 91.38 360 GLN A C 1
ATOM 2949 O O . GLN A 1 360 ? 38.423 11.804 -34.517 1.00 91.38 360 GLN A O 1
ATOM 2954 N N . CYS A 1 361 ? 36.602 12.084 -33.235 1.00 91.69 361 CYS A N 1
ATOM 2955 C CA . CYS A 1 361 ? 36.103 10.727 -33.424 1.00 91.69 361 CYS A CA 1
ATOM 2956 C C . CYS A 1 361 ? 35.807 10.440 -34.905 1.00 91.69 361 CYS A C 1
ATOM 2958 O O . CYS A 1 361 ? 36.272 9.432 -35.433 1.00 91.69 361 CYS A O 1
ATOM 2960 N N . ILE A 1 362 ? 35.125 11.355 -35.605 1.00 91.38 362 ILE A N 1
ATOM 2961 C CA . ILE A 1 362 ? 34.866 11.252 -37.051 1.00 91.38 362 ILE A CA 1
ATOM 2962 C C . ILE A 1 362 ? 36.178 11.150 -37.834 1.00 91.38 362 ILE A C 1
ATOM 2964 O O . ILE A 1 362 ? 36.319 10.265 -38.681 1.00 91.38 362 ILE A O 1
ATOM 2968 N N . ASN A 1 363 ? 37.152 12.016 -37.539 1.00 91.06 363 ASN A N 1
ATOM 2969 C CA . ASN A 1 363 ? 38.451 12.004 -38.213 1.00 91.06 363 ASN A CA 1
ATOM 2970 C C . ASN A 1 363 ? 39.190 10.673 -38.010 1.00 91.06 363 ASN A C 1
ATOM 2972 O O . ASN A 1 363 ? 39.670 10.088 -38.981 1.00 91.06 363 ASN A O 1
ATOM 2976 N N . ASP A 1 364 ? 39.238 10.164 -36.778 1.00 90.06 364 ASP A N 1
ATOM 2977 C CA . ASP A 1 364 ? 39.890 8.893 -36.446 1.00 90.06 364 ASP A CA 1
ATOM 2978 C C . ASP A 1 364 ? 39.217 7.709 -37.153 1.00 90.06 364 ASP A C 1
ATOM 2980 O O . ASP A 1 364 ? 39.880 6.816 -37.690 1.00 90.06 364 ASP A O 1
ATOM 2984 N N . VAL A 1 365 ? 37.884 7.711 -37.190 1.00 88.12 365 VAL A N 1
ATOM 2985 C CA . VAL A 1 365 ? 37.086 6.689 -37.865 1.00 88.12 365 VAL A CA 1
ATOM 2986 C C . VAL A 1 365 ? 37.318 6.721 -39.379 1.00 88.12 365 VAL A C 1
ATOM 2988 O O . VAL A 1 365 ? 37.572 5.678 -39.983 1.00 88.12 365 VAL A O 1
ATOM 2991 N N . GLN A 1 366 ? 37.307 7.903 -40.000 1.00 88.00 366 GLN A N 1
ATOM 2992 C CA . GLN A 1 366 ? 37.586 8.062 -41.431 1.00 88.00 366 GLN A CA 1
ATOM 2993 C C . GLN A 1 366 ? 39.025 7.681 -41.795 1.00 88.00 366 GLN A C 1
ATOM 2995 O O . GLN A 1 366 ? 39.246 7.058 -42.834 1.00 88.00 366 GLN A O 1
ATOM 3000 N N . GLN A 1 367 ? 40.009 8.014 -40.954 1.00 86.38 367 GLN A N 1
ATOM 3001 C CA . GLN A 1 367 ? 41.392 7.570 -41.144 1.00 86.38 367 GLN A CA 1
ATOM 3002 C C . GLN A 1 367 ? 41.498 6.048 -41.078 1.00 86.38 367 GLN A C 1
ATOM 3004 O O . GLN A 1 367 ? 42.142 5.442 -41.931 1.00 86.38 367 GLN A O 1
ATOM 3009 N N . ARG A 1 368 ? 40.820 5.412 -40.115 1.00 84.56 368 ARG A N 1
ATOM 3010 C CA . ARG A 1 368 ? 40.771 3.950 -40.020 1.00 84.56 368 ARG A CA 1
ATOM 3011 C C . ARG A 1 368 ? 40.163 3.317 -41.275 1.00 84.56 368 ARG A C 1
ATOM 3013 O O . ARG A 1 368 ? 40.710 2.323 -41.738 1.00 84.56 368 ARG A O 1
ATOM 3020 N N . ILE A 1 369 ? 39.080 3.875 -41.826 1.00 82.25 369 ILE A N 1
ATOM 3021 C CA . ILE A 1 369 ? 38.480 3.396 -43.085 1.00 82.25 369 ILE A CA 1
ATOM 3022 C C . ILE A 1 369 ? 39.476 3.537 -44.241 1.00 82.25 369 ILE A C 1
ATOM 3024 O O . ILE A 1 369 ? 39.761 2.552 -44.913 1.00 82.25 369 ILE A O 1
ATOM 3028 N N . LYS A 1 370 ? 40.086 4.717 -44.419 1.00 81.19 370 LYS A N 1
ATOM 3029 C CA . LYS A 1 370 ? 41.074 4.956 -45.486 1.00 81.19 370 LYS A CA 1
ATOM 3030 C C . LYS A 1 370 ? 42.264 3.994 -45.413 1.00 81.19 370 LYS A C 1
ATOM 3032 O O . LYS A 1 370 ? 42.655 3.434 -46.429 1.00 81.19 370 LYS A O 1
ATOM 3037 N N . CYS A 1 371 ? 42.790 3.732 -44.216 1.00 73.00 371 CYS A N 1
ATOM 3038 C CA . CYS A 1 371 ? 43.874 2.765 -44.004 1.00 73.00 371 CYS A CA 1
ATOM 3039 C C . CYS A 1 371 ? 43.471 1.304 -44.288 1.00 73.00 371 CYS A C 1
ATOM 3041 O O . CYS A 1 371 ? 44.347 0.461 -44.465 1.00 73.00 371 CYS A O 1
ATOM 3043 N N . LEU A 1 372 ? 42.173 0.983 -44.281 1.00 69.00 372 LEU A N 1
ATOM 3044 C CA . LEU A 1 372 ? 41.643 -0.340 -44.635 1.00 69.00 372 LEU A CA 1
ATOM 3045 C C . LEU A 1 372 ? 41.321 -0.457 -46.134 1.00 69.00 372 LEU A C 1
ATOM 3047 O O . LEU A 1 372 ? 41.341 -1.564 -46.667 1.00 69.00 372 LEU A O 1
ATOM 3051 N N . GLU A 1 373 ? 41.036 0.665 -46.799 1.00 63.12 373 GLU A N 1
ATOM 3052 C CA . GLU A 1 373 ? 40.788 0.755 -48.244 1.00 63.12 373 GLU A CA 1
ATOM 3053 C C . GLU A 1 373 ? 42.081 0.863 -49.072 1.00 63.12 373 GLU A C 1
ATOM 3055 O O . GLU A 1 373 ? 42.073 0.549 -50.264 1.00 63.12 373 GLU A O 1
ATOM 3060 N N . GLU A 1 374 ? 43.208 1.255 -48.465 1.00 51.19 374 GLU A N 1
ATOM 3061 C CA . GLU A 1 374 ? 44.509 1.211 -49.133 1.00 51.19 374 GLU A CA 1
ATOM 3062 C C . GLU A 1 374 ? 44.934 -0.245 -49.421 1.00 51.19 374 GLU A C 1
ATOM 3064 O O . GLU A 1 374 ? 45.042 -1.069 -48.505 1.00 51.19 374 GLU A O 1
ATOM 3069 N N . PRO A 1 375 ? 45.217 -0.605 -50.689 1.00 46.56 375 PRO A N 1
ATOM 3070 C CA . PRO A 1 375 ? 45.631 -1.955 -51.022 1.00 46.56 375 PRO A CA 1
ATOM 3071 C C . PRO A 1 375 ? 46.980 -2.279 -50.370 1.00 46.56 375 PRO A C 1
ATOM 3073 O O . PRO A 1 375 ? 47.945 -1.520 -50.459 1.00 46.56 375 PRO A O 1
ATOM 3076 N N . VAL A 1 376 ? 47.074 -3.492 -49.818 1.00 52.94 376 VAL A N 1
ATOM 3077 C CA . VAL A 1 376 ? 48.257 -4.156 -49.219 1.00 52.94 376 VAL A CA 1
ATOM 3078 C C . VAL A 1 376 ? 49.498 -4.198 -50.149 1.00 52.94 376 VAL A C 1
ATOM 3080 O O . VAL A 1 376 ? 50.551 -4.723 -49.792 1.00 52.94 376 VAL A O 1
ATOM 3083 N N . LEU A 1 377 ? 49.433 -3.606 -51.341 1.00 45.12 377 LEU A N 1
ATOM 3084 C CA . LEU A 1 377 ? 50.488 -3.605 -52.350 1.00 45.12 377 LEU A CA 1
ATOM 3085 C C . LEU A 1 377 ? 51.615 -2.589 -52.109 1.00 45.12 377 LEU A C 1
ATOM 3087 O O . LEU A 1 377 ? 52.655 -2.722 -52.743 1.00 45.12 377 LEU A O 1
ATOM 3091 N N . SER A 1 378 ? 51.495 -1.641 -51.171 1.00 46.88 378 SER A N 1
ATOM 3092 C CA . SER A 1 378 ? 52.583 -0.676 -50.902 1.00 46.88 378 SER A CA 1
ATOM 3093 C C . SER A 1 378 ? 53.545 -1.079 -49.769 1.00 46.88 378 SER A C 1
ATOM 3095 O O . SER A 1 378 ? 54.348 -0.256 -49.327 1.00 46.88 378 SER A O 1
ATOM 3097 N N . ARG A 1 379 ? 53.501 -2.329 -49.273 1.00 46.09 379 ARG A N 1
ATOM 3098 C CA . ARG A 1 379 ? 54.356 -2.783 -48.152 1.00 46.09 379 ARG A CA 1
ATOM 3099 C C . ARG A 1 379 ? 55.449 -3.801 -48.507 1.00 46.09 379 ARG A C 1
ATOM 3101 O O . ARG A 1 379 ? 56.040 -4.385 -47.600 1.00 46.09 379 ARG A O 1
ATOM 3108 N N . ARG A 1 380 ? 55.775 -4.006 -49.790 1.00 43.50 380 ARG A N 1
ATOM 3109 C CA . ARG A 1 380 ? 56.956 -4.790 -50.215 1.00 43.50 380 ARG A CA 1
ATOM 3110 C C . ARG A 1 380 ? 57.737 -4.097 -51.336 1.00 43.50 380 ARG A C 1
ATOM 3112 O O . ARG A 1 380 ? 57.135 -3.485 -52.204 1.00 43.50 380 ARG A O 1
ATOM 3119 N N . CYS A 1 381 ? 59.061 -4.294 -51.292 1.00 32.94 381 CYS A N 1
ATOM 3120 C CA . CYS A 1 381 ? 60.146 -3.741 -52.125 1.00 32.94 381 CYS A CA 1
ATOM 3121 C C . CYS A 1 381 ? 60.664 -2.379 -51.619 1.00 32.94 381 CYS A C 1
ATOM 3123 O O . CYS A 1 381 ? 60.078 -1.335 -51.856 1.00 32.94 381 CYS A O 1
ATOM 3125 N N . SER A 1 382 ? 61.797 -2.316 -50.913 1.00 35.94 382 SER A N 1
ATOM 3126 C CA . SER A 1 382 ? 63.104 -2.499 -51.558 1.00 35.94 382 SER A CA 1
ATOM 3127 C C . SER A 1 382 ? 64.213 -2.839 -50.553 1.00 35.94 382 SER A C 1
ATOM 3129 O O . SER A 1 382 ? 64.659 -1.959 -49.827 1.00 35.94 382 SER A O 1
ATOM 3131 N N . VAL A 1 383 ? 64.710 -4.080 -50.564 1.00 37.34 383 VAL A N 1
ATOM 3132 C CA . VAL A 1 383 ? 66.105 -4.400 -50.210 1.00 37.34 383 VAL A CA 1
ATOM 3133 C C . VAL A 1 383 ? 66.539 -5.598 -51.059 1.00 37.34 383 VAL A C 1
ATOM 3135 O O . VAL A 1 383 ? 66.024 -6.689 -50.858 1.00 37.34 383 VAL A O 1
ATOM 3138 N N . GLU A 1 384 ? 67.426 -5.353 -52.029 1.00 31.38 384 GLU A N 1
ATOM 3139 C CA . GLU A 1 384 ? 68.623 -6.138 -52.416 1.00 31.38 384 GLU A CA 1
ATOM 3140 C C . GLU A 1 384 ? 69.064 -5.702 -53.829 1.00 31.38 384 GLU A C 1
ATOM 3142 O O . GLU A 1 384 ? 68.320 -5.821 -54.793 1.00 31.38 384 GLU A O 1
ATOM 3147 N N . LYS A 1 385 ? 70.143 -4.911 -53.931 1.00 36.50 385 LYS A N 1
ATOM 3148 C CA . LYS A 1 385 ? 71.567 -5.284 -54.126 1.00 36.50 385 LYS A CA 1
ATOM 3149 C C . LYS A 1 385 ? 71.962 -5.224 -55.603 1.00 36.50 385 LYS A C 1
ATOM 3151 O O . LYS A 1 385 ? 71.521 -6.051 -56.387 1.00 36.50 385 LYS A O 1
ATOM 3156 N N . VAL A 1 386 ? 72.920 -4.356 -55.935 1.00 30.08 386 VAL A N 1
ATOM 3157 C CA . VAL A 1 386 ? 73.868 -4.627 -57.024 1.00 30.08 386 VAL A CA 1
ATOM 3158 C C . VAL A 1 386 ? 75.278 -4.266 -56.561 1.00 30.08 386 VAL A C 1
ATOM 3160 O O . VAL A 1 386 ? 75.570 -3.137 -56.177 1.00 30.08 386 VAL A O 1
ATOM 3163 N N . HIS A 1 387 ? 76.113 -5.299 -56.567 1.00 31.17 387 HIS A N 1
ATOM 3164 C CA . HIS A 1 387 ? 77.560 -5.313 -56.407 1.00 31.17 387 HIS A CA 1
ATOM 3165 C C . HIS A 1 387 ? 78.222 -4.731 -57.666 1.00 31.17 387 HIS A C 1
ATOM 3167 O O . HIS A 1 387 ? 77.876 -5.151 -58.768 1.00 31.17 387 HIS A O 1
ATOM 3173 N N . VAL A 1 388 ? 79.218 -3.856 -57.513 1.00 34.16 388 VAL A N 1
ATOM 3174 C CA . VAL A 1 388 ? 80.241 -3.624 -58.546 1.00 34.16 388 VAL A CA 1
ATOM 3175 C C . VAL A 1 388 ? 81.605 -3.557 -57.861 1.00 34.16 388 VAL A C 1
ATOM 3177 O O . VAL A 1 388 ? 81.899 -2.620 -57.123 1.00 34.16 388 VAL A O 1
ATOM 3180 N N . GLU A 1 389 ? 82.426 -4.576 -58.104 1.00 35.12 389 GLU A N 1
ATOM 3181 C CA . GLU A 1 389 ? 83.865 -4.579 -57.833 1.00 35.12 389 GLU A CA 1
ATOM 3182 C C . GLU A 1 389 ? 84.628 -3.826 -58.931 1.00 35.12 389 GLU A C 1
ATOM 3184 O O . GLU A 1 389 ? 84.360 -4.033 -60.117 1.00 35.12 389 GLU A O 1
ATOM 3189 N N . LYS A 1 390 ? 85.654 -3.056 -58.536 1.00 33.59 390 LYS A N 1
ATOM 3190 C CA . LYS A 1 390 ? 87.056 -3.239 -58.979 1.00 33.59 390 LYS A CA 1
ATOM 3191 C C . LYS A 1 390 ? 88.012 -2.227 -58.308 1.00 33.59 390 LYS A C 1
ATOM 3193 O O . LYS A 1 390 ? 87.921 -1.042 -58.588 1.00 33.59 390 LYS A O 1
ATOM 3198 N N . THR A 1 391 ? 88.914 -2.755 -57.457 1.00 31.91 391 THR A N 1
ATOM 3199 C CA . THR A 1 391 ? 90.402 -2.582 -57.401 1.00 31.91 391 THR A CA 1
ATOM 3200 C C . THR A 1 391 ? 91.040 -1.183 -57.597 1.00 31.91 391 THR A C 1
ATOM 3202 O O . THR A 1 391 ? 90.653 -0.489 -58.521 1.00 31.91 391 THR A O 1
ATOM 3205 N N . PHE A 1 392 ? 92.112 -0.715 -56.922 1.00 31.91 392 PHE A N 1
ATOM 3206 C CA . PHE A 1 392 ? 93.330 -1.339 -56.349 1.00 31.91 392 PHE A CA 1
ATOM 3207 C C . PHE A 1 392 ? 94.173 -0.271 -55.565 1.00 31.91 392 PHE A C 1
ATOM 3209 O O . PHE A 1 392 ? 94.173 0.880 -55.987 1.00 31.91 392 PHE A O 1
ATOM 3216 N N . TYR A 1 393 ? 94.961 -0.701 -54.549 1.00 34.38 393 TYR A N 1
ATOM 3217 C CA . TYR A 1 393 ? 96.154 -0.075 -53.882 1.00 34.38 393 TYR A CA 1
ATOM 3218 C C . TYR A 1 393 ? 95.981 1.279 -53.122 1.00 34.38 393 TYR A C 1
ATOM 3220 O O . TYR A 1 393 ? 95.218 2.127 -53.545 1.00 34.38 393 TYR A O 1
ATOM 3228 N N . GLN A 1 394 ? 96.638 1.606 -51.990 1.00 32.28 394 GLN A N 1
ATOM 3229 C CA . GLN A 1 394 ? 97.888 1.141 -51.366 1.00 32.28 394 GLN A CA 1
ATOM 3230 C C . GLN A 1 394 ? 98.010 1.628 -49.888 1.00 32.28 394 GLN A C 1
ATOM 3232 O O . GLN A 1 394 ? 97.626 2.751 -49.592 1.00 32.28 394 GLN A O 1
ATOM 3237 N N . GLN A 1 395 ? 98.581 0.769 -49.025 1.00 32.69 395 GLN A N 1
ATOM 3238 C CA . GLN A 1 395 ? 99.497 0.972 -47.866 1.00 32.69 395 GLN A CA 1
ATOM 3239 C C . GLN A 1 395 ? 99.272 2.116 -46.828 1.00 32.69 395 GLN A C 1
ATOM 3241 O O . GLN A 1 395 ? 99.210 3.278 -47.192 1.00 32.69 395 GLN A O 1
ATOM 3246 N N . HIS A 1 396 ? 99.084 1.837 -45.519 1.00 30.98 396 HIS A N 1
ATOM 3247 C CA . HIS A 1 396 ? 100.093 1.537 -44.453 1.00 30.98 396 HIS A CA 1
ATOM 3248 C C . HIS A 1 396 ? 101.039 2.739 -44.180 1.00 30.98 396 HIS A C 1
ATOM 3250 O O . HIS A 1 396 ? 101.634 3.232 -45.126 1.00 30.98 396 HIS A O 1
ATOM 3256 N N . VAL A 1 397 ? 101.223 3.321 -42.978 1.00 34.66 397 VAL A N 1
ATOM 3257 C CA . VAL A 1 397 ? 101.833 2.901 -41.670 1.00 34.66 397 VAL A CA 1
ATOM 3258 C C . VAL A 1 397 ? 102.029 4.232 -40.860 1.00 34.66 397 VAL A C 1
ATOM 3260 O O . VAL A 1 397 ? 101.927 5.283 -41.502 1.00 34.66 397 VAL A O 1
ATOM 3263 N N . PRO A 1 398 ? 102.474 4.303 -39.582 1.00 50.12 398 PRO A N 1
ATOM 3264 C CA . PRO A 1 398 ? 102.345 3.433 -38.402 1.00 50.12 398 PRO A CA 1
ATOM 3265 C C . PRO A 1 398 ? 101.342 3.946 -37.358 1.00 50.12 398 PRO A C 1
ATOM 3267 O O . PRO A 1 398 ? 101.199 5.181 -37.205 1.00 50.12 398 PRO A O 1
#

Secondary structure (DSSP, 8-state):
-PPPPP------S----------------------S-TTSS--TT--EEEE-B-SSS-HHHHHHH-B-TTSSBB-TTHHHHHHHHHHHHTT-SSTT-TTS-HHHHHHHHHHHHHHHH-TTTS-SS-HHHHHHHHHHHHHHHHHHHHHHHHHHHHHHHH---HHHHHHTHHHHHHHHH---HHHHHHHH-HHHHHHHHHT-HHHHHHHHHHHTSTT-PPPHHHHHHHHHHTT-EEEEEEEETTEEEEEEE---GGGG-HHHHT-HHHHHHTTPPPP---GGGS-S-SEEEEEEETTEEEEEEEHHHHHHHHHHHHHHHHHHHHHHHTT----HHHHHHHHHHHHHHHHHTTTS-HHHHHHHHHHHHHHHHHHHHS-GGGS-------------------

Foldseek 3Di:
DDDDADDDDDDDDDDDDDDDDDDDDDDDDDDDDDDPPVPPPPPQDQDKDWFAADDQLLQVCQQFPFDCPPHGRDDPCSLVLLVLLLLLLVVAQFLPGPLAQPVLSVLVLVVLVCCLVPVPQACLPLVQSSVLSVVLVVQLVQLVVLLVVLLVVCCVPVVDDSVVCNVCVVVSCCPVVVDDPVRCCSRHNSVSSSVCSRGDSSNSVSVSVLSSDSSGFDDPSCVLVSCQLLQAKEWEWEQDSNDTDIDIHGHDVSSVPVVSLQPPVVCVVVVHDRDDRDNVSNDDHRYAYWYDDRRGITHIDGPVVVVVVVVVVVLVVLLVVLCVVLVHPPDPVVSVVLSVQLVVLCVVQVPHDSVVSSVVSSVVSNVVVVVVVPDPVVPDDDDDDDDDDDDDDDDDDD

pLDDT: mean 76.87, std 22.68, range [23.05, 96.94]

Radius of gyration: 36.78 Å; chains: 1; bounding box: 125×60×107 Å